Protein AF-0000000086325511 (afdb_homodimer)

Structure (mmCIF, N/CA/C/O backbone):
data_AF-0000000086325511-model_v1
#
loop_
_entity.id
_entity.type
_entity.pdbx_description
1 polymer 'small monomeric GTPase'
#
loop_
_atom_site.group_PDB
_atom_site.id
_atom_site.type_symbol
_atom_site.label_atom_id
_atom_site.label_alt_id
_atom_site.label_comp_id
_atom_site.label_asym_id
_atom_site.label_entity_id
_atom_site.label_seq_id
_atom_site.pdbx_PDB_ins_code
_atom_site.Cartn_x
_atom_site.Cartn_y
_atom_site.Cartn_z
_atom_site.occupancy
_atom_site.B_iso_or_equiv
_atom_site.auth_seq_id
_atom_site.auth_comp_id
_atom_site.auth_asym_id
_atom_site.auth_atom_id
_atom_site.pdbx_PDB_model_num
ATOM 1 N N . VAL A 1 1 ? -11.953 -28.188 40.5 1 22.44 1 VAL 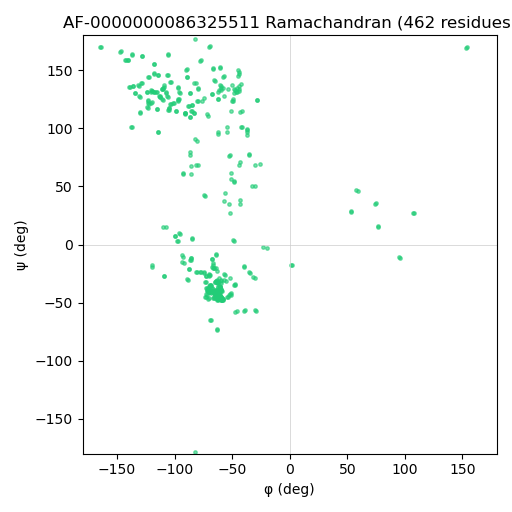A N 1
ATOM 2 C CA . VAL A 1 1 ? -10.852 -29.156 40.469 1 22.44 1 VAL A CA 1
ATOM 3 C C . VAL A 1 1 ? -9.727 -28.656 39.594 1 22.44 1 VAL A C 1
ATOM 5 O O . VAL A 1 1 ? -9.922 -28.469 38.375 1 22.44 1 VAL A O 1
ATOM 8 N N . ASP A 1 2 ? -8.766 -27.703 40 1 21.59 2 ASP A N 1
ATOM 9 C CA . ASP A 1 2 ? -8.039 -26.5 39.625 1 21.59 2 ASP A CA 1
ATOM 10 C C . ASP A 1 2 ? -6.781 -26.859 38.812 1 21.59 2 ASP A C 1
ATOM 12 O O . ASP A 1 2 ? -5.848 -27.453 39.375 1 21.59 2 ASP A O 1
ATOM 16 N N . VAL A 1 3 ? -6.84 -27.406 37.531 1 24.44 3 VAL A N 1
ATOM 17 C CA . VAL A 1 3 ? -5.77 -28.172 36.906 1 24.44 3 VAL A CA 1
ATOM 18 C C . VAL A 1 3 ? -4.473 -27.359 36.938 1 24.44 3 VAL A C 1
ATOM 20 O O . VAL A 1 3 ? -4.445 -26.203 36.469 1 24.44 3 VAL A O 1
ATOM 23 N N . GLU A 1 4 ? -3.441 -27.516 37.812 1 21.3 4 GLU A N 1
ATOM 24 C CA . GLU A 1 4 ? -2.109 -27.031 38.188 1 21.3 4 GLU A CA 1
ATOM 25 C C . GLU A 1 4 ? -1.154 -27.125 37 1 21.3 4 GLU A C 1
ATOM 27 O O . GLU A 1 4 ? -0.593 -28.188 36.719 1 21.3 4 GLU A O 1
ATOM 32 N N . LEU A 1 5 ? -1.529 -26.734 35.781 1 22.86 5 LEU A N 1
ATOM 33 C CA . LEU A 1 5 ? -0.696 -27.078 34.625 1 22.86 5 LEU A CA 1
ATOM 34 C C . LEU A 1 5 ? 0.754 -26.672 34.875 1 22.86 5 LEU A C 1
ATOM 36 O O . LEU A 1 5 ? 1.022 -25.578 35.375 1 22.86 5 LEU A O 1
ATOM 40 N N . GLY A 1 6 ? 1.781 -27.578 34.969 1 20.89 6 GLY A N 1
ATOM 41 C CA . GLY A 1 6 ? 3.164 -27.797 35.375 1 20.89 6 GLY A CA 1
ATOM 42 C C . GLY A 1 6 ? 4.113 -26.75 34.812 1 20.89 6 GLY A C 1
ATOM 43 O O . GLY A 1 6 ? 3.871 -26.203 33.75 1 20.89 6 GLY A O 1
ATOM 44 N N . ARG A 1 7 ? 5.211 -26.094 35.594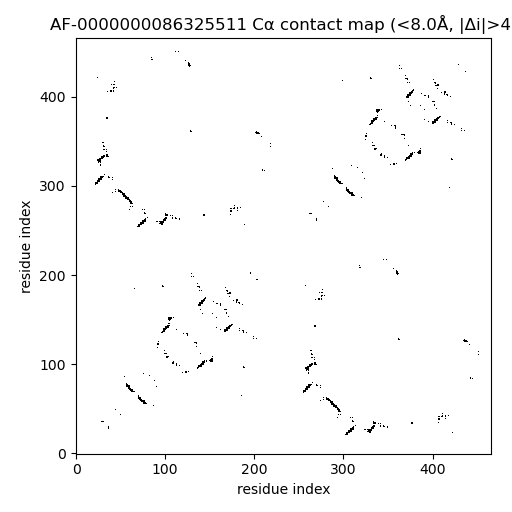 1 22.67 7 ARG A N 1
ATOM 45 C CA . ARG A 1 7 ? 6.312 -25.156 35.812 1 22.67 7 ARG A CA 1
ATOM 46 C C . ARG A 1 7 ? 7.473 -25.453 34.844 1 22.67 7 ARG A C 1
ATOM 48 O O . ARG A 1 7 ? 8.43 -24.688 34.781 1 22.67 7 ARG A O 1
ATOM 55 N N . GLY A 1 8 ? 7.82 -26.719 34.562 1 22.52 8 GLY A N 1
ATOM 56 C CA . GLY A 1 8 ? 9.195 -27.172 34.406 1 22.52 8 GLY A CA 1
ATOM 57 C C . GLY A 1 8 ? 9.93 -26.531 33.25 1 22.52 8 GLY A C 1
ATOM 58 O O . GLY A 1 8 ? 11.094 -26.141 33.406 1 22.52 8 GLY A O 1
ATOM 59 N N . LEU A 1 9 ? 9.625 -26.906 31.984 1 24.5 9 LEU A N 1
ATOM 60 C CA . LEU A 1 9 ? 10.656 -27.062 30.969 1 24.5 9 LEU A CA 1
ATOM 61 C C . LEU A 1 9 ? 11.156 -25.703 30.484 1 24.5 9 LEU A C 1
ATOM 63 O O . LEU A 1 9 ? 10.57 -25.094 29.578 1 24.5 9 LEU A O 1
ATOM 67 N N . GLN A 1 10 ? 11.398 -24.672 31.359 1 24.42 10 GLN A N 1
ATOM 68 C CA . GLN A 1 10 ? 11.891 -23.328 31.094 1 24.42 10 GLN A CA 1
ATOM 69 C C . GLN A 1 10 ? 13.312 -23.359 30.547 1 24.42 10 GLN A C 1
ATOM 71 O O . GLN A 1 10 ? 13.992 -22.328 30.5 1 24.42 10 GLN A O 1
ATOM 76 N N . ARG A 1 11 ? 13.969 -24.516 30.547 1 25.69 11 ARG A N 1
ATOM 77 C CA . ARG A 1 11 ? 15.414 -24.406 30.344 1 25.69 11 ARG A CA 1
ATOM 78 C C . ARG A 1 11 ? 15.742 -23.516 29.156 1 25.69 11 ARG A C 1
ATOM 80 O O . ARG A 1 11 ? 15.031 -23.531 28.156 1 25.69 11 ARG A O 1
ATOM 87 N N . GLY A 1 12 ? 16.641 -22.578 29.391 1 27.84 12 GLY A N 1
ATOM 88 C CA . GLY A 1 12 ? 17.281 -21.469 28.703 1 27.84 12 GLY A CA 1
ATOM 89 C C . GLY A 1 12 ? 17.891 -21.875 27.375 1 27.84 12 GLY A C 1
ATOM 90 O O . GLY A 1 12 ? 18.969 -22.469 27.328 1 27.84 12 GLY A O 1
ATOM 91 N N . LEU A 1 13 ? 17.359 -22.781 26.594 1 29.64 13 LEU A N 1
ATOM 92 C CA . LEU A 1 13 ? 18.188 -23.109 25.438 1 29.64 13 LEU A CA 1
ATOM 93 C C . LEU A 1 13 ? 18.891 -21.875 24.906 1 29.64 13 LEU A C 1
ATOM 9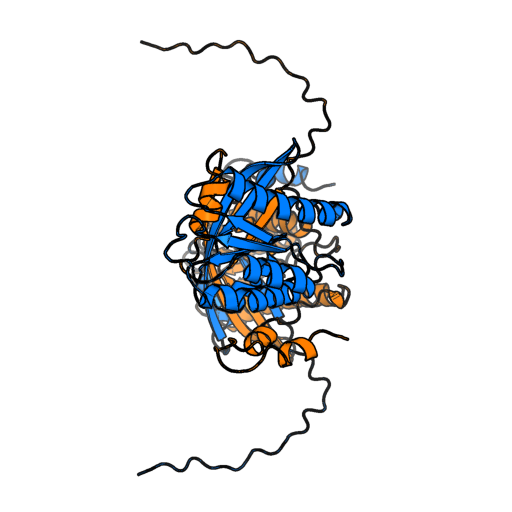5 O O . LEU A 1 13 ? 18.25 -20.844 24.641 1 29.64 13 LEU A O 1
ATOM 99 N N . ARG A 1 14 ? 20.141 -21.562 25.234 1 31.5 14 ARG A N 1
ATOM 100 C CA . ARG A 1 14 ? 21.156 -20.656 24.734 1 31.5 14 ARG A CA 1
ATOM 101 C C . ARG A 1 14 ? 21.016 -20.438 23.234 1 31.5 14 ARG A C 1
ATOM 103 O O . ARG A 1 14 ? 21.203 -21.375 22.438 1 31.5 14 ARG A O 1
ATOM 110 N N . ARG A 1 15 ? 20.031 -19.812 22.828 1 32.12 15 ARG A N 1
ATOM 111 C CA . ARG A 1 15 ? 19.734 -19.469 21.438 1 32.12 15 ARG A CA 1
ATOM 112 C C . ARG A 1 15 ? 20.969 -18.969 20.703 1 32.12 15 ARG A C 1
ATOM 114 O O . ARG A 1 15 ? 21.297 -17.781 20.781 1 32.12 15 ARG A O 1
ATOM 121 N N . THR A 1 16 ? 22.125 -19.453 20.875 1 34.97 16 THR A N 1
ATOM 122 C CA . THR A 1 16 ? 23.453 -19.188 20.328 1 34.97 16 THR A CA 1
ATOM 123 C C . THR A 1 16 ? 23.391 -18.906 18.844 1 34.97 16 THR A C 1
ATOM 125 O O . THR A 1 16 ? 24.328 -18.359 18.266 1 34.97 16 THR A O 1
ATOM 128 N N . GLY A 1 17 ? 22.844 -19.859 18.062 1 35.72 17 GLY A N 1
ATOM 129 C CA . GLY A 1 17 ? 23.062 -19.844 16.625 1 35.72 17 GLY A CA 1
ATOM 130 C C . GLY A 1 17 ? 22.562 -18.562 15.977 1 35.72 17 GLY A C 1
ATOM 131 O O . GLY A 1 17 ? 21.766 -17.828 16.562 1 35.72 17 GLY A O 1
ATOM 132 N N . SER A 1 18 ? 23.344 -17.812 15.039 1 38.97 18 SER A N 1
ATOM 133 C CA . SER A 1 18 ? 23.016 -16.641 14.219 1 38.97 18 SER A CA 1
ATOM 134 C C . SER A 1 18 ? 21.562 -16.656 13.789 1 38.97 18 SER A C 1
ATOM 136 O O . SER A 1 18 ? 21.172 -17.422 12.914 1 38.97 18 SER A O 1
ATOM 138 N N . SER A 1 19 ? 20.656 -16.812 14.523 1 44.56 19 SER A N 1
ATOM 139 C CA . SER A 1 19 ? 19.219 -17 14.32 1 44.56 19 SER A CA 1
ATOM 140 C C . SER A 1 19 ? 18.656 -15.969 13.352 1 44.56 19 SER A C 1
ATOM 142 O O . SER A 1 19 ? 18.406 -14.82 13.742 1 44.56 19 SER A O 1
ATOM 144 N N . SER A 1 20 ? 19.203 -15.828 12.141 1 52.03 20 SER A N 1
ATOM 145 C CA . SER A 1 20 ? 18.797 -14.945 11.055 1 52.03 20 SER A CA 1
ATOM 146 C C . SER A 1 20 ? 17.266 -14.828 10.984 1 52.03 20 SER A C 1
ATOM 148 O O . SER A 1 20 ? 16.562 -15.836 11.109 1 52.03 20 SER A O 1
ATOM 150 N N . SER A 1 21 ? 16.688 -13.812 11.516 1 60.81 21 SER A N 1
ATOM 151 C CA . SER A 1 21 ? 15.266 -13.5 11.422 1 60.81 21 SER A CA 1
ATOM 152 C C . SER A 1 21 ? 14.664 -14.047 10.133 1 60.81 21 SER A C 1
ATOM 154 O O . SER A 1 21 ? 15.32 -14.062 9.094 1 60.81 21 SER A O 1
ATOM 156 N N . PRO A 1 22 ? 13.57 -14.875 10.352 1 69.62 22 PRO A N 1
ATOM 157 C CA . PRO A 1 22 ? 12.969 -15.461 9.148 1 69.62 22 PRO A CA 1
ATOM 158 C C . PRO A 1 22 ? 12.766 -14.438 8.039 1 69.62 22 PRO A C 1
ATOM 160 O O . PRO A 1 22 ? 12.477 -13.266 8.312 1 69.62 22 PRO A O 1
ATOM 163 N N . ARG A 1 23 ? 13.195 -14.797 6.867 1 80.12 23 ARG A N 1
ATOM 164 C CA . ARG A 1 23 ? 13.016 -13.977 5.68 1 80.12 23 ARG A CA 1
ATOM 165 C C . ARG A 1 23 ? 11.531 -13.734 5.398 1 80.12 23 ARG A C 1
ATOM 167 O O . ARG A 1 23 ? 10.703 -14.625 5.629 1 80.12 23 ARG A O 1
ATOM 174 N N . SER A 1 24 ? 11.219 -12.469 5.051 1 84.94 24 SER A N 1
ATOM 175 C CA . SER A 1 24 ? 9.852 -12.141 4.648 1 84.94 24 SER A CA 1
ATOM 176 C C . SER A 1 24 ? 9.781 -11.82 3.162 1 84.94 24 SER A C 1
ATOM 178 O O . SER A 1 24 ? 10.672 -11.164 2.615 1 84.94 24 SER A O 1
ATOM 180 N N . VAL A 1 25 ? 8.75 -12.422 2.549 1 90.19 25 VAL A N 1
ATOM 181 C CA . VAL A 1 25 ? 8.562 -12.156 1.128 1 90.19 25 VAL A CA 1
ATOM 182 C C . VAL A 1 25 ? 7.113 -11.742 0.871 1 90.19 25 VAL A C 1
ATOM 184 O O . VAL A 1 25 ? 6.188 -12.297 1.47 1 90.19 25 VAL A O 1
ATOM 187 N N . ARG A 1 26 ? 6.941 -10.734 0.001 1 89.31 26 ARG A N 1
ATOM 188 C CA . ARG A 1 26 ? 5.629 -10.227 -0.375 1 89.31 26 ARG A CA 1
ATOM 189 C C . ARG A 1 26 ? 5.223 -10.727 -1.759 1 89.31 26 ARG A C 1
ATOM 191 O O . ARG A 1 26 ? 5.902 -10.445 -2.748 1 89.31 26 ARG A O 1
ATOM 198 N N . ILE A 1 27 ? 4.098 -11.43 -1.757 1 94.56 27 ILE A N 1
ATOM 199 C CA . ILE A 1 27 ? 3.613 -11.984 -3.016 1 94.56 27 ILE A CA 1
ATOM 200 C C . ILE A 1 27 ? 2.25 -11.383 -3.355 1 94.56 27 ILE A C 1
ATOM 202 O O . ILE A 1 27 ? 1.373 -11.289 -2.494 1 94.56 27 ILE A O 1
ATOM 206 N N . VAL A 1 28 ? 2.109 -10.906 -4.613 1 92.88 28 VAL A N 1
ATOM 207 C CA . VAL A 1 28 ? 0.827 -10.391 -5.078 1 92.88 28 VAL A CA 1
ATOM 208 C C . VAL A 1 28 ? 0.203 -11.375 -6.066 1 92.88 28 VAL A C 1
ATOM 210 O O . VAL A 1 28 ? 0.869 -11.836 -7 1 92.88 28 VAL A O 1
ATOM 213 N N . ILE A 1 29 ? -1.06 -11.688 -5.824 1 95.12 29 ILE A N 1
ATOM 214 C CA . ILE A 1 29 ? -1.79 -12.547 -6.746 1 95.12 29 ILE A CA 1
ATOM 215 C C . ILE A 1 29 ? -2.688 -11.703 -7.645 1 95.12 29 ILE A C 1
ATOM 217 O O . ILE A 1 29 ? -3.551 -10.969 -7.156 1 95.12 29 ILE A O 1
ATOM 221 N N . LEU A 1 30 ? -2.465 -11.828 -8.961 1 93.06 30 LEU A N 1
ATOM 222 C CA . LEU A 1 30 ? -3.217 -11.07 -9.953 1 93.06 30 LEU A CA 1
ATOM 223 C C . LEU A 1 30 ? -4 -12.008 -10.867 1 93.06 30 LEU A C 1
ATOM 225 O O . LEU A 1 30 ? -3.598 -13.156 -11.086 1 93.06 30 LEU A O 1
ATOM 229 N N . GLY A 1 31 ? -5.078 -11.445 -11.422 1 92.69 31 GLY A N 1
ATOM 230 C CA . GLY A 1 31 ? -5.949 -12.188 -12.32 1 92.69 31 GLY A CA 1
ATOM 231 C C . GLY A 1 31 ? -7.371 -11.656 -12.336 1 92.69 31 GLY A C 1
ATOM 232 O O . GLY A 1 31 ? -7.762 -10.883 -11.469 1 92.69 31 GLY A O 1
ATOM 233 N N . GLN A 1 32 ? -8.133 -12.188 -13.305 1 90.12 32 GLN A N 1
ATOM 234 C CA . GLN A 1 32 ? -9.523 -11.773 -13.414 1 90.12 32 GLN A CA 1
ATOM 235 C C . GLN A 1 32 ? -10.352 -12.312 -12.25 1 90.12 32 GLN A C 1
ATOM 237 O O . GLN A 1 32 ? -9.859 -13.109 -11.445 1 90.12 32 GLN A O 1
ATOM 242 N N . ALA A 1 33 ? -11.609 -11.758 -12.211 1 89.69 33 ALA A N 1
ATOM 243 C CA . ALA A 1 33 ? -12.523 -12.227 -11.172 1 89.69 33 ALA A CA 1
ATOM 244 C C . ALA A 1 33 ? -12.867 -13.695 -11.359 1 89.69 33 ALA A C 1
ATOM 246 O O . ALA A 1 33 ? -12.938 -14.18 -12.492 1 89.69 33 ALA A O 1
ATOM 247 N N . ALA A 1 34 ? -12.953 -14.398 -10.266 1 92.06 34 ALA A N 1
ATOM 248 C CA . ALA A 1 34 ? -13.523 -15.742 -10.195 1 92.06 34 ALA A CA 1
ATOM 249 C C . ALA A 1 34 ? -12.555 -16.781 -10.742 1 92.06 34 ALA A C 1
ATOM 251 O O . ALA A 1 34 ? -12.945 -17.922 -11.031 1 92.06 34 ALA A O 1
ATOM 252 N N . VAL A 1 35 ? -11.297 -16.438 -10.891 1 96.12 35 VAL A N 1
ATOM 253 C CA . VAL A 1 35 ? -10.344 -17.406 -11.422 1 96.12 35 VAL A CA 1
ATOM 254 C C . VAL A 1 35 ? -9.789 -18.266 -10.281 1 96.12 35 VAL A C 1
ATOM 256 O O . VAL A 1 35 ? -9.133 -19.281 -10.523 1 96.12 35 VAL A O 1
ATOM 259 N N . GLY A 1 36 ? -9.977 -17.906 -9.047 1 95.62 36 GLY A N 1
ATOM 260 C CA . GLY A 1 36 ? -9.555 -18.703 -7.906 1 95.62 36 GLY A CA 1
ATOM 261 C C . GLY A 1 36 ? -8.367 -18.109 -7.176 1 95.62 36 GLY A C 1
ATOM 262 O O . GLY A 1 36 ? -7.551 -18.828 -6.605 1 95.62 36 GLY A O 1
ATOM 263 N N . LYS A 1 37 ? -8.172 -16.781 -7.223 1 94.31 37 LYS A N 1
ATOM 264 C CA . LYS A 1 37 ? -7.074 -16.109 -6.523 1 94.31 37 LYS A CA 1
ATOM 265 C C . LYS A 1 37 ? -7.152 -16.359 -5.02 1 94.31 37 LYS A C 1
ATOM 267 O O . LYS A 1 37 ? -6.176 -16.781 -4.402 1 94.31 37 LYS A O 1
ATOM 272 N N . THR A 1 38 ? -8.438 -16.156 -4.496 1 91.81 38 THR A N 1
ATOM 273 C CA . THR A 1 38 ? -8.648 -16.359 -3.068 1 91.81 38 THR A CA 1
ATOM 274 C C . THR A 1 38 ? -8.422 -17.812 -2.688 1 91.81 38 THR A C 1
ATOM 276 O O . THR A 1 38 ? -7.801 -18.109 -1.663 1 91.81 38 THR A O 1
ATOM 279 N N . GLY A 1 39 ? -8.883 -18.688 -3.545 1 94.5 39 GLY A N 1
ATOM 280 C CA . GLY A 1 39 ? -8.664 -20.109 -3.299 1 94.5 39 GLY A CA 1
ATOM 281 C C . GLY A 1 39 ? -7.199 -20.5 -3.32 1 94.5 39 GLY A C 1
ATOM 282 O O . GLY A 1 39 ? -6.77 -21.344 -2.539 1 94.5 39 GLY A O 1
ATOM 283 N N . THR A 1 40 ? -6.48 -19.922 -4.215 1 95.5 40 THR A N 1
ATOM 284 C CA . THR A 1 40 ? -5.055 -20.203 -4.34 1 95.5 40 THR A CA 1
ATOM 285 C C . THR A 1 40 ? -4.312 -19.797 -3.066 1 95.5 40 THR A C 1
ATOM 287 O O . THR A 1 40 ? -3.508 -20.578 -2.545 1 95.5 40 THR A O 1
ATOM 290 N N . GLU A 1 41 ? -4.559 -18.609 -2.523 1 93.62 41 GLU A N 1
ATOM 291 C CA . GLU A 1 41 ? -3.932 -18.156 -1.286 1 93.62 41 GLU A CA 1
ATOM 292 C C . GLU A 1 41 ? -4.316 -19.047 -0.109 1 93.62 41 GLU A C 1
ATOM 294 O O . GLU A 1 41 ? -3.461 -19.438 0.692 1 93.62 41 GLU A O 1
ATOM 299 N N . ARG A 1 42 ? -5.602 -19.328 -0.02 1 92.25 42 ARG A N 1
ATOM 300 C CA . ARG A 1 42 ? -6.086 -20.156 1.084 1 92.25 42 ARG A CA 1
ATOM 301 C C . ARG A 1 42 ? -5.457 -21.547 1.051 1 92.25 42 ARG A C 1
ATOM 303 O O . ARG A 1 42 ? -5.047 -22.078 2.088 1 92.25 42 ARG A O 1
ATOM 310 N N . ARG A 1 43 ? -5.379 -22.125 -0.127 1 94.38 43 ARG A N 1
ATOM 311 C CA . ARG A 1 43 ? -4.82 -23.453 -0.277 1 94.38 43 ARG A CA 1
ATOM 312 C C . ARG A 1 43 ? -3.336 -23.484 0.081 1 94.38 43 ARG A C 1
ATOM 314 O O . ARG A 1 43 ? -2.854 -24.422 0.701 1 94.38 43 ARG A O 1
ATOM 321 N N . ALA A 1 44 ? -2.617 -22.5 -0.299 1 93.44 44 ALA A N 1
ATOM 322 C CA . ALA A 1 44 ? -1.188 -22.406 -0.006 1 93.44 44 ALA A CA 1
ATOM 323 C C . ALA A 1 44 ? -0.936 -22.422 1.499 1 93.44 44 ALA A C 1
ATOM 325 O O . ALA A 1 44 ? 0.039 -23.016 1.967 1 93.44 44 ALA A O 1
ATOM 326 N N . GLY A 1 45 ? -1.735 -21.781 2.23 1 91.38 45 GLY A N 1
ATOM 327 C CA . GLY A 1 45 ? -1.524 -21.625 3.662 1 91.38 45 GLY A CA 1
ATOM 328 C C . GLY A 1 45 ? -2.277 -22.656 4.488 1 91.38 45 GLY A C 1
ATOM 329 O O . GLY A 1 45 ? -2.35 -22.547 5.715 1 91.38 45 GLY A O 1
ATOM 330 N N . ILE A 1 46 ? -2.844 -23.641 3.838 1 88.88 46 ILE A N 1
ATOM 331 C CA . ILE A 1 46 ? -3.777 -24.547 4.508 1 88.88 46 ILE A CA 1
ATOM 332 C C . ILE A 1 46 ? -3.072 -25.25 5.664 1 88.88 46 ILE A C 1
ATOM 334 O O . ILE A 1 46 ? -3.68 -25.516 6.703 1 88.88 46 ILE A O 1
ATOM 338 N N . ASN A 1 47 ? -1.842 -25.516 5.645 1 87.88 47 ASN A N 1
ATOM 339 C CA . ASN A 1 47 ? -1.102 -26.234 6.668 1 87.88 47 ASN A CA 1
ATOM 340 C C . ASN A 1 47 ? -0.186 -25.312 7.465 1 87.88 47 ASN A C 1
ATOM 342 O O . ASN A 1 47 ? 0.764 -25.781 8.102 1 87.88 47 ASN A O 1
ATOM 346 N N . CYS A 1 48 ? -0.402 -24.047 7.352 1 86.62 48 CYS A N 1
ATOM 347 C CA . CYS A 1 48 ? 0.477 -23.078 7.992 1 86.62 48 CYS A CA 1
ATOM 348 C C . CYS A 1 48 ? -0.283 -22.25 9.023 1 86.62 48 CYS A C 1
ATOM 350 O O . CYS A 1 48 ? -1.509 -22.141 8.953 1 86.62 48 CYS A O 1
ATOM 352 N N . SER A 1 49 ? 0.409 -21.859 10.086 1 84.31 49 SER A N 1
ATOM 353 C CA . SER A 1 49 ? -0.122 -20.812 10.953 1 84.31 49 SER A CA 1
ATOM 354 C C . SER A 1 49 ? -0.15 -19.469 10.234 1 84.31 49 SER A C 1
ATOM 356 O O . SER A 1 49 ? 0.729 -19.172 9.422 1 84.31 49 SER A O 1
ATOM 358 N N . GLY A 1 50 ? -1.223 -18.891 10.289 1 81.56 50 GLY A N 1
ATOM 359 C CA . GLY A 1 50 ? -1.287 -17.594 9.633 1 81.56 50 GLY A CA 1
ATOM 360 C C . GLY A 1 50 ? -2.494 -16.781 10.047 1 81.56 50 GLY A C 1
ATOM 361 O O . GLY A 1 50 ? -3.248 -17.188 10.938 1 81.56 50 GLY A O 1
ATOM 362 N N . TRP A 1 51 ? -2.516 -15.57 9.664 1 82.56 51 TRP A N 1
ATOM 363 C CA . TRP A 1 51 ? -3.641 -14.672 9.906 1 82.56 51 TRP A CA 1
ATOM 364 C C . TRP A 1 51 ? -3.896 -13.781 8.695 1 82.56 51 TRP A C 1
ATOM 366 O O . TRP A 1 51 ? -3.07 -13.711 7.781 1 82.56 51 TRP A O 1
ATOM 376 N N . LYS A 1 52 ? -5.066 -13.297 8.648 1 83.44 52 LYS A N 1
ATOM 377 C CA . LYS A 1 52 ? -5.48 -12.391 7.582 1 83.44 52 LYS A CA 1
ATOM 378 C C . LYS A 1 52 ? -5.664 -10.969 8.117 1 83.44 52 LYS A C 1
ATOM 380 O O . LYS A 1 52 ? -6.156 -10.781 9.234 1 83.44 52 LYS A O 1
ATOM 385 N N . VAL A 1 53 ? -5.164 -10.062 7.367 1 75.38 53 VAL A N 1
ATOM 386 C CA . VAL A 1 53 ? -5.383 -8.656 7.691 1 75.38 53 VAL A CA 1
ATOM 387 C C . VAL A 1 53 ? -6.113 -7.965 6.543 1 75.38 53 VAL A C 1
ATOM 389 O O . VAL A 1 53 ? -5.785 -8.18 5.371 1 75.38 53 VAL A O 1
ATOM 392 N N . CYS A 1 54 ? -7.113 -7.262 6.871 1 75.19 54 CYS A N 1
ATOM 393 C CA . CYS A 1 54 ? -7.828 -6.441 5.898 1 75.19 54 CYS A CA 1
ATOM 394 C C . CYS A 1 54 ? -7.523 -4.965 6.102 1 75.19 54 CYS A C 1
ATOM 396 O O . CYS A 1 54 ? -7.422 -4.496 7.238 1 75.19 54 CYS A O 1
ATOM 398 N N . ALA A 1 55 ? -7.133 -4.336 5.098 1 68.06 55 ALA A N 1
ATOM 399 C CA . ALA A 1 55 ? -6.805 -2.916 5.164 1 68.06 55 ALA A CA 1
ATOM 400 C C . ALA A 1 55 ? -7.746 -2.094 4.285 1 68.06 55 ALA A C 1
ATOM 402 O O . ALA A 1 55 ? -8.156 -2.547 3.217 1 68.06 55 ALA A O 1
ATOM 403 N N . PHE A 1 56 ? -8.297 -1.005 4.855 1 71.81 56 PHE A N 1
ATOM 404 C CA . PHE A 1 56 ? -9.094 -0.01 4.145 1 71.81 56 PHE A CA 1
ATOM 405 C C . PHE A 1 56 ? -8.492 1.381 4.309 1 71.81 56 PHE A C 1
ATOM 407 O O . PHE A 1 56 ? -8.055 1.75 5.398 1 71.81 56 PHE A O 1
ATOM 414 N N . PHE A 1 57 ? -8.188 2.064 3.174 1 73.25 57 PHE A N 1
ATOM 415 C CA . PHE A 1 57 ? -7.742 3.445 3.322 1 73.25 57 PHE A CA 1
ATOM 416 C C . PHE A 1 57 ? -8.273 4.309 2.184 1 73.25 57 PHE A C 1
ATOM 418 O O . PHE A 1 57 ? -8.734 3.787 1.166 1 73.25 57 PHE A O 1
ATOM 425 N N . THR A 1 58 ? -8.297 5.59 2.447 1 79.62 58 THR A N 1
ATOM 426 C CA . THR A 1 58 ? -8.734 6.59 1.481 1 79.62 58 THR A CA 1
ATOM 427 C C . THR A 1 58 ? -7.574 7.477 1.052 1 79.62 58 THR A C 1
ATOM 429 O O . THR A 1 58 ? -6.785 7.926 1.888 1 79.62 58 THR A O 1
ATOM 432 N N . ILE A 1 59 ? -7.395 7.57 -0.306 1 83.06 59 ILE A N 1
ATOM 433 C CA . ILE A 1 59 ? -6.41 8.5 -0.85 1 83.06 59 ILE A CA 1
ATOM 434 C C . ILE A 1 59 ? -7.121 9.648 -1.566 1 83.06 59 ILE A C 1
ATOM 436 O O . ILE A 1 59 ? -7.992 9.414 -2.408 1 83.06 59 ILE A O 1
ATOM 440 N N . TYR A 1 60 ? -6.785 10.891 -1.125 1 87.75 60 TYR A N 1
ATOM 441 C CA . TYR A 1 60 ? -7.238 12.086 -1.816 1 87.75 60 TYR A CA 1
ATOM 442 C C . TYR A 1 60 ? -6.184 12.594 -2.791 1 87.75 60 TYR A C 1
ATOM 444 O O . TYR A 1 60 ? -5.004 12.688 -2.441 1 87.75 60 TYR A O 1
ATOM 452 N N . ARG A 1 61 ? -6.609 12.852 -4.004 1 84.75 61 ARG A N 1
ATOM 453 C CA . ARG A 1 61 ? -5.707 13.414 -4.996 1 84.75 61 ARG A CA 1
ATOM 454 C C . ARG A 1 61 ? -6.113 14.844 -5.359 1 84.75 61 ARG A C 1
ATOM 456 O O . ARG A 1 61 ? -7.281 15.102 -5.664 1 84.75 61 ARG A O 1
ATOM 463 N N . HIS A 1 62 ? -5.117 15.727 -5.254 1 90.38 62 HIS A N 1
ATOM 464 C CA . HIS A 1 62 ? -5.328 17.141 -5.578 1 90.38 62 HIS A CA 1
ATOM 465 C C . HIS A 1 62 ? -4.176 17.688 -6.406 1 90.38 62 HIS A C 1
ATOM 467 O O . HIS A 1 62 ? -3.014 17.344 -6.168 1 90.38 62 HIS A O 1
ATOM 473 N N . GLU A 1 63 ? -4.586 18.438 -7.422 1 89.38 63 GLU A N 1
ATOM 474 C CA . GLU A 1 63 ? -3.576 19.281 -8.055 1 89.38 63 GLU A CA 1
ATOM 475 C C . GLU A 1 63 ? -3.459 20.625 -7.34 1 89.38 63 GLU A C 1
ATOM 477 O O . GLU A 1 63 ? -4.363 21.469 -7.418 1 89.38 63 GLU A O 1
ATOM 482 N N . MET A 1 64 ? -2.379 20.812 -6.664 1 89.62 64 MET A N 1
ATOM 483 C CA . MET A 1 64 ? -2.189 22.031 -5.891 1 89.62 64 MET A CA 1
ATOM 484 C C . MET A 1 64 ? -1.042 22.859 -6.457 1 89.62 64 MET A C 1
ATOM 486 O O . MET A 1 64 ? -0.078 22.312 -6.992 1 89.62 64 MET A O 1
ATOM 490 N N . MET A 1 65 ? -1.217 24.172 -6.344 1 87.75 65 MET A N 1
ATOM 491 C CA . MET A 1 65 ? -0.142 25.078 -6.738 1 87.75 65 MET A CA 1
ATOM 492 C C . MET A 1 65 ? 0.844 25.281 -5.594 1 87.75 65 MET A C 1
ATOM 494 O O . MET A 1 65 ? 0.456 25.703 -4.508 1 87.75 65 MET A O 1
ATOM 498 N N . MET A 1 66 ? 2.08 24.812 -5.844 1 88.44 66 MET A N 1
ATOM 499 C CA . MET A 1 66 ? 3.158 25 -4.879 1 88.44 66 MET A CA 1
ATOM 500 C C . MET A 1 66 ? 4.332 25.734 -5.512 1 88.44 66 MET A C 1
ATOM 502 O O . MET A 1 66 ? 4.984 25.219 -6.418 1 88.44 66 MET A O 1
ATOM 506 N N . GLY A 1 67 ? 4.734 26.906 -4.949 1 83.19 67 GLY A N 1
ATOM 507 C CA . GLY A 1 67 ? 5.855 27.656 -5.48 1 83.19 67 GLY A CA 1
ATOM 508 C C . GLY A 1 67 ? 5.73 27.953 -6.965 1 83.19 67 GLY A C 1
ATOM 509 O O . GLY A 1 67 ? 6.707 27.844 -7.711 1 83.19 67 GLY A O 1
ATOM 510 N N . GLY A 1 68 ? 4.547 28.062 -7.551 1 84 68 GLY A N 1
ATOM 511 C CA . GLY A 1 68 ? 4.324 28.391 -8.953 1 84 68 GLY A CA 1
ATOM 512 C C . GLY A 1 68 ? 4.137 27.172 -9.828 1 84 68 GLY A C 1
ATOM 513 O O . GLY A 1 68 ? 3.816 27.297 -11.016 1 84 68 GLY A O 1
ATOM 514 N N . ASP A 1 69 ? 4.43 26.031 -9.273 1 86.94 69 ASP A N 1
ATOM 515 C CA . ASP A 1 69 ? 4.293 24.812 -10.039 1 86.94 69 ASP A CA 1
ATOM 516 C C . ASP A 1 69 ? 3.068 24.016 -9.594 1 86.94 69 ASP A C 1
ATOM 518 O O . ASP A 1 69 ? 2.693 24.047 -8.414 1 86.94 69 ASP A O 1
ATOM 522 N N . VAL A 1 70 ? 2.523 23.406 -10.57 1 87.94 70 VAL A N 1
ATOM 523 C CA . VAL A 1 70 ? 1.438 22.484 -10.242 1 87.94 70 VAL A CA 1
ATOM 524 C C . VAL A 1 70 ? 2.016 21.156 -9.75 1 87.94 70 VAL A C 1
ATOM 526 O O . VAL A 1 70 ? 2.857 20.547 -10.422 1 87.94 70 VAL A O 1
ATOM 529 N N . VAL A 1 71 ? 1.593 20.844 -8.609 1 89.81 71 VAL A N 1
ATOM 530 C CA . VAL A 1 71 ? 2.064 19.594 -8.008 1 89.81 71 VAL A CA 1
ATOM 531 C C . VAL A 1 71 ? 0.881 18.672 -7.719 1 89.81 71 VAL A C 1
ATOM 533 O O . VAL A 1 71 ? -0.158 19.125 -7.227 1 89.81 71 VAL A O 1
ATOM 536 N N . ASN A 1 72 ? 0.998 17.375 -8.109 1 88.25 72 ASN A N 1
ATOM 537 C CA . ASN A 1 72 ? -0.007 16.375 -7.785 1 88.25 72 ASN A CA 1
ATOM 538 C C . ASN A 1 72 ? 0.197 15.812 -6.379 1 88.25 72 ASN A C 1
ATOM 540 O O . ASN A 1 72 ? 1.186 15.125 -6.121 1 88.25 72 ASN A O 1
ATOM 544 N N . PHE A 1 73 ? -0.807 16.156 -5.543 1 91.31 73 PHE A N 1
ATOM 545 C CA . PHE A 1 73 ? -0.768 15.625 -4.184 1 91.31 73 PHE A CA 1
ATOM 546 C C . PHE A 1 73 ? -1.62 14.367 -4.062 1 91.31 73 PHE A C 1
ATOM 548 O O . PHE A 1 73 ? -2.773 14.344 -4.496 1 91.31 73 PHE A O 1
ATOM 555 N N . GLU A 1 74 ? -1.022 13.344 -3.604 1 87.81 74 GLU A N 1
ATOM 556 C CA . GLU A 1 74 ? -1.75 12.18 -3.107 1 87.81 74 GLU A CA 1
ATOM 557 C C . GLU A 1 74 ? -1.718 12.117 -1.582 1 87.81 74 GLU A C 1
ATOM 559 O O . GLU A 1 74 ? -0.659 11.906 -0.987 1 87.81 74 GLU A O 1
ATOM 564 N N . ILE A 1 75 ? -2.875 12.234 -1.004 1 92.75 75 ILE A N 1
ATOM 565 C CA . ILE A 1 75 ? -2.947 12.359 0.448 1 92.75 75 ILE A CA 1
ATOM 566 C C . ILE A 1 75 ? -3.664 11.148 1.037 1 92.75 75 ILE A C 1
ATOM 568 O O . ILE A 1 75 ? -4.832 10.898 0.726 1 92.75 75 ILE A O 1
ATOM 572 N N . LEU A 1 76 ? -2.934 10.438 1.801 1 89.69 76 LEU A N 1
ATOM 573 C CA . LEU A 1 76 ? -3.5 9.281 2.486 1 89.69 76 LEU A CA 1
ATOM 574 C C . LEU A 1 76 ? -4.109 9.688 3.824 1 89.69 76 LEU A C 1
ATOM 576 O O . LEU A 1 76 ? -3.406 10.203 4.699 1 89.69 76 LEU A O 1
ATOM 580 N N . ASP A 1 77 ? -5.387 9.461 3.936 1 88.75 77 ASP A N 1
ATOM 581 C CA . ASP A 1 77 ? -6.105 9.703 5.184 1 88.75 77 ASP A CA 1
ATOM 582 C C . ASP A 1 77 ? -6.129 8.445 6.055 1 88.75 77 ASP A C 1
ATOM 584 O O . ASP A 1 77 ? -6.66 7.41 5.645 1 88.75 77 ASP A O 1
ATOM 588 N N . THR A 1 78 ? -5.449 8.492 7.207 1 85.31 78 THR A N 1
ATOM 589 C CA . THR A 1 78 ? -5.367 7.324 8.07 1 85.31 78 THR A CA 1
ATOM 590 C C . THR A 1 78 ? -6.523 7.305 9.07 1 85.31 78 THR A C 1
ATOM 592 O O . THR A 1 78 ? -7.094 8.352 9.383 1 85.31 78 THR A O 1
ATOM 595 N N . ALA A 1 79 ? -6.883 6.008 9.414 1 76.5 79 ALA A N 1
ATOM 596 C CA . ALA A 1 79 ? -7.895 5.883 10.461 1 76.5 79 ALA A CA 1
ATOM 597 C C . ALA A 1 79 ? -7.297 6.188 11.828 1 76.5 79 ALA A C 1
ATOM 599 O O . ALA A 1 79 ? -6.105 5.973 12.062 1 76.5 79 ALA A O 1
ATOM 600 N N . GLY A 1 80 ? -7.805 7.086 12.641 1 61.06 80 GLY A N 1
ATOM 601 C CA . GLY A 1 80 ? -7.336 7.508 13.953 1 61.06 80 GLY A CA 1
ATOM 602 C C . GLY A 1 80 ? -7.109 6.352 14.906 1 61.06 80 GLY A C 1
ATOM 603 O O . GLY A 1 80 ? -6.438 6.504 15.922 1 61.06 80 GLY A O 1
ATOM 604 N N . GLN A 1 81 ? -7.816 5.293 14.766 1 57.59 81 GLN A N 1
ATOM 605 C CA . GLN A 1 81 ? -7.758 4.258 15.789 1 57.59 81 GLN A CA 1
ATOM 606 C C . GLN A 1 81 ? -6.551 3.348 15.586 1 57.59 81 GLN A C 1
ATOM 608 O O . GLN A 1 81 ? -5.852 3.455 14.57 1 57.59 81 GLN A O 1
ATOM 613 N N . GLU A 1 82 ? -6.387 2.375 16.562 1 54.81 82 GLU A N 1
ATOM 614 C CA . GLU A 1 82 ? -5.395 1.317 16.719 1 54.81 82 GLU A CA 1
ATOM 615 C C . GLU A 1 82 ? -5.262 0.492 15.438 1 54.81 82 GLU A C 1
ATOM 617 O O . GLU A 1 82 ? -5.961 -0.51 15.266 1 54.81 82 GLU A O 1
ATOM 622 N N . GLU A 1 83 ? -4.863 1.217 14.461 1 59.03 83 GLU A N 1
ATOM 623 C CA . GLU A 1 83 ? -4.586 0.437 13.266 1 59.03 83 GLU A CA 1
ATOM 624 C C . GLU A 1 83 ? -3.508 -0.61 13.516 1 59.03 83 GLU A C 1
ATOM 626 O O . GLU A 1 83 ? -2.623 -0.405 14.352 1 59.03 83 GLU A O 1
ATOM 631 N N . ASN A 1 84 ? -3.797 -1.735 13.047 1 63.34 84 ASN A N 1
ATOM 632 C CA . ASN A 1 84 ? -2.791 -2.789 13.094 1 63.34 84 ASN A CA 1
ATOM 633 C C . ASN A 1 84 ? -1.418 -2.271 12.672 1 63.34 84 ASN A C 1
ATOM 635 O O . ASN A 1 84 ? -1.314 -1.441 11.766 1 63.34 84 ASN A O 1
ATOM 639 N N . ALA A 1 85 ? -0.43 -2.6 13.422 1 63.81 85 ALA A N 1
ATOM 640 C CA . ALA A 1 85 ? 0.953 -2.18 13.211 1 63.81 85 ALA A CA 1
ATOM 641 C C . ALA A 1 85 ? 1.379 -2.395 11.766 1 63.81 85 ALA A C 1
ATOM 643 O O . ALA A 1 85 ? 2.084 -1.562 11.188 1 63.81 85 ALA A O 1
ATOM 644 N N . LEU A 1 86 ? 0.875 -3.43 11.188 1 62.66 86 LEU A N 1
ATOM 645 C CA . LEU A 1 86 ? 1.272 -3.742 9.82 1 62.66 86 LEU A CA 1
ATOM 646 C C . LEU A 1 86 ? 0.709 -2.715 8.844 1 62.66 86 LEU A C 1
ATOM 648 O O . LEU A 1 86 ? 1.404 -2.285 7.918 1 62.66 86 LEU A O 1
ATOM 652 N N . LEU A 1 87 ? -0.488 -2.373 9.117 1 70 87 LEU A N 1
ATOM 653 C CA . LEU A 1 87 ? -1.109 -1.396 8.234 1 70 87 LEU A CA 1
ATOM 654 C C . LEU A 1 87 ? -0.444 -0.031 8.375 1 70 87 LEU A C 1
ATOM 656 O O . LEU A 1 87 ? -0.252 0.678 7.387 1 70 87 LEU A O 1
ATOM 660 N N . MET A 1 88 ? -0.063 0.247 9.586 1 76.69 88 MET A N 1
ATOM 661 C CA . MET A 1 88 ? 0.625 1.511 9.836 1 76.69 88 MET A CA 1
ATOM 662 C C . MET A 1 88 ? 1.973 1.546 9.117 1 76.69 88 MET A C 1
ATOM 664 O O . MET A 1 88 ? 2.34 2.562 8.531 1 76.69 88 MET A O 1
ATOM 668 N N . GLU A 1 89 ? 2.594 0.46 9.219 1 74.12 89 GLU A N 1
ATOM 669 C CA . GLU A 1 89 ? 3.889 0.365 8.547 1 74.12 89 GLU A CA 1
ATOM 670 C C . GLU A 1 89 ? 3.75 0.596 7.043 1 74.12 89 GLU A C 1
ATOM 672 O O . GLU A 1 89 ? 4.535 1.341 6.453 1 74.12 89 GLU A O 1
ATOM 677 N N . GLU A 1 90 ? 2.816 -0.05 6.52 1 71.75 90 GLU A N 1
ATOM 678 C CA . GLU A 1 90 ? 2.592 0.093 5.086 1 71.75 90 GLU A CA 1
ATOM 679 C C . GLU A 1 90 ? 2.264 1.538 4.719 1 71.75 90 GLU A C 1
ATOM 681 O O . GLU A 1 90 ? 2.73 2.047 3.697 1 71.75 90 GLU A O 1
ATOM 686 N N . LYS A 1 91 ? 1.533 2.199 5.508 1 79.56 91 LYS A N 1
ATOM 687 C CA . LYS A 1 91 ? 1.154 3.586 5.262 1 79.56 91 LYS A CA 1
ATOM 688 C C . LYS A 1 91 ? 2.363 4.512 5.367 1 79.56 91 LYS A C 1
ATOM 690 O O . LYS A 1 91 ? 2.525 5.426 4.555 1 79.56 91 LYS A O 1
ATOM 695 N N . ILE A 1 92 ? 3.164 4.242 6.355 1 82 92 ILE A N 1
ATOM 696 C CA . ILE A 1 92 ? 4.332 5.082 6.574 1 82 92 ILE A CA 1
ATOM 697 C C . ILE A 1 92 ? 5.344 4.871 5.449 1 82 92 ILE A C 1
ATOM 699 O O . ILE A 1 92 ? 5.988 5.82 4.996 1 82 92 ILE A O 1
ATOM 703 N N . ARG A 1 93 ? 5.445 3.711 4.965 1 75.38 93 ARG A N 1
ATOM 704 C CA . ARG A 1 93 ? 6.359 3.426 3.865 1 75.38 93 ARG A CA 1
ATOM 705 C C . ARG A 1 93 ? 5.871 4.062 2.568 1 75.38 93 ARG A C 1
ATOM 707 O O . ARG A 1 93 ? 6.672 4.406 1.698 1 75.38 93 ARG A O 1
ATOM 714 N N . TRP A 1 94 ? 4.668 4.25 2.506 1 76.19 94 TRP A N 1
ATOM 715 C CA . TRP A 1 94 ? 4.039 4.801 1.311 1 76.19 94 TRP A CA 1
ATOM 716 C C . TRP A 1 94 ? 4.309 6.297 1.19 1 76.19 94 TRP A C 1
ATOM 718 O O . TRP A 1 94 ? 4.418 6.824 0.083 1 76.19 94 TRP A O 1
ATOM 728 N N . GLY A 1 95 ? 4.574 6.922 2.217 1 86.06 95 GLY A N 1
ATOM 729 C CA . GLY A 1 95 ? 4.617 8.375 2.246 1 86.06 95 GLY A CA 1
ATOM 730 C C . GLY A 1 95 ? 5.988 8.938 1.919 1 86.06 95 GLY A C 1
ATOM 731 O O . GLY A 1 95 ? 7.008 8.367 2.305 1 86.06 95 GLY A O 1
ATOM 732 N N . ASP A 1 96 ? 5.914 10.125 1.191 1 88.19 96 ASP A N 1
ATOM 733 C CA . ASP A 1 96 ? 7.113 10.938 1.024 1 88.19 96 ASP A CA 1
ATOM 734 C C . ASP A 1 96 ? 7.262 11.938 2.17 1 88.19 96 ASP A C 1
ATOM 736 O O . ASP A 1 96 ? 8.375 12.352 2.498 1 88.19 96 ASP A O 1
ATOM 740 N N . GLY A 1 97 ? 6.18 12.32 2.682 1 94.81 97 GLY A N 1
ATOM 741 C CA . GLY A 1 97 ? 6.098 13.258 3.791 1 94.81 97 GLY A CA 1
ATOM 742 C C . GLY A 1 97 ? 4.922 12.992 4.715 1 94.81 97 GLY A C 1
ATOM 743 O O . GLY A 1 97 ? 4.004 12.25 4.355 1 94.81 97 GLY A O 1
ATOM 744 N N . PHE A 1 98 ? 4.988 13.625 5.887 1 96.38 98 PHE A N 1
ATOM 745 C CA . PHE A 1 98 ? 4.008 13.266 6.902 1 96.38 98 PHE A CA 1
ATOM 746 C C . PHE A 1 98 ? 3.5 14.508 7.633 1 96.38 98 PHE A C 1
ATOM 748 O O . PHE A 1 98 ? 4.281 15.398 7.973 1 96.38 98 PHE A O 1
ATOM 755 N N . LEU A 1 99 ? 2.172 14.539 7.812 1 97.69 99 LEU A N 1
ATOM 756 C CA . LEU A 1 99 ? 1.545 15.453 8.758 1 97.69 99 LEU A CA 1
ATOM 757 C C . LEU A 1 99 ? 1.099 14.719 10.016 1 97.69 99 LEU A C 1
ATOM 759 O O . LEU A 1 99 ? 0.298 13.781 9.945 1 97.69 99 LEU A O 1
ATOM 763 N N . ILE A 1 100 ? 1.681 15.117 11.109 1 96.81 100 ILE A N 1
ATOM 764 C CA . ILE A 1 100 ? 1.236 14.578 12.391 1 96.81 100 ILE A CA 1
ATOM 765 C C . ILE A 1 100 ? 0.294 15.562 13.07 1 96.81 100 ILE A C 1
ATOM 767 O O . ILE A 1 100 ? 0.723 16.625 13.523 1 96.81 100 ILE A O 1
ATOM 771 N N . VAL A 1 101 ? -0.961 15.148 13.227 1 97.69 101 VAL A N 1
ATOM 772 C CA . VAL A 1 101 ? -2 16.078 13.656 1 97.69 101 VAL A CA 1
ATOM 773 C C . VAL A 1 101 ? -2.455 15.734 15.07 1 97.69 101 VAL A C 1
ATOM 775 O O . VAL A 1 101 ? -2.654 14.562 15.398 1 97.69 101 VAL A O 1
ATOM 778 N N . TYR A 1 102 ? -2.58 16.734 15.945 1 97.44 102 TYR A N 1
ATOM 779 C CA . TYR A 1 102 ? -3.309 16.625 17.203 1 97.44 102 TYR A CA 1
ATOM 780 C C . TYR A 1 102 ? -4.32 17.75 17.359 1 97.44 102 TYR A C 1
ATOM 782 O O . TYR A 1 102 ? -4.289 18.734 16.594 1 97.44 102 TYR A O 1
ATOM 790 N N . SER A 1 103 ? -5.258 17.547 18.25 1 98.19 103 SER A N 1
ATOM 791 C CA . SER A 1 103 ? -6.254 18.562 18.547 1 98.19 103 SER A CA 1
ATOM 792 C C . SER A 1 103 ? -5.867 19.375 19.781 1 98.19 103 SER A C 1
ATOM 794 O O . SER A 1 103 ? -5.504 18.797 20.812 1 98.19 103 SER A O 1
ATOM 796 N N . VAL A 1 104 ? -6.012 20.688 19.672 1 98.56 104 VAL A N 1
ATOM 797 C CA . VAL A 1 104 ? -5.676 21.531 20.812 1 98.56 104 VAL A CA 1
ATOM 798 C C . VAL A 1 104 ? -6.672 21.281 21.953 1 98.56 104 VAL A C 1
ATOM 800 O O . VAL A 1 104 ? -6.422 21.672 23.094 1 98.56 104 VAL A O 1
ATOM 803 N N . THR A 1 105 ? -7.801 20.578 21.672 1 98.31 105 THR A N 1
ATOM 804 C CA . THR A 1 105 ? -8.836 20.328 22.672 1 98.31 105 THR A CA 1
ATOM 805 C C . THR A 1 105 ? -8.656 18.938 23.281 1 98.31 105 THR A C 1
ATOM 807 O O . THR A 1 105 ? -9.484 18.484 24.078 1 98.31 105 THR A O 1
ATOM 810 N N . ASP A 1 106 ? -7.609 18.188 22.906 1 97.19 106 ASP A N 1
ATOM 811 C CA . ASP A 1 106 ? -7.418 16.812 23.344 1 97.19 106 ASP A CA 1
ATOM 812 C C . ASP A 1 106 ? -5.965 16.547 23.719 1 97.19 106 ASP A C 1
ATOM 814 O O . ASP A 1 106 ? -5.133 16.25 22.859 1 97.19 106 ASP A O 1
ATOM 818 N N . ARG A 1 107 ? -5.68 16.547 25 1 96.69 107 ARG A N 1
ATOM 819 C CA . ARG A 1 107 ? -4.324 16.359 25.5 1 96.69 107 ARG A CA 1
ATOM 820 C C . ARG A 1 107 ? -3.779 14.992 25.125 1 96.69 107 ARG A C 1
ATOM 822 O O . ARG A 1 107 ? -2.588 14.852 24.844 1 96.69 107 ARG A O 1
ATOM 829 N N . CYS A 1 108 ? -4.617 14 25.062 1 92.75 108 CYS A N 1
ATOM 830 C CA . CYS A 1 108 ? -4.18 12.656 24.688 1 92.75 108 CYS A CA 1
ATOM 831 C C . CYS A 1 108 ? -3.627 12.625 23.266 1 92.75 108 CYS A C 1
ATOM 833 O O . CYS A 1 108 ? -2.639 11.945 23 1 92.75 108 CYS A O 1
ATOM 835 N N . SER A 1 109 ? -4.293 13.344 22.453 1 94.44 109 SER A N 1
ATOM 836 C CA . SER A 1 109 ? -3.82 13.406 21.062 1 94.44 109 SER A CA 1
ATOM 837 C C . SER A 1 109 ? -2.451 14.07 20.984 1 94.44 109 SER A C 1
ATOM 839 O O . SER A 1 109 ? -1.616 13.68 20.172 1 94.44 109 SER A O 1
ATOM 841 N N . PHE A 1 110 ? -2.176 15 21.844 1 95.62 110 PHE A N 1
ATOM 842 C CA . PHE A 1 110 ? -0.886 15.68 21.906 1 95.62 110 PHE A CA 1
ATOM 843 C C . PHE A 1 110 ? 0.197 14.734 22.422 1 95.62 110 PHE A C 1
ATOM 845 O O . PHE A 1 110 ? 1.285 14.664 21.844 1 95.62 110 PHE A O 1
ATOM 852 N N . ASP A 1 111 ? -0.137 14.008 23.328 1 91.75 111 ASP A N 1
ATOM 853 C CA . ASP A 1 111 ? 0.822 13.102 23.938 1 91.75 111 ASP A CA 1
ATOM 854 C C . ASP A 1 111 ? 1.247 12 22.969 1 91.75 111 ASP A C 1
ATOM 856 O O . ASP A 1 111 ? 2.312 11.398 23.125 1 91.75 111 ASP A O 1
ATOM 860 N N . GLU A 1 112 ? 0.457 11.789 21.969 1 90.12 112 GLU A N 1
ATOM 861 C CA . GLU A 1 112 ? 0.728 10.727 21.016 1 90.12 112 GLU A CA 1
ATOM 862 C C . GLU A 1 112 ? 1.682 11.203 19.922 1 90.12 112 GLU A C 1
ATOM 864 O O . GLU A 1 112 ? 2.254 10.391 19.188 1 90.12 112 GLU A O 1
ATOM 869 N N . VAL A 1 113 ? 1.949 12.461 19.812 1 93 113 VAL A N 1
ATOM 870 C CA . VAL A 1 113 ? 2.682 13.047 18.688 1 93 113 VAL A CA 1
ATOM 871 C C . VAL A 1 113 ? 4.117 12.523 18.688 1 93 113 VAL A C 1
ATOM 873 O O . VAL A 1 113 ? 4.629 12.102 17.641 1 93 113 VAL A O 1
ATOM 876 N N . MET A 1 114 ? 4.688 12.523 19.766 1 89.25 114 MET A N 1
ATOM 877 C CA . MET A 1 114 ? 6.078 12.078 19.844 1 89.25 114 MET A CA 1
ATOM 878 C C . MET A 1 114 ? 6.215 10.633 19.391 1 89.25 114 MET A C 1
ATOM 880 O O . MET A 1 114 ? 7.133 10.289 18.656 1 89.25 114 MET A O 1
ATOM 884 N N . ARG A 1 115 ? 5.332 9.828 19.875 1 85.06 115 ARG A N 1
ATOM 885 C CA . ARG A 1 115 ? 5.344 8.422 19.5 1 85.06 115 ARG A CA 1
ATOM 886 C C . ARG A 1 115 ? 5.215 8.258 17.984 1 85.06 115 ARG A C 1
ATOM 888 O O . ARG A 1 115 ? 5.938 7.465 17.375 1 85.06 115 ARG A O 1
ATOM 895 N N . LEU A 1 116 ? 4.324 8.945 17.469 1 88.31 116 LEU A N 1
ATOM 896 C CA . LEU A 1 116 ? 4.09 8.859 16.031 1 88.31 116 LEU A CA 1
ATOM 897 C C . LEU A 1 116 ? 5.32 9.32 15.242 1 88.31 116 LEU A C 1
ATOM 899 O O . LEU A 1 116 ? 5.684 8.711 14.242 1 88.31 116 LEU A O 1
ATOM 903 N N . CYS A 1 117 ? 5.961 10.391 15.688 1 89.44 117 CYS A N 1
ATOM 904 C CA . CYS A 1 117 ? 7.184 10.859 15.047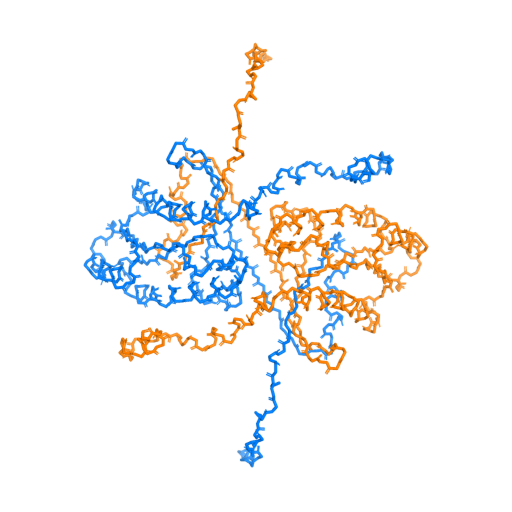 1 89.44 117 CYS A CA 1
ATOM 905 C C . CYS A 1 117 ? 8.266 9.789 15.078 1 89.44 117 CYS A C 1
ATOM 907 O O . CYS A 1 117 ? 8.953 9.57 14.078 1 89.44 117 CYS A O 1
ATOM 909 N N . PHE A 1 118 ? 8.352 9.148 16.109 1 83.88 118 PHE A N 1
ATOM 910 C CA . PHE A 1 118 ? 9.336 8.086 16.25 1 83.88 118 PHE A CA 1
ATOM 911 C C . PHE A 1 118 ? 9.031 6.93 15.297 1 83.88 118 PHE A C 1
ATOM 913 O O . PHE A 1 118 ? 9.938 6.398 14.648 1 83.88 118 PHE A O 1
ATOM 920 N N . LEU A 1 119 ? 7.832 6.59 15.281 1 82.69 119 LEU A N 1
ATOM 921 C CA . LEU A 1 119 ? 7.418 5.496 14.414 1 82.69 119 LEU A CA 1
ATOM 922 C C . LEU A 1 119 ? 7.73 5.816 12.953 1 82.69 119 LEU A C 1
ATOM 924 O O . LEU A 1 119 ? 8.266 4.973 12.227 1 82.69 119 LEU A O 1
ATOM 928 N N . VAL A 1 120 ? 7.406 7.012 12.555 1 87.69 120 VAL A N 1
ATOM 929 C CA . VAL A 1 120 ? 7.652 7.441 11.188 1 87.69 120 VAL A CA 1
ATOM 930 C C . VAL A 1 120 ? 9.148 7.359 10.883 1 87.69 120 VAL A C 1
ATOM 932 O O . VAL A 1 120 ? 9.547 6.812 9.852 1 87.69 120 VAL A O 1
ATOM 935 N N . ASN A 1 121 ? 9.93 7.848 11.734 1 83.94 121 ASN A N 1
ATOM 936 C CA . ASN A 1 121 ? 11.375 7.852 11.531 1 83.94 121 ASN A CA 1
ATOM 937 C C . ASN A 1 121 ? 11.938 6.434 11.445 1 83.94 121 ASN A C 1
ATOM 939 O O . ASN A 1 121 ? 12.758 6.141 10.578 1 83.94 121 ASN A O 1
ATOM 943 N N . HIS A 1 122 ? 11.492 5.637 12.258 1 78.25 122 HIS A N 1
ATOM 944 C CA . HIS A 1 122 ? 12.008 4.277 12.336 1 78.25 122 HIS A CA 1
ATOM 945 C C . HIS A 1 122 ? 11.586 3.459 11.117 1 78.25 122 HIS A C 1
ATOM 947 O O . HIS A 1 122 ? 12.398 2.736 10.531 1 78.25 122 HIS A O 1
ATOM 953 N N . ILE A 1 123 ? 10.391 3.549 10.805 1 74.44 123 ILE A N 1
ATOM 954 C CA . ILE A 1 123 ? 9.836 2.729 9.734 1 74.44 123 ILE A CA 1
ATOM 955 C C . ILE A 1 123 ? 10.328 3.242 8.383 1 74.44 123 ILE A C 1
ATOM 957 O O . ILE A 1 123 ? 10.68 2.455 7.504 1 74.44 123 ILE A O 1
ATOM 961 N N . HIS A 1 124 ? 10.266 4.508 8.242 1 75.62 124 HIS A N 1
ATOM 962 C CA . HIS A 1 124 ? 10.609 5.105 6.953 1 75.62 124 HIS A CA 1
ATOM 963 C C . HIS A 1 124 ? 12.102 4.973 6.66 1 75.62 124 HIS A C 1
ATOM 965 O O . HIS A 1 124 ? 12.5 4.816 5.504 1 75.62 124 HIS A O 1
ATOM 971 N N . SER A 1 125 ? 12.945 5.047 7.621 1 65 125 SER A N 1
ATOM 972 C CA . SER A 1 125 ? 14.383 4.914 7.453 1 65 125 SER A CA 1
ATOM 973 C C . SER A 1 125 ? 14.773 3.467 7.168 1 65 125 SER A C 1
ATOM 975 O O . SER A 1 125 ? 15.773 3.209 6.496 1 65 125 SER A O 1
ATOM 977 N N . ALA A 1 126 ? 14.188 2.586 7.871 1 55.84 126 ALA A N 1
ATOM 978 C CA . ALA A 1 126 ? 14.5 1.169 7.703 1 55.84 126 ALA A CA 1
ATOM 979 C C . ALA A 1 126 ? 14.203 0.708 6.277 1 55.84 126 ALA A C 1
ATOM 981 O O . ALA A 1 126 ? 14.812 -0.25 5.793 1 55.84 126 ALA A O 1
ATOM 982 N N . GLY A 1 127 ? 13.297 1.213 5.625 1 51.38 127 GLY A N 1
ATOM 983 C CA . GLY A 1 127 ? 12.93 0.794 4.281 1 51.38 127 GLY A CA 1
ATOM 984 C C . GLY A 1 127 ? 13.828 1.388 3.211 1 51.38 127 GLY A C 1
ATOM 985 O O . GLY A 1 127 ? 13.805 2.598 2.975 1 51.38 127 GLY A O 1
ATOM 986 N N . GLY A 1 128 ? 15.094 0.996 3.137 1 44.47 128 GLY A N 1
ATOM 987 C CA . GLY A 1 128 ? 16.219 1.277 2.266 1 44.47 128 GLY A CA 1
ATOM 988 C C . GLY A 1 128 ? 15.812 1.842 0.919 1 44.47 128 GLY A C 1
ATOM 989 O O . GLY A 1 128 ? 16.562 1.741 -0.056 1 44.47 128 GLY A O 1
ATOM 990 N N . ARG A 1 129 ? 14.508 1.911 0.77 1 42.31 129 ARG A N 1
ATOM 991 C CA . ARG A 1 129 ? 14.43 2.207 -0.657 1 42.31 129 ARG A CA 1
ATOM 992 C C . ARG A 1 129 ? 15.391 3.326 -1.037 1 42.31 129 ARG A C 1
ATOM 994 O O . ARG A 1 129 ? 15.898 3.365 -2.162 1 42.31 129 ARG A O 1
ATOM 1001 N N . ARG A 1 130 ? 15.18 4.539 -0.346 1 39.62 130 ARG A N 1
ATOM 1002 C CA . ARG A 1 130 ? 16.031 5.672 -0.688 1 39.62 130 ARG A CA 1
ATOM 1003 C C . ARG A 1 130 ? 17.328 5.652 0.13 1 39.62 130 ARG A C 1
ATOM 1005 O O . ARG A 1 130 ? 17.281 5.5 1.353 1 39.62 130 ARG A O 1
ATOM 1012 N N . GLY A 1 131 ? 18.125 4.98 -0.186 1 42.62 131 GLY A N 1
ATOM 1013 C CA . GLY A 1 131 ? 19.5 5.082 0.28 1 42.62 131 GLY A CA 1
ATOM 1014 C C . GLY A 1 131 ? 19.719 6.207 1.273 1 42.62 131 GLY A C 1
ATOM 1015 O O . GLY A 1 131 ? 20.844 6.473 1.69 1 42.62 131 GLY A O 1
ATOM 1016 N N . GLY A 1 132 ? 18.75 7.133 1.276 1 47.88 132 GLY A N 1
ATOM 1017 C CA . GLY A 1 132 ? 19.203 8.32 1.985 1 47.88 132 GLY A CA 1
ATOM 1018 C C . GLY A 1 132 ? 19 8.227 3.486 1 47.88 132 GLY A C 1
ATOM 1019 O O . GLY A 1 132 ? 18.125 7.516 3.957 1 47.88 132 GLY A O 1
ATOM 1020 N N . THR A 1 133 ? 20 8.297 4.277 1 57.56 133 THR A N 1
ATOM 1021 C CA . THR A 1 133 ? 20.281 8.414 5.703 1 57.56 133 THR A CA 1
ATOM 1022 C C . THR A 1 133 ? 19.453 9.539 6.32 1 57.56 133 THR A C 1
ATOM 1024 O O . THR A 1 133 ? 19.453 9.719 7.543 1 57.56 133 THR A O 1
ATOM 1027 N N . GLU A 1 134 ? 18.531 10.227 5.527 1 72.12 134 GLU A N 1
ATOM 1028 C CA . GLU A 1 134 ? 17.906 11.383 6.16 1 72.12 134 GLU A CA 1
ATOM 1029 C C . GLU A 1 134 ? 16.484 11.07 6.602 1 72.12 134 GLU A C 1
ATOM 1031 O O . GLU A 1 134 ? 15.773 10.305 5.938 1 72.12 134 GLU A O 1
ATOM 1036 N N . PRO A 1 135 ? 16.109 11.547 7.762 1 82.25 135 PRO A N 1
ATOM 1037 C CA . PRO A 1 135 ? 14.727 11.383 8.242 1 82.25 135 PRO A CA 1
ATOM 1038 C C . PRO A 1 135 ? 13.695 11.961 7.273 1 82.25 135 PRO A C 1
ATOM 1040 O O . PRO A 1 135 ? 13.977 12.938 6.574 1 82.25 135 PRO A O 1
ATOM 1043 N N . PRO A 1 136 ? 12.578 11.312 7.195 1 90.25 136 PRO A N 1
ATOM 1044 C CA . PRO A 1 136 ? 11.539 11.82 6.293 1 90.25 136 PRO A CA 1
ATOM 1045 C C . PRO A 1 136 ? 10.969 13.164 6.75 1 90.25 136 PRO A C 1
ATOM 1047 O O . PRO A 1 136 ? 10.953 13.453 7.949 1 90.25 136 PRO A O 1
ATOM 1050 N N . PRO A 1 137 ? 10.508 13.961 5.809 1 95.19 137 PRO A N 1
ATOM 1051 C CA . PRO A 1 137 ? 9.875 15.227 6.176 1 95.19 137 PRO A CA 1
ATOM 1052 C C . PRO A 1 137 ? 8.617 15.039 7.02 1 95.19 137 PRO A C 1
ATOM 1054 O O . PRO A 1 137 ? 7.727 14.281 6.641 1 95.19 137 PRO A O 1
ATOM 1057 N N . VAL A 1 138 ? 8.609 15.672 8.156 1 96.81 138 VAL A N 1
ATOM 1058 C CA . VAL A 1 138 ? 7.477 15.617 9.07 1 96.81 138 VAL A CA 1
ATOM 1059 C C . VAL A 1 138 ? 7.105 17.031 9.516 1 96.81 138 VAL A C 1
ATOM 1061 O O . VAL A 1 138 ? 7.984 17.859 9.773 1 96.81 138 VAL A O 1
ATOM 1064 N N . VAL A 1 139 ? 5.809 17.312 9.555 1 98.19 139 VAL A N 1
ATOM 1065 C CA . VAL A 1 139 ? 5.297 18.562 10.102 1 98.19 139 VAL A CA 1
ATOM 1066 C C . VAL A 1 139 ? 4.281 18.266 11.203 1 98.19 139 VAL A C 1
ATOM 1068 O O . VAL A 1 139 ? 3.404 17.422 11.039 1 98.19 139 VAL A O 1
ATOM 1071 N N . ILE A 1 140 ? 4.445 18.938 12.344 1 98.38 140 ILE A N 1
ATOM 1072 C CA . ILE A 1 140 ? 3.473 18.844 13.422 1 98.38 140 ILE A CA 1
ATOM 1073 C C . ILE A 1 140 ? 2.352 19.859 13.211 1 98.38 140 ILE A C 1
ATOM 1075 O O . ILE A 1 140 ? 2.611 21.031 12.961 1 98.38 140 ILE A O 1
ATOM 1079 N N . VAL A 1 141 ? 1.134 19.391 13.297 1 98.62 141 VAL A N 1
ATOM 1080 C CA . VAL A 1 141 ? -0.018 20.25 13.078 1 98.62 141 VAL A CA 1
ATOM 1081 C C . VAL A 1 141 ? -0.933 20.219 14.297 1 98.62 141 VAL A C 1
ATOM 1083 O O . VAL A 1 141 ? -1.456 19.156 14.664 1 98.62 141 VAL A O 1
ATOM 1086 N N . ALA A 1 142 ? -1.107 21.375 14.93 1 98.75 142 ALA A N 1
ATOM 1087 C CA . ALA A 1 142 ? -2.125 21.562 15.961 1 98.75 142 ALA A CA 1
ATOM 1088 C C . ALA A 1 142 ? -3.434 22.062 15.359 1 98.75 142 ALA A C 1
ATOM 1090 O O . ALA A 1 142 ? -3.512 23.203 14.898 1 98.75 142 ALA A O 1
ATOM 1091 N N . ASN A 1 143 ? -4.48 21.203 15.422 1 98.62 143 ASN A N 1
ATOM 1092 C CA . ASN A 1 143 ? -5.734 21.531 14.75 1 98.62 143 ASN A CA 1
ATOM 1093 C C . ASN A 1 143 ? -6.812 21.953 15.75 1 98.62 143 ASN A C 1
ATOM 1095 O O . ASN A 1 143 ? -6.641 21.781 16.953 1 98.62 143 ASN A O 1
ATOM 1099 N N . LYS A 1 144 ? -7.859 22.578 15.266 1 98.5 144 LYS A N 1
ATOM 1100 C CA . LYS A 1 144 ? -9.07 23 15.977 1 98.5 144 LYS A CA 1
ATOM 1101 C C . LYS A 1 144 ? -8.797 24.219 16.859 1 98.5 144 LYS A C 1
ATOM 1103 O O . LYS A 1 144 ? -9.328 24.312 17.969 1 98.5 144 LYS A O 1
ATOM 1108 N N . LYS A 1 145 ? -7.914 25.062 16.359 1 97.81 145 LYS A N 1
ATOM 1109 C CA . LYS A 1 145 ? -7.594 26.25 17.141 1 97.81 145 LYS A CA 1
ATOM 1110 C C . LYS A 1 145 ? -8.797 27.188 17.25 1 97.81 145 LYS A C 1
ATOM 1112 O O . LYS A 1 145 ? -8.797 28.109 18.062 1 97.81 145 LYS A O 1
ATOM 1117 N N . ASP A 1 146 ? -9.836 27.016 16.391 1 97.38 146 ASP A N 1
ATOM 1118 C CA . ASP A 1 146 ? -11.062 27.797 16.469 1 97.38 146 ASP A CA 1
ATOM 1119 C C . ASP A 1 146 ? -11.82 27.5 17.766 1 97.38 146 ASP A C 1
ATOM 1121 O O . ASP A 1 146 ? -12.672 28.281 18.188 1 97.38 146 ASP A O 1
ATOM 1125 N N . LEU A 1 147 ? -11.523 26.391 18.359 1 97.19 147 LEU A N 1
ATOM 1126 C CA . LEU A 1 147 ? -12.188 26.016 19.609 1 97.19 147 LEU A CA 1
ATOM 1127 C C . LEU A 1 147 ? -11.375 26.484 20.812 1 97.19 147 LEU A C 1
ATOM 1129 O O . LEU A 1 147 ? -11.023 25.688 21.672 1 97.19 147 LEU A O 1
ATOM 1133 N N . GLU A 1 148 ? -11.172 27.797 20.938 1 96.06 148 GLU A N 1
ATOM 1134 C CA . GLU A 1 148 ? -10.328 28.391 21.969 1 96.06 148 GLU A CA 1
ATOM 1135 C C . GLU A 1 148 ? -10.883 28.109 23.359 1 96.06 148 GLU A C 1
ATOM 1137 O O . GLU A 1 148 ? -10.117 27.891 24.297 1 96.06 148 GLU A O 1
ATOM 1142 N N . PHE A 1 149 ? -12.109 28.016 23.531 1 96.69 149 PHE A N 1
ATOM 1143 C CA . PHE A 1 149 ? -12.742 27.828 24.828 1 96.69 149 PHE A CA 1
ATOM 1144 C C . PHE A 1 149 ? -12.523 26.422 25.344 1 96.69 149 PHE A C 1
ATOM 1146 O O . PHE A 1 149 ? -12.555 26.172 26.547 1 96.69 149 PHE A O 1
ATOM 1153 N N . ASP A 1 150 ? -12.344 25.453 24.469 1 97.5 150 ASP A N 1
ATOM 1154 C CA . ASP A 1 150 ? -12.148 24.062 24.844 1 97.5 150 ASP A CA 1
ATOM 1155 C C . ASP A 1 150 ? -10.672 23.688 24.812 1 97.5 150 ASP A C 1
ATOM 1157 O O . ASP A 1 150 ? -10.32 22.516 24.938 1 97.5 150 ASP A O 1
ATOM 1161 N N . ARG A 1 151 ? -9.797 24.609 24.625 1 97.56 151 ARG A N 1
ATOM 1162 C CA . ARG A 1 151 ? -8.375 24.344 24.453 1 97.56 151 ARG A CA 1
ATOM 1163 C C . ARG A 1 151 ? -7.781 23.672 25.688 1 97.56 151 ARG A C 1
ATOM 1165 O O . ARG A 1 151 ? -8.031 24.109 26.812 1 97.56 151 ARG A O 1
ATOM 1172 N N . MET A 1 152 ? -6.988 22.578 25.5 1 98.06 152 MET A N 1
ATOM 1173 C CA . MET A 1 152 ? -6.324 21.828 26.562 1 98.06 152 MET A CA 1
ATOM 1174 C C . MET A 1 152 ? -4.812 21.844 26.375 1 98.06 152 MET A C 1
ATOM 1176 O O . MET A 1 152 ? -4.062 21.516 27.297 1 98.06 152 MET A O 1
ATOM 1180 N N . VAL A 1 153 ? -4.367 22.125 25.266 1 98.06 153 VAL A N 1
ATOM 1181 C CA . VAL A 1 153 ? -2.945 22.188 24.938 1 98.06 153 VAL A CA 1
ATOM 1182 C C . VAL A 1 153 ? -2.594 23.594 24.453 1 98.06 153 VAL A C 1
ATOM 1184 O O . VAL A 1 153 ? -3.158 24.078 23.469 1 98.06 153 VAL A O 1
ATOM 1187 N N . SER A 1 154 ? -1.675 24.234 25.109 1 97.94 154 SER A N 1
ATOM 1188 C CA . SER A 1 154 ? -1.302 25.594 24.734 1 97.94 154 SER A CA 1
ATOM 1189 C C . SER A 1 154 ? -0.412 25.609 23.5 1 97.94 154 SER A C 1
ATOM 1191 O O . SER A 1 154 ? 0.193 24.594 23.156 1 97.94 154 SER A O 1
ATOM 1193 N N . ARG A 1 155 ? -0.4 26.797 22.844 1 97.56 155 ARG A N 1
ATOM 1194 C CA . ARG A 1 155 ? 0.485 26.969 21.703 1 97.56 155 ARG A CA 1
ATOM 1195 C C . ARG A 1 155 ? 1.944 26.781 22.094 1 97.56 155 ARG A C 1
ATOM 1197 O O . ARG A 1 155 ? 2.734 26.203 21.344 1 97.56 155 ARG A O 1
ATOM 1204 N N . GLU A 1 156 ? 2.305 27.219 23.281 1 97.38 156 GLU A N 1
ATOM 1205 C CA . GLU A 1 156 ? 3.664 27.125 23.797 1 97.38 156 GLU A CA 1
ATOM 1206 C C . GLU A 1 156 ? 4.094 25.672 23.953 1 97.38 156 GLU A C 1
ATOM 1208 O O . GLU A 1 156 ? 5.234 25.312 23.641 1 97.38 156 GLU A O 1
ATOM 1213 N N . GLU A 1 157 ? 3.184 24.891 24.453 1 96.88 157 GLU A N 1
ATOM 1214 C CA . GLU A 1 157 ? 3.475 23.469 24.562 1 96.88 157 GLU A CA 1
ATOM 1215 C C . GLU A 1 157 ? 3.77 22.844 23.203 1 96.88 157 GLU A C 1
ATOM 1217 O O . GLU A 1 157 ? 4.715 22.062 23.062 1 96.88 157 GLU A O 1
ATOM 1222 N N . GLY A 1 158 ? 2.943 23.172 22.266 1 97.38 158 GLY A N 1
ATOM 1223 C CA . GLY A 1 158 ? 3.16 22.672 20.906 1 97.38 158 GLY A CA 1
ATOM 1224 C C . GLY A 1 158 ? 4.484 23.125 20.312 1 97.38 158 GLY A C 1
ATOM 1225 O O . GLY A 1 158 ? 5.207 22.312 19.719 1 97.38 158 GLY A O 1
ATOM 1226 N N . GLU A 1 159 ? 4.785 24.391 20.5 1 97.06 159 GLU A N 1
ATOM 1227 C CA . GLU A 1 159 ? 6.043 24.938 20.016 1 97.06 159 GLU A CA 1
ATOM 1228 C C . GLU A 1 159 ? 7.238 24.297 20.703 1 97.06 159 GLU A C 1
ATOM 1230 O O . GLU A 1 159 ? 8.273 24.062 20.078 1 97.06 159 GLU A O 1
ATOM 1235 N N . GLY A 1 160 ? 7.07 24.078 22 1 96 160 GLY A N 1
ATOM 1236 C CA . GLY A 1 160 ? 8.109 23.375 22.734 1 96 160 GLY A CA 1
ATOM 1237 C C . GLY A 1 160 ? 8.406 22 22.172 1 96 160 GLY A C 1
ATOM 1238 O O . GLY A 1 160 ? 9.57 21.625 22.016 1 96 160 GLY A O 1
ATOM 1239 N N . LEU A 1 161 ? 7.367 21.266 21.922 1 94.62 161 LEU A N 1
ATOM 1240 C CA . LEU A 1 161 ? 7.516 19.938 21.328 1 94.62 161 LEU A CA 1
ATOM 1241 C C . LEU A 1 161 ? 8.211 20.031 19.969 1 94.62 161 LEU A C 1
ATOM 1243 O O . LEU A 1 161 ? 9.125 19.25 19.688 1 94.62 161 LEU A O 1
ATOM 1247 N N . SER A 1 162 ? 7.793 20.938 19.203 1 96.06 162 SER A N 1
ATOM 1248 C CA . SER A 1 162 ? 8.367 21.172 17.875 1 96.06 162 SER A CA 1
ATOM 1249 C C . SER A 1 162 ? 9.859 21.484 17.969 1 96.06 162 SER A C 1
ATOM 1251 O O . SER A 1 162 ? 10.664 20.938 17.203 1 96.06 162 SER A O 1
ATOM 1253 N N . ARG A 1 163 ? 10.227 22.328 18.844 1 95 163 ARG A N 1
ATOM 1254 C CA . ARG A 1 163 ? 11.633 22.688 19.047 1 95 163 ARG A CA 1
ATOM 1255 C C . ARG A 1 163 ? 12.445 21.469 19.484 1 95 163 ARG A C 1
ATOM 1257 O O . ARG A 1 163 ? 13.547 21.25 18.984 1 95 163 ARG A O 1
ATOM 1264 N N . GLY A 1 164 ? 11.914 20.781 20.359 1 93.44 164 GLY A N 1
ATOM 1265 C CA . GLY A 1 164 ? 12.586 19.594 20.859 1 93.44 164 GLY A CA 1
ATOM 1266 C C . GLY A 1 164 ? 12.828 18.562 19.766 1 93.44 164 GLY A C 1
ATOM 1267 O O . GLY A 1 164 ? 13.867 17.906 19.75 1 93.44 164 GLY A O 1
ATOM 1268 N N . LEU A 1 165 ? 11.891 18.453 18.875 1 92.25 165 LEU A N 1
ATOM 1269 C CA . LEU A 1 165 ? 11.969 17.453 17.812 1 92.25 165 LEU A CA 1
ATOM 1270 C C . LEU A 1 165 ? 12.609 18.031 16.562 1 92.25 165 LEU A C 1
ATOM 1272 O O . LEU A 1 165 ? 12.891 17.297 15.609 1 92.25 165 LEU A O 1
ATOM 1276 N N . LYS A 1 166 ? 12.797 19.328 16.5 1 93.88 166 LYS A N 1
ATOM 1277 C CA . LYS A 1 166 ? 13.336 20.031 15.344 1 93.88 166 LYS A CA 1
ATOM 1278 C C . LYS A 1 166 ? 12.469 19.812 14.109 1 93.88 166 LYS A C 1
ATOM 1280 O O . LYS A 1 166 ? 12.977 19.484 13.039 1 93.88 166 LYS A O 1
ATOM 1285 N N . LEU A 1 167 ? 11.219 19.953 14.359 1 96.5 167 LEU A N 1
ATOM 1286 C CA . LEU A 1 167 ? 10.234 19.797 13.289 1 96.5 167 LEU A CA 1
ATOM 1287 C C . LEU A 1 167 ? 9.391 21.062 13.133 1 96.5 167 LEU A C 1
ATOM 1289 O O . LEU A 1 167 ? 9.102 21.734 14.117 1 96.5 167 LEU A O 1
ATOM 1293 N N . PRO A 1 168 ? 9.047 21.375 11.898 1 97.44 168 PRO A N 1
ATOM 1294 C CA . PRO A 1 168 ? 8.141 22.516 11.727 1 97.44 168 PRO A CA 1
ATOM 1295 C C . PRO A 1 168 ? 6.801 22.312 12.43 1 97.44 168 PRO A C 1
ATOM 1297 O O . PRO A 1 168 ? 6.352 21.172 12.609 1 97.44 168 PRO A O 1
ATOM 1300 N N . PHE A 1 169 ? 6.234 23.516 12.789 1 98.19 169 PHE A N 1
ATOM 1301 C CA . PHE A 1 169 ? 5.008 23.516 13.578 1 98.19 169 PHE A CA 1
ATOM 1302 C C . PHE A 1 169 ? 4.004 24.516 13.016 1 98.19 169 PHE A C 1
ATOM 1304 O O . PHE A 1 169 ? 4.359 25.641 12.688 1 98.19 169 PHE A O 1
ATOM 1311 N N . HIS A 1 170 ? 2.729 24.031 12.82 1 98.44 170 HIS A N 1
ATOM 1312 C CA . HIS A 1 170 ? 1.622 24.906 12.414 1 98.44 170 HIS A CA 1
ATOM 1313 C C . HIS A 1 170 ? 0.405 24.688 13.312 1 98.44 170 HIS A C 1
ATOM 1315 O O . HIS A 1 170 ? 0.003 23.547 13.555 1 98.44 170 HIS A O 1
ATOM 1321 N N . GLU A 1 171 ? -0.104 25.703 13.844 1 98.44 171 GLU A N 1
ATOM 1322 C CA . GLU A 1 171 ? -1.413 25.672 14.492 1 98.44 171 GLU A CA 1
ATOM 1323 C C . GLU A 1 171 ? -2.506 26.172 13.547 1 98.44 171 GLU A C 1
ATOM 1325 O O . GLU A 1 171 ? -2.43 27.281 13.039 1 98.44 171 GLU A O 1
ATOM 1330 N N . ILE A 1 172 ? -3.488 25.359 13.336 1 98.38 172 ILE A N 1
ATOM 1331 C CA . ILE A 1 172 ? -4.434 25.688 12.281 1 98.38 172 ILE A CA 1
ATOM 1332 C C . ILE A 1 172 ? -5.859 25.422 12.758 1 98.38 172 ILE A C 1
ATOM 1334 O O . ILE A 1 172 ? -6.062 24.828 13.812 1 98.38 172 ILE A O 1
ATOM 1338 N N . SER A 1 173 ? -6.852 25.969 12.078 1 98.31 173 SER A N 1
ATOM 1339 C CA . SER A 1 173 ? -8.242 25.531 12.047 1 98.31 173 SER A CA 1
ATOM 1340 C C . SER A 1 173 ? -8.641 25.031 10.664 1 98.31 173 SER A C 1
ATOM 1342 O O . SER A 1 173 ? -8.953 25.828 9.773 1 98.31 173 SER A O 1
ATOM 1344 N N . ALA A 1 174 ? -8.578 23.734 10.523 1 97 174 ALA A N 1
ATOM 1345 C CA . ALA A 1 174 ? -8.977 23.156 9.242 1 97 174 ALA A CA 1
ATOM 1346 C C . ALA A 1 174 ? -10.406 23.562 8.883 1 97 174 ALA A C 1
ATOM 1348 O O . ALA A 1 174 ? -10.773 23.594 7.707 1 97 174 ALA A O 1
ATOM 1349 N N . ARG A 1 175 ? -11.195 23.844 9.836 1 96.31 175 ARG A N 1
ATOM 1350 C CA . ARG A 1 175 ? -12.586 24.234 9.633 1 96.31 175 ARG A CA 1
ATOM 1351 C C . ARG A 1 175 ? -12.695 25.641 9.047 1 96.31 175 ARG A C 1
ATOM 1353 O O . ARG A 1 175 ? -13.461 25.859 8.102 1 96.31 175 ARG A O 1
ATOM 1360 N N . ASP A 1 176 ? -11.82 26.531 9.492 1 95.75 176 ASP A N 1
ATOM 1361 C CA . ASP A 1 176 ? -12.078 27.953 9.227 1 95.75 176 ASP A CA 1
ATOM 1362 C C . ASP A 1 176 ? -11.102 28.5 8.195 1 95.75 176 ASP A C 1
ATOM 1364 O O . ASP A 1 176 ? -11.391 29.5 7.527 1 95.75 176 ASP A O 1
ATOM 1368 N N . SER A 1 177 ? -9.953 27.906 8.125 1 95.81 177 SER A N 1
ATOM 1369 C CA . SER A 1 177 ? -8.922 28.609 7.371 1 95.81 177 SER A CA 1
ATOM 1370 C C . SER A 1 177 ? -8.25 27.703 6.352 1 95.81 177 SER A C 1
ATOM 1372 O O . SER A 1 177 ? -7.508 26.797 6.719 1 95.81 177 SER A O 1
ATOM 1374 N N . TRP A 1 178 ? -8.445 27.984 5.121 1 95 178 TRP A N 1
ATOM 1375 C CA . TRP A 1 178 ? -7.754 27.312 4.023 1 95 178 TRP A CA 1
ATOM 1376 C C . TRP A 1 178 ? -6.281 27.719 3.982 1 95 178 TRP A C 1
ATOM 1378 O O . TRP A 1 178 ? -5.406 26.859 3.799 1 95 178 TRP A O 1
ATOM 1388 N N . GLU A 1 179 ? -6.016 28.922 4.234 1 95 179 GLU A N 1
ATOM 1389 C CA . GLU A 1 179 ? -4.66 29.469 4.145 1 95 179 GLU A CA 1
ATOM 1390 C C . GLU A 1 179 ? -3.73 28.781 5.145 1 95 179 GLU A C 1
ATOM 1392 O O . GLU A 1 179 ? -2.605 28.406 4.805 1 95 179 GLU A O 1
ATOM 1397 N N . GLU A 1 180 ? -4.246 28.625 6.348 1 96.19 180 GLU A N 1
ATOM 1398 C CA . GLU A 1 180 ? -3.443 27.984 7.387 1 96.19 180 GLU A CA 1
ATOM 1399 C C . GLU A 1 180 ? -3.162 26.516 7.047 1 96.19 180 GLU A C 1
ATOM 1401 O O . GLU A 1 180 ? -2.049 26.031 7.254 1 96.19 180 GLU A O 1
ATOM 1406 N N . THR A 1 181 ? -4.16 25.891 6.562 1 96.88 181 THR A N 1
ATOM 1407 C CA . THR A 1 181 ? -4.016 24.484 6.184 1 96.88 181 THR A CA 1
ATOM 1408 C C . THR A 1 181 ? -3.02 24.328 5.039 1 96.88 181 THR A C 1
ATOM 1410 O O . THR A 1 181 ? -2.137 23.469 5.082 1 96.88 181 THR A O 1
ATOM 1413 N N . LEU A 1 182 ? -3.125 25.188 4.047 1 95.19 182 LEU A N 1
ATOM 1414 C CA . LEU A 1 182 ? -2.225 25.156 2.9 1 95.19 182 LEU A CA 1
ATOM 1415 C C . LEU A 1 182 ? -0.784 25.406 3.33 1 95.19 182 LEU A C 1
ATOM 1417 O O . LEU A 1 182 ? 0.148 24.828 2.771 1 95.19 182 LEU A O 1
ATOM 1421 N N . ALA A 1 183 ? -0.642 26.25 4.27 1 96.06 183 ALA A N 1
ATOM 1422 C CA . ALA A 1 183 ? 0.698 26.547 4.766 1 96.06 183 ALA A CA 1
ATOM 1423 C C . ALA A 1 183 ? 1.364 25.312 5.34 1 96.06 183 ALA A C 1
ATOM 1425 O O . ALA A 1 183 ? 2.566 25.094 5.16 1 96.06 183 ALA A O 1
ATOM 1426 N N . ALA A 1 184 ? 0.607 24.516 6.078 1 97.25 184 ALA A N 1
ATOM 1427 C CA . ALA A 1 184 ? 1.138 23.266 6.617 1 97.25 184 ALA A CA 1
ATOM 1428 C C . ALA A 1 184 ? 1.568 22.328 5.496 1 97.25 184 ALA A C 1
ATOM 1430 O O . ALA A 1 184 ? 2.65 21.734 5.551 1 97.25 184 ALA A O 1
ATOM 1431 N N . PHE A 1 185 ? 0.769 22.219 4.449 1 96.62 185 PHE A N 1
ATOM 1432 C CA . PHE A 1 185 ? 1.091 21.375 3.309 1 96.62 185 PHE A CA 1
ATOM 1433 C C . PHE A 1 185 ? 2.299 21.906 2.555 1 96.62 185 PHE A C 1
ATOM 1435 O O . PHE A 1 185 ? 3.135 21.141 2.076 1 96.62 185 PHE A O 1
ATOM 1442 N N . HIS A 1 186 ? 2.338 23.203 2.477 1 95.75 186 HIS A N 1
ATOM 1443 C CA . HIS A 1 186 ? 3.486 23.828 1.831 1 95.75 186 HIS A CA 1
ATOM 1444 C C . HIS A 1 186 ? 4.777 23.5 2.576 1 95.75 186 HIS A C 1
ATOM 1446 O O . HIS A 1 186 ? 5.805 23.219 1.954 1 95.75 186 HIS A O 1
ATOM 1452 N N . SER A 1 187 ? 4.711 23.562 3.84 1 96.06 187 SER A N 1
ATOM 1453 C CA . SER A 1 187 ? 5.867 23.281 4.68 1 96.06 187 SER A CA 1
ATOM 1454 C C . SER A 1 187 ? 6.391 21.859 4.445 1 96.06 187 SER A C 1
ATOM 1456 O O . SER A 1 187 ? 7.586 21.672 4.238 1 96.06 187 SER A O 1
ATOM 1458 N N . VAL A 1 188 ? 5.512 20.922 4.438 1 96.31 188 VAL A N 1
ATOM 1459 C CA . VAL A 1 188 ? 5.945 19.531 4.262 1 96.31 188 VAL A CA 1
ATOM 1460 C C . VAL A 1 188 ? 6.426 19.328 2.828 1 96.31 188 VAL A C 1
ATOM 1462 O O . VAL A 1 188 ? 7.418 18.625 2.594 1 96.31 188 VAL A O 1
ATOM 1465 N N . TYR A 1 189 ? 5.773 19.922 1.881 1 94.56 189 TYR A N 1
ATOM 1466 C CA . TYR A 1 189 ? 6.16 19.797 0.48 1 94.56 189 TYR A CA 1
ATOM 1467 C C . TYR A 1 189 ? 7.566 20.328 0.247 1 94.56 189 TYR A C 1
ATOM 1469 O O . TYR A 1 189 ? 8.352 19.734 -0.485 1 94.56 189 TYR A O 1
ATOM 1477 N N . THR A 1 190 ? 7.793 21.469 0.775 1 93.38 190 THR A N 1
ATOM 1478 C CA . THR A 1 190 ? 9.102 22.094 0.599 1 93.38 190 THR A CA 1
ATOM 1479 C C . THR A 1 190 ? 10.211 21.141 1.043 1 93.38 190 THR A C 1
ATOM 1481 O O . THR A 1 190 ? 11.219 20.984 0.348 1 93.38 190 THR A O 1
ATOM 1484 N N . ASN A 1 191 ? 10.031 20.516 2.182 1 91.38 191 ASN A N 1
ATOM 1485 C CA . ASN A 1 191 ? 11.016 19.562 2.688 1 91.38 191 ASN A CA 1
ATOM 1486 C C . ASN A 1 191 ? 11.094 18.312 1.81 1 91.38 191 ASN A C 1
ATOM 1488 O O . ASN A 1 191 ? 12.172 17.781 1.58 1 91.38 191 ASN A O 1
ATOM 1492 N N . VAL A 1 192 ? 9.969 17.844 1.35 1 91.31 192 VAL A N 1
ATOM 1493 C CA . VAL A 1 192 ? 9.922 16.688 0.461 1 91.31 192 VAL A CA 1
ATOM 1494 C C . VAL A 1 192 ? 10.641 17.016 -0.846 1 91.31 192 VAL A C 1
ATOM 1496 O O . VAL A 1 192 ? 11.445 16.219 -1.331 1 91.31 192 VAL A O 1
ATOM 1499 N N . ALA A 1 193 ? 10.344 18.156 -1.43 1 88.25 193 ALA A N 1
ATOM 1500 C CA . ALA A 1 193 ? 10.945 18.578 -2.693 1 88.25 193 ALA A CA 1
ATOM 1501 C C . ALA A 1 193 ? 12.461 18.688 -2.572 1 88.25 193 ALA A C 1
ATOM 1503 O O . ALA A 1 193 ? 13.188 18.312 -3.492 1 88.25 193 ALA A O 1
ATOM 1504 N N . GLN A 1 194 ? 12.883 19.141 -1.508 1 86.25 194 GLN A N 1
ATOM 1505 C CA . GLN A 1 194 ? 14.312 19.281 -1.268 1 86.25 194 GLN A CA 1
ATOM 1506 C C . GLN A 1 194 ? 14.992 17.906 -1.213 1 86.25 194 GLN A C 1
ATOM 1508 O O . GLN A 1 194 ? 16.094 17.734 -1.743 1 86.25 194 GLN A O 1
ATOM 1513 N N . GLN A 1 195 ? 14.344 17 -0.594 1 82.06 195 GLN A N 1
ATOM 1514 C CA . GLN A 1 195 ? 14.906 15.656 -0.467 1 82.06 195 GLN A CA 1
ATOM 1515 C C . GLN A 1 195 ? 14.867 14.922 -1.803 1 82.06 195 GLN A C 1
ATOM 1517 O O . GLN A 1 195 ? 15.773 14.141 -2.109 1 82.06 195 GLN A O 1
ATOM 1522 N N . LEU A 1 196 ? 13.812 15.102 -2.52 1 75.06 196 LEU A N 1
ATOM 1523 C CA . LEU A 1 196 ? 13.688 14.445 -3.818 1 75.06 196 LEU A CA 1
ATOM 1524 C C . LEU A 1 196 ? 14.711 15 -4.805 1 75.06 196 LEU A C 1
ATOM 1526 O O . LEU A 1 196 ? 15.18 14.281 -5.691 1 75.06 196 LEU A O 1
ATOM 1530 N N . GLU A 1 197 ? 14.898 16.219 -4.797 1 72.44 197 GLU A N 1
ATOM 1531 C CA . GLU A 1 197 ? 15.891 16.844 -5.668 1 72.44 197 GLU A CA 1
ATOM 1532 C C . GLU A 1 197 ? 17.297 16.359 -5.324 1 72.44 197 GLU A C 1
ATOM 1534 O O . GLU A 1 197 ? 18.156 16.281 -6.199 1 72.44 197 GLU A O 1
ATOM 1539 N N . ALA A 1 198 ? 17.453 16.094 -4.109 1 64.5 198 ALA A N 1
ATOM 1540 C CA . ALA A 1 198 ? 18.75 15.594 -3.672 1 64.5 198 ALA A CA 1
ATOM 1541 C C . ALA A 1 198 ? 18.938 14.125 -4.031 1 64.5 198 ALA A C 1
ATOM 1543 O O . ALA A 1 198 ? 20.062 13.625 -4.082 1 64.5 198 ALA A O 1
ATOM 1544 N N . ALA A 1 199 ? 17.828 13.422 -4.199 1 58.22 199 ALA A N 1
ATOM 1545 C CA . ALA A 1 199 ? 17.906 12.008 -4.531 1 58.22 199 ALA A CA 1
ATOM 1546 C C . ALA A 1 199 ? 18.188 11.805 -6.02 1 58.22 199 ALA A C 1
ATOM 1548 O O . ALA A 1 199 ? 17.781 12.633 -6.848 1 58.22 199 ALA A O 1
ATOM 1549 N N . PRO A 1 200 ? 19.078 10.945 -6.426 1 48.34 200 PRO A N 1
ATOM 1550 C CA . PRO A 1 200 ? 19.344 10.719 -7.848 1 48.34 200 PRO A CA 1
ATOM 1551 C C . PRO A 1 200 ? 18.062 10.516 -8.664 1 48.34 200 PRO A C 1
ATOM 1553 O O . PRO A 1 200 ? 17.031 10.125 -8.117 1 48.34 200 PRO A O 1
ATOM 1556 N N . ALA A 1 201 ? 17.906 11.195 -9.883 1 42.12 201 ALA A N 1
ATOM 1557 C CA . ALA A 1 201 ? 16.797 11.25 -10.844 1 42.12 201 ALA A CA 1
ATOM 1558 C C . ALA A 1 201 ? 16.031 9.938 -10.867 1 42.12 201 ALA A C 1
ATOM 1560 O O . ALA A 1 201 ? 14.859 9.898 -11.242 1 42.12 201 ALA A O 1
ATOM 1561 N N . CYS A 1 202 ? 16.656 8.984 -10.578 1 38.97 202 CYS A N 1
ATOM 1562 C CA . CYS A 1 202 ? 16.094 7.664 -10.844 1 38.97 202 CYS A CA 1
ATOM 1563 C C . CYS A 1 202 ? 14.82 7.441 -10.031 1 38.97 202 CYS A C 1
ATOM 1565 O O . CYS A 1 202 ? 13.992 6.602 -10.383 1 38.97 202 CYS A O 1
ATOM 1567 N N . PHE A 1 203 ? 14.797 8.078 -8.875 1 41.22 203 PHE A N 1
ATOM 1568 C CA . PHE A 1 203 ? 13.68 7.668 -8.031 1 41.22 203 PHE A CA 1
ATOM 1569 C C . PHE A 1 203 ? 12.422 8.445 -8.383 1 41.22 203 PHE A C 1
ATOM 1571 O O . PHE A 1 203 ? 11.43 8.398 -7.648 1 41.22 203 PHE A O 1
ATOM 1578 N N . ARG A 1 204 ? 12.578 9.219 -9.398 1 41.09 204 ARG A N 1
ATOM 1579 C CA . ARG A 1 204 ? 11.359 9.969 -9.68 1 41.09 204 ARG A CA 1
ATOM 1580 C C . ARG A 1 204 ? 10.203 9.039 -10.031 1 41.09 204 ARG A C 1
ATOM 1582 O O . ARG A 1 204 ? 10.312 8.227 -10.953 1 41.09 204 ARG A O 1
ATOM 1589 N N . ARG A 1 205 ? 9.375 8.68 -9.078 1 43.38 205 ARG A N 1
ATOM 1590 C CA . ARG A 1 205 ? 8.156 7.93 -9.359 1 43.38 205 ARG A CA 1
ATOM 1591 C C . ARG A 1 205 ? 7.434 8.492 -10.578 1 43.38 205 ARG A C 1
ATOM 1593 O O . ARG A 1 205 ? 6.938 9.617 -10.547 1 43.38 205 ARG A O 1
ATOM 1600 N N . ARG A 1 206 ? 7.922 8.383 -11.703 1 39.34 206 ARG A N 1
ATOM 1601 C CA . ARG A 1 206 ? 7.141 8.773 -12.875 1 39.34 206 ARG A CA 1
ATOM 1602 C C . ARG A 1 206 ? 5.691 8.32 -12.742 1 39.34 206 ARG A C 1
ATOM 1604 O O . ARG A 1 206 ? 5.426 7.195 -12.312 1 39.34 206 ARG A O 1
ATOM 1611 N N . THR A 1 207 ? 4.703 9.188 -12.648 1 37.66 207 THR A N 1
ATOM 1612 C CA . THR A 1 207 ? 3.26 8.984 -12.625 1 37.66 207 THR A CA 1
ATOM 1613 C C . THR A 1 207 ? 2.859 7.828 -13.531 1 37.66 207 THR A C 1
ATOM 1615 O O . THR A 1 207 ? 3.008 7.91 -14.758 1 37.66 207 THR A O 1
ATOM 1618 N N . VAL A 1 208 ? 2.984 6.652 -13.242 1 37.62 208 VAL A N 1
ATOM 1619 C CA . VAL A 1 208 ? 2.475 5.434 -13.852 1 37.62 208 VAL A CA 1
ATOM 1620 C C . VAL A 1 208 ? 1.041 5.652 -14.328 1 37.62 208 VAL A C 1
ATOM 1622 O O . VAL A 1 208 ? 0.482 4.816 -15.047 1 37.62 208 VAL A O 1
ATOM 1625 N N . SER A 1 209 ? 0.356 6.652 -13.82 1 39.94 209 SER A N 1
ATOM 1626 C CA . SER A 1 209 ? -1.025 6.902 -14.219 1 39.94 209 SER A CA 1
ATOM 1627 C C . SER A 1 209 ? -1.166 6.957 -15.734 1 39.94 209 SER A C 1
ATOM 1629 O O . SER A 1 209 ? -2.135 6.438 -16.297 1 39.94 209 SER A O 1
ATOM 1631 N N . ARG A 1 210 ? -0.286 7.59 -16.297 1 41.5 210 ARG A N 1
ATOM 1632 C CA . ARG A 1 210 ? -0.449 7.727 -17.734 1 41.5 210 ARG A CA 1
ATOM 1633 C C . ARG A 1 210 ? -0.257 6.391 -18.438 1 41.5 210 ARG A C 1
ATOM 1635 O O . ARG A 1 210 ? -0.727 6.199 -19.562 1 41.5 210 ARG A O 1
ATOM 1642 N N . LEU A 1 211 ? 0.461 5.582 -17.859 1 35.84 211 LEU A N 1
ATOM 1643 C CA . LEU A 1 211 ? 0.712 4.309 -18.531 1 35.84 211 LEU A CA 1
ATOM 1644 C C . LEU A 1 211 ? -0.542 3.439 -18.531 1 35.84 211 LEU A C 1
ATOM 1646 O O . LEU A 1 211 ? -0.835 2.77 -19.531 1 35.84 211 LEU A O 1
ATOM 1650 N N . MET A 1 212 ? -1.287 3.43 -17.438 1 39.72 212 MET A N 1
ATOM 1651 C CA . MET A 1 212 ? -2.492 2.605 -17.391 1 39.72 212 MET A CA 1
ATOM 1652 C C . MET A 1 212 ? -3.51 3.086 -18.422 1 39.72 212 MET A C 1
ATOM 1654 O O . MET A 1 212 ? -4.312 2.297 -18.922 1 39.72 212 MET A O 1
ATOM 1658 N N . GLU A 1 213 ? -3.664 4.352 -18.516 1 40.22 213 GLU A N 1
ATOM 1659 C CA . GLU A 1 213 ? -4.57 4.828 -19.547 1 40.22 213 GLU A CA 1
ATOM 1660 C C . GLU A 1 213 ? -4.145 4.324 -20.922 1 40.22 213 GLU A C 1
ATOM 1662 O O . GLU A 1 213 ? -4.98 4.125 -21.812 1 40.22 213 GLU A O 1
ATOM 1667 N N . LYS A 1 214 ? -2.918 4.152 -21.062 1 38.75 214 LYS A N 1
ATOM 1668 C CA . LYS A 1 214 ? -2.473 3.809 -22.406 1 38.75 214 LYS A CA 1
ATOM 1669 C C . LYS A 1 214 ? -2.518 2.299 -22.641 1 38.75 214 LYS A C 1
ATOM 1671 O O . LYS A 1 214 ? -2.275 1.825 -23.75 1 38.75 214 LYS A O 1
ATOM 1676 N N . ILE A 1 215 ? -2.51 1.56 -21.641 1 37.53 215 ILE A N 1
ATOM 1677 C CA . ILE A 1 215 ? -2.561 0.14 -21.969 1 37.53 215 ILE A CA 1
ATOM 1678 C C . ILE A 1 215 ? -4.004 -0.276 -22.234 1 37.53 215 ILE A C 1
ATOM 1680 O O . ILE A 1 215 ? -4.832 -0.307 -21.328 1 37.53 215 ILE A O 1
ATOM 1684 N N . PRO A 1 216 ? -4.508 -0.235 -23.406 1 37.22 216 PRO A N 1
ATOM 1685 C CA . PRO A 1 216 ? -5.875 -0.59 -23.797 1 37.22 216 PRO A CA 1
ATOM 1686 C C . PRO A 1 216 ? -6.301 -1.958 -23.266 1 37.22 216 PRO A C 1
ATOM 1688 O O . PRO A 1 216 ? -5.465 -2.85 -23.094 1 37.22 216 PRO A O 1
ATOM 1691 N N . ARG A 1 217 ? -7.359 -1.958 -22.562 1 37.66 217 ARG A N 1
ATOM 1692 C CA . ARG A 1 217 ? -7.996 -3.262 -22.406 1 37.66 217 ARG A CA 1
ATOM 1693 C C . ARG A 1 217 ? -8 -4.027 -23.719 1 37.66 217 ARG A C 1
ATOM 1695 O O . ARG A 1 217 ? -8.43 -3.504 -24.75 1 37.66 217 ARG A O 1
ATOM 1702 N N . ILE A 1 218 ? -7.125 -5.02 -24 1 32.47 218 ILE A N 1
ATOM 1703 C CA . ILE A 1 218 ? -7.184 -5.812 -25.219 1 32.47 218 ILE A CA 1
ATOM 1704 C C . ILE A 1 218 ? -8.586 -6.395 -25.391 1 32.47 218 ILE A C 1
ATOM 1706 O O . ILE A 1 218 ? -9.008 -7.25 -24.594 1 32.47 218 ILE A O 1
ATOM 1710 N N . HIS A 1 219 ? -9.531 -5.793 -25.75 1 30.78 219 HIS A N 1
ATOM 1711 C CA . HIS A 1 219 ? -10.688 -6.484 -26.328 1 30.78 219 HIS A CA 1
ATOM 1712 C C . HIS A 1 219 ? -10.25 -7.551 -27.328 1 30.78 219 HIS A C 1
ATOM 1714 O O . HIS A 1 219 ? -9.172 -7.445 -27.922 1 30.78 219 HIS A O 1
ATOM 1720 N N . SER A 1 220 ? -10.953 -8.781 -27.594 1 32.28 220 SER A N 1
ATOM 1721 C CA . SER A 1 220 ? -10.859 -9.945 -28.469 1 32.28 220 SER A CA 1
ATOM 1722 C C . SER A 1 220 ? -10.211 -9.586 -29.797 1 32.28 220 SER A C 1
ATOM 1724 O O . SER A 1 220 ? -9.688 -10.453 -30.5 1 32.28 220 SER A O 1
ATOM 1726 N N . GLY A 1 221 ? -10.633 -8.641 -30.625 1 29.11 221 GLY A N 1
ATOM 1727 C CA . GLY A 1 221 ? -10.391 -8.719 -32.062 1 29.11 221 GLY A CA 1
ATOM 1728 C C . GLY A 1 221 ? -8.922 -8.562 -32.438 1 29.11 221 GLY A C 1
ATOM 1729 O O . GLY A 1 221 ? -8.508 -8.953 -33.531 1 29.11 221 GLY A O 1
ATOM 1730 N N . SER A 1 222 ? -8.125 -7.406 -32.25 1 31.75 222 SER A N 1
ATOM 1731 C CA . SER A 1 222 ? -6.961 -7.133 -33.094 1 31.75 222 SER A CA 1
ATOM 1732 C C . SER A 1 222 ? -5.727 -7.879 -32.594 1 31.75 222 SER A C 1
ATOM 1734 O O . SER A 1 222 ? -5.613 -8.164 -31.406 1 31.75 222 SER A O 1
ATOM 1736 N N . GLY A 1 223 ? -4.797 -8.523 -33.562 1 29.55 223 GLY A N 1
ATOM 1737 C CA . GLY A 1 223 ? -3.635 -9.391 -33.656 1 29.55 223 GLY A CA 1
ATOM 1738 C C . GLY A 1 223 ? -2.547 -9.055 -32.656 1 29.55 223 GLY A C 1
ATOM 1739 O O . GLY A 1 223 ? -2.486 -7.938 -32.156 1 29.55 223 GLY A O 1
ATOM 1740 N N . PHE A 1 224 ? -1.763 -10.102 -32.125 1 33.62 224 PHE A N 1
ATOM 1741 C CA . PHE A 1 224 ? -0.525 -10.297 -31.391 1 33.62 224 PHE A CA 1
ATOM 1742 C C . PHE A 1 224 ? 0.523 -9.266 -31.812 1 33.62 224 PHE A C 1
ATOM 1744 O O . PHE A 1 224 ? 1.608 -9.211 -31.219 1 33.62 224 PHE A O 1
ATOM 1751 N N . GLY A 1 225 ? 0.418 -8.711 -33 1 32.59 225 GLY A N 1
ATOM 1752 C CA . GLY A 1 225 ? 1.438 -7.926 -33.656 1 32.59 225 GLY A CA 1
ATOM 1753 C C . GLY A 1 225 ? 1.816 -6.664 -32.938 1 32.59 225 GLY A C 1
ATOM 1754 O O . GLY A 1 225 ? 2.961 -6.211 -33 1 32.59 225 GLY A O 1
ATOM 1755 N N . SER A 1 226 ? 0.877 -5.938 -32.406 1 34.47 226 SER A N 1
ATOM 1756 C CA . SER A 1 226 ? 1.168 -4.574 -31.984 1 34.47 226 SER A CA 1
ATOM 1757 C C . SER A 1 226 ? 1.862 -4.551 -30.625 1 34.47 226 SER A C 1
ATOM 1759 O O . SER A 1 226 ? 2.344 -3.504 -30.188 1 34.47 226 SER A O 1
ATOM 1761 N N . PHE A 1 227 ? 1.755 -5.48 -29.812 1 33.22 227 PHE A N 1
ATOM 1762 C CA . PHE A 1 227 ? 2.484 -5.473 -28.547 1 33.22 227 PHE A CA 1
ATOM 1763 C C . PHE A 1 227 ? 3.965 -5.754 -28.766 1 33.22 227 PHE A C 1
ATOM 1765 O O . PHE A 1 227 ? 4.801 -5.43 -27.922 1 33.22 227 PHE A O 1
ATOM 1772 N N . ARG A 1 228 ? 4.387 -6.586 -29.781 1 34.06 228 ARG A N 1
ATOM 1773 C CA . ARG A 1 228 ? 5.777 -6.789 -30.172 1 34.06 228 ARG A CA 1
ATOM 1774 C C . ARG A 1 228 ? 6.48 -5.457 -30.406 1 34.06 228 ARG A C 1
ATOM 1776 O O . ARG A 1 228 ? 7.691 -5.348 -30.234 1 34.06 228 ARG A O 1
ATOM 1783 N N . ASP A 1 229 ? 5.836 -4.555 -31.031 1 34.84 229 ASP A N 1
ATOM 1784 C CA . ASP A 1 229 ? 6.465 -3.289 -31.391 1 34.84 229 ASP A CA 1
ATOM 1785 C C . ASP A 1 229 ? 6.816 -2.473 -30.156 1 34.84 229 ASP A C 1
ATOM 1787 O O . ASP A 1 229 ? 7.488 -1.443 -30.25 1 34.84 229 ASP A O 1
ATOM 1791 N N . LEU A 1 230 ? 6.227 -2.754 -29.141 1 32.5 230 LEU A N 1
ATOM 1792 C CA . LEU A 1 230 ? 6.516 -1.955 -27.953 1 32.5 230 LEU A CA 1
ATOM 1793 C C . LEU A 1 230 ? 7.598 -2.615 -27.109 1 32.5 230 LEU A C 1
ATOM 1795 O O . LEU A 1 230 ? 8.023 -2.059 -26.094 1 32.5 230 LEU A O 1
ATOM 1799 N N . LEU A 1 231 ? 7.926 -3.891 -27.328 1 30.52 231 LEU A N 1
ATOM 1800 C CA . LEU A 1 231 ? 9.102 -4.527 -26.75 1 30.52 231 LEU A CA 1
ATOM 1801 C C . LEU A 1 231 ? 10.383 -4.027 -27.406 1 30.52 231 LEU A C 1
ATOM 1803 O O . LEU A 1 231 ? 10.398 -3.789 -28.625 1 30.52 231 LEU A O 1
ATOM 1807 N N . PRO A 1 232 ? 11.172 -3.357 -26.781 1 29.73 232 PRO A N 1
ATOM 1808 C CA . PRO A 1 232 ? 12.383 -3.041 -27.547 1 29.73 232 PRO A CA 1
ATOM 1809 C C . PRO A 1 232 ? 12.93 -4.25 -28.297 1 29.73 232 PRO A C 1
ATOM 1811 O O . PRO A 1 232 ? 12.703 -5.391 -27.891 1 29.73 232 PRO A O 1
ATOM 1814 N N . ASP A 1 233 ? 13.391 -4.035 -29.75 1 31.11 233 ASP A N 1
ATOM 1815 C CA . ASP A 1 233 ? 14.234 -4.973 -30.484 1 31.11 233 ASP A CA 1
ATOM 1816 C C . ASP A 1 233 ? 15.352 -5.512 -29.594 1 31.11 233 ASP A C 1
ATOM 1818 O O . ASP A 1 233 ? 15.953 -4.766 -28.812 1 31.11 233 ASP A O 1
ATOM 1822 N N . VAL B 1 1 ? -33.438 22.766 -30.078 1 21.17 1 VAL B N 1
ATOM 1823 C CA . VAL B 1 1 ? -32.719 24 -30.375 1 21.17 1 VAL B CA 1
ATOM 1824 C C . VAL B 1 1 ? -31.234 23.844 -30.047 1 21.17 1 VAL B C 1
ATOM 1826 O O . VAL B 1 1 ? -30.891 23.5 -28.906 1 21.17 1 VAL B O 1
ATOM 1829 N N . ASP B 1 2 ? -30.281 23.5 -31.031 1 20.34 2 ASP B N 1
ATOM 1830 C CA . ASP B 1 2 ? -29.094 22.672 -31.281 1 20.34 2 ASP B CA 1
ATOM 1831 C C . ASP B 1 2 ? -27.828 23.406 -30.844 1 20.34 2 ASP B C 1
ATOM 1833 O O . ASP B 1 2 ? -27.422 24.375 -31.469 1 20.34 2 ASP B O 1
ATOM 1837 N N . VAL B 1 3 ? -27.609 23.797 -29.547 1 24.47 3 VAL B N 1
ATOM 1838 C CA . VAL B 1 3 ? -26.641 24.828 -29.219 1 24.47 3 VAL B CA 1
ATOM 1839 C C . VAL B 1 3 ? -25.281 24.469 -29.812 1 24.47 3 VAL B C 1
ATOM 1841 O O . VAL B 1 3 ? -24.75 23.391 -29.547 1 24.47 3 VAL B O 1
ATOM 1844 N N . GLU B 1 4 ? -24.75 24.938 -31.016 1 21.12 4 GLU B N 1
ATOM 1845 C CA . GLU B 1 4 ? -23.594 24.844 -31.922 1 21.12 4 GLU B CA 1
ATOM 1846 C C . GLU B 1 4 ? -22.297 25.188 -31.203 1 21.12 4 GLU B C 1
ATOM 1848 O O . GLU B 1 4 ? -21.922 26.359 -31.094 1 21.12 4 GLU B O 1
ATOM 1853 N N . LEU B 1 5 ? -22.078 24.828 -29.969 1 23.09 5 LEU B N 1
ATOM 1854 C CA . LEU B 1 5 ? -20.969 25.469 -29.281 1 23.09 5 LEU B CA 1
ATOM 1855 C C . LEU B 1 5 ? -19.703 25.422 -30.125 1 23.09 5 LEU B C 1
ATOM 1857 O O . LEU B 1 5 ? -19.438 24.422 -30.781 1 23.09 5 LEU B O 1
ATOM 1861 N N . GLY B 1 6 ? -18.953 26.531 -30.469 1 20.81 6 GLY B N 1
ATOM 1862 C CA . GLY B 1 6 ? -17.953 27.125 -31.344 1 20.81 6 GLY B CA 1
ATOM 1863 C C . GLY B 1 6 ? -16.672 26.312 -31.406 1 20.81 6 GLY B C 1
ATOM 1864 O O . GLY B 1 6 ? -16.297 25.672 -30.438 1 20.81 6 GLY B O 1
ATOM 1865 N N . ARG B 1 7 ? -15.977 25.969 -32.625 1 22.89 7 ARG B N 1
ATOM 1866 C CA . ARG B 1 7 ? -14.914 25.344 -33.406 1 22.89 7 ARG B CA 1
ATOM 1867 C C . ARG B 1 7 ? -13.547 25.891 -33.031 1 22.89 7 ARG B C 1
ATOM 1869 O O . ARG B 1 7 ? -12.516 25.344 -33.438 1 22.89 7 ARG B O 1
ATOM 1876 N N . GLY B 1 8 ? -13.406 27.203 -32.844 1 22.36 8 GLY B N 1
ATOM 1877 C CA . GLY B 1 8 ? -12.242 27.969 -33.281 1 22.36 8 GLY B CA 1
ATOM 1878 C C . GLY B 1 8 ? -10.961 27.531 -32.594 1 22.36 8 GLY B C 1
ATOM 1879 O O . GLY B 1 8 ? -9.922 27.406 -33.219 1 22.36 8 GLY B O 1
ATOM 1880 N N . LEU B 1 9 ? -10.781 27.859 -31.281 1 24 9 LEU B N 1
ATOM 1881 C CA . LEU B 1 9 ? -9.477 28.266 -30.766 1 24 9 LEU B CA 1
ATOM 1882 C C . LEU B 1 9 ? -8.555 27.047 -30.656 1 24 9 LEU B C 1
ATOM 1884 O O . LEU B 1 9 ? -8.555 26.359 -29.641 1 24 9 LEU B O 1
ATOM 1888 N N . GLN B 1 10 ? -8.531 26.125 -31.625 1 23.98 10 GLN B N 1
ATOM 1889 C CA . GLN B 1 10 ? -7.707 24.922 -31.703 1 23.98 10 GLN B CA 1
ATOM 1890 C C . GLN B 1 10 ? -6.227 25.281 -31.797 1 23.98 10 GLN B C 1
ATOM 1892 O O . GLN B 1 10 ? -5.41 24.469 -32.219 1 23.98 10 GLN B O 1
ATOM 1897 N N . ARG B 1 11 ? -5.906 26.562 -31.969 1 25.31 11 ARG B N 1
ATOM 1898 C CA . ARG B 1 11 ? -4.527 26.812 -32.406 1 25.31 11 ARG B CA 1
ATOM 1899 C C . ARG B 1 11 ? -3.553 25.969 -31.562 1 25.31 11 ARG B C 1
ATOM 1901 O O . ARG B 1 11 ? -3.777 25.75 -30.375 1 25.31 11 ARG B O 1
ATOM 1908 N N . GLY B 1 12 ? -2.627 25.344 -32.25 1 27.5 12 GLY B N 1
ATOM 1909 C CA . GLY B 1 12 ? -1.516 24.422 -32.062 1 27.5 12 GLY B CA 1
ATOM 1910 C C . GLY B 1 12 ? -0.542 24.875 -31 1 27.5 12 GLY B C 1
ATOM 1911 O O . GLY B 1 12 ? 0.346 25.688 -31.266 1 27.5 12 GLY B O 1
ATOM 1912 N N . LEU B 1 13 ? -0.938 25.641 -30.016 1 29.2 13 LEU B N 1
ATOM 1913 C CA . LEU B 1 13 ? 0.188 26.125 -29.219 1 29.2 13 LEU B CA 1
ATOM 1914 C C . LEU B 1 13 ? 1.266 25.047 -29.094 1 29.2 13 LEU B C 1
ATOM 1916 O O . LEU B 1 13 ? 0.977 23.906 -28.703 1 29.2 13 LEU B O 1
ATOM 1920 N N . ARG B 1 14 ? 2.326 24.984 -29.938 1 30.84 14 ARG B N 1
ATOM 1921 C CA . ARG B 1 14 ? 3.629 24.328 -29.938 1 30.84 14 ARG B CA 1
ATOM 1922 C C . ARG B 1 14 ? 4.105 24.062 -28.516 1 30.84 14 ARG B C 1
ATOM 1924 O O . ARG B 1 14 ? 4.391 25 -27.766 1 30.84 14 ARG B O 1
ATOM 1931 N N . ARG B 1 15 ? 3.508 23.234 -27.875 1 32.12 15 ARG B N 1
ATOM 1932 C CA . ARG B 1 15 ? 3.838 22.812 -26.516 1 32.12 15 ARG B CA 1
ATOM 1933 C C . ARG B 1 15 ? 5.34 22.609 -26.344 1 32.12 15 ARG B C 1
ATOM 1935 O O . ARG B 1 15 ? 5.855 21.531 -26.625 1 32.12 15 ARG B O 1
ATOM 1942 N N . THR B 1 16 ? 6.207 23.344 -26.953 1 34.78 16 THR B N 1
ATOM 1943 C CA . THR B 1 16 ? 7.664 23.406 -26.984 1 34.78 16 THR B CA 1
ATOM 1944 C C . THR B 1 16 ? 8.242 23.156 -25.594 1 34.78 16 THR B C 1
ATOM 1946 O O . THR B 1 16 ? 9.438 22.875 -25.453 1 34.78 16 THR B O 1
ATOM 1949 N N . GLY B 1 17 ? 7.801 23.984 -24.641 1 35.78 17 GLY B N 1
ATOM 1950 C CA . GLY B 1 17 ? 8.547 24.047 -23.391 1 35.78 17 GLY B CA 1
ATOM 1951 C C . GLY B 1 17 ? 8.688 22.719 -22.688 1 35.78 17 GLY B C 1
ATOM 1952 O O . GLY B 1 17 ? 7.926 21.781 -22.969 1 35.78 17 GLY B O 1
ATOM 1953 N N . SER B 1 18 ? 9.922 22.188 -22.25 1 38.81 18 SER B N 1
ATOM 1954 C CA . SER B 1 18 ? 10.25 21.016 -21.469 1 38.81 18 SER B CA 1
ATOM 1955 C C . SER B 1 18 ? 9.141 20.672 -20.484 1 38.81 18 SER B C 1
ATOM 1957 O O . SER B 1 18 ? 8.984 21.359 -19.453 1 38.81 18 SER B O 1
ATOM 1959 N N . SER B 1 19 ? 8.008 20.578 -20.766 1 44.31 19 SER B N 1
ATOM 1960 C CA . SER B 1 19 ? 6.789 20.422 -19.984 1 44.31 19 SER B CA 1
ATOM 1961 C C . SER B 1 19 ? 6.949 19.312 -18.938 1 44.31 19 SER B C 1
ATOM 1963 O O . SER B 1 19 ? 6.852 18.125 -19.266 1 44.31 19 SER B O 1
ATOM 1965 N N . SER B 1 20 ? 7.965 19.359 -18.094 1 51.94 20 SER B N 1
ATOM 1966 C CA . SER B 1 20 ? 8.266 18.453 -17 1 51.94 20 SER B CA 1
ATOM 1967 C C . SER B 1 20 ? 6.992 17.984 -16.297 1 51.94 20 SER B C 1
ATOM 1969 O O . SER B 1 20 ? 6.09 18.781 -16.047 1 51.94 20 SER B O 1
ATOM 1971 N N . SER B 1 21 ? 6.496 16.828 -16.594 1 60.75 21 SER B N 1
ATOM 1972 C CA . SER B 1 21 ? 5.363 16.203 -15.938 1 60.75 21 SER B CA 1
ATOM 1973 C C . SER B 1 21 ? 5.242 16.656 -14.484 1 60.75 21 SER B C 1
ATOM 1975 O O . SER B 1 21 ? 6.254 16.875 -13.82 1 60.75 21 SER B O 1
ATOM 1977 N N . PRO B 1 22 ? 4.004 17.203 -14.172 1 69.5 22 PRO B N 1
ATOM 1978 C CA . PRO B 1 22 ? 3.844 17.688 -12.805 1 69.5 22 PRO B CA 1
ATOM 1979 C C . PRO B 1 22 ? 4.375 16.703 -11.758 1 69.5 22 PRO B C 1
ATOM 1981 O O . PRO B 1 22 ? 4.285 15.492 -11.953 1 69.5 22 PRO B O 1
ATOM 1984 N N . ARG B 1 23 ? 5.152 17.219 -10.867 1 80.12 23 ARG B N 1
ATOM 1985 C CA . ARG B 1 23 ? 5.688 16.438 -9.758 1 80.12 23 ARG B CA 1
ATOM 1986 C C . ARG B 1 23 ? 4.562 15.883 -8.891 1 80.12 23 ARG B C 1
ATOM 1988 O O . ARG B 1 23 ? 3.533 16.547 -8.703 1 80.12 23 ARG B O 1
ATOM 1995 N N . SER B 1 24 ? 4.727 14.602 -8.508 1 84.94 24 SER B N 1
ATOM 1996 C CA . SER B 1 24 ? 3.777 13.984 -7.586 1 84.94 24 SER B CA 1
ATOM 1997 C C . SER B 1 24 ? 4.414 13.734 -6.223 1 84.94 24 SER B C 1
ATOM 1999 O O . SER B 1 24 ? 5.578 13.344 -6.137 1 84.94 24 SER B O 1
ATOM 2001 N N . VAL B 1 25 ? 3.627 14.125 -5.211 1 90.19 25 VAL B N 1
ATOM 2002 C CA . VAL B 1 25 ? 4.117 13.898 -3.854 1 90.19 25 VAL B CA 1
ATOM 2003 C C . VAL B 1 25 ? 3.057 13.172 -3.033 1 90.19 25 VAL B C 1
ATOM 2005 O O . VAL B 1 25 ? 1.863 13.453 -3.158 1 90.19 25 VAL B O 1
ATOM 2008 N N . ARG B 1 26 ? 3.506 12.211 -2.223 1 89.19 26 ARG B N 1
ATOM 2009 C CA . ARG B 1 26 ? 2.631 11.43 -1.355 1 89.19 26 ARG B CA 1
ATOM 2010 C C . ARG B 1 26 ? 2.738 11.891 0.094 1 89.19 26 ARG B C 1
ATOM 2012 O O . ARG B 1 26 ? 3.814 11.828 0.692 1 89.19 26 ARG B O 1
ATOM 2019 N N . ILE B 1 27 ? 1.596 12.305 0.603 1 94.5 27 ILE B N 1
ATOM 2020 C CA . ILE B 1 27 ? 1.57 12.797 1.975 1 94.5 27 ILE B CA 1
ATOM 2021 C C . ILE B 1 27 ? 0.658 11.914 2.824 1 94.5 27 ILE B C 1
ATOM 2023 O O . ILE B 1 27 ? -0.452 11.578 2.408 1 94.5 27 ILE B O 1
ATOM 2027 N N . VAL B 1 28 ? 1.164 11.484 3.99 1 92.81 28 VAL B N 1
ATOM 2028 C CA . VAL B 1 28 ? 0.358 10.711 4.93 1 92.81 28 VAL B CA 1
ATOM 2029 C C . VAL B 1 28 ? -0.006 11.578 6.133 1 92.81 28 VAL B C 1
ATOM 2031 O O . VAL B 1 28 ? 0.859 12.227 6.719 1 92.81 28 VAL B O 1
ATOM 2034 N N . ILE B 1 29 ? -1.29 11.562 6.461 1 95.12 29 ILE B N 1
ATOM 2035 C CA . ILE B 1 29 ? -1.746 12.281 7.645 1 95.12 29 ILE B CA 1
ATOM 2036 C C . ILE B 1 29 ? -1.959 11.297 8.797 1 95.12 29 ILE B C 1
ATOM 2038 O O . ILE B 1 29 ? -2.744 10.352 8.68 1 95.12 29 ILE B O 1
ATOM 2042 N N . LEU B 1 30 ? -1.242 11.539 9.898 1 93.12 30 LEU B N 1
ATOM 2043 C CA . LEU B 1 30 ? -1.311 10.688 11.078 1 93.12 30 LEU B CA 1
ATOM 2044 C C . LEU B 1 30 ? -1.834 11.469 12.281 1 93.12 30 LEU B C 1
ATOM 2046 O O . LEU B 1 30 ? -1.659 12.688 12.359 1 93.12 30 LEU B O 1
ATOM 2050 N N . GLY B 1 31 ? -2.41 10.711 13.211 1 92.81 31 GLY B N 1
ATOM 2051 C CA . GLY B 1 31 ? -2.969 11.273 14.43 1 92.81 31 GLY B CA 1
ATOM 2052 C C . GLY B 1 31 ? -4.086 10.438 15.016 1 92.81 31 GLY B C 1
ATOM 2053 O O . GLY B 1 31 ? -4.617 9.547 14.352 1 92.81 31 GLY B O 1
ATOM 2054 N N . GLN B 1 32 ? -4.465 10.812 16.25 1 90.25 32 GLN B N 1
ATOM 2055 C CA . GLN B 1 32 ? -5.547 10.094 16.906 1 90.25 32 GLN B CA 1
ATOM 2056 C C . GLN B 1 32 ? -6.887 10.367 16.234 1 90.25 32 GLN B C 1
ATOM 2058 O O . GLN B 1 32 ? -6.977 11.219 15.336 1 90.25 32 GLN B O 1
ATOM 2063 N N . ALA B 1 33 ? -7.887 9.547 16.703 1 89.94 33 ALA B N 1
ATOM 2064 C CA . ALA B 1 33 ? -9.227 9.727 16.156 1 89.94 33 ALA B CA 1
ATOM 2065 C C . ALA B 1 33 ? -9.797 11.086 16.547 1 89.94 33 ALA B C 1
ATOM 2067 O O . ALA B 1 33 ? -9.516 11.602 17.641 1 89.94 33 ALA B O 1
ATOM 2068 N N . ALA B 1 34 ? -10.5 11.695 15.625 1 92.19 34 ALA B N 1
ATOM 2069 C CA . ALA B 1 34 ? -11.344 12.859 15.867 1 92.19 34 ALA B CA 1
ATOM 2070 C C . ALA B 1 34 ? -10.508 14.125 16 1 92.19 34 ALA B C 1
ATOM 2072 O O . ALA B 1 34 ? -10.992 15.148 16.484 1 92.19 34 ALA B O 1
ATOM 2073 N N . VAL B 1 35 ? -9.258 14.086 15.586 1 96.25 35 VAL B N 1
ATOM 2074 C CA . VAL B 1 35 ? -8.422 15.281 15.711 1 96.25 35 VAL B CA 1
ATOM 2075 C C . VAL B 1 35 ? -8.625 16.172 14.492 1 96.25 35 VAL B C 1
ATOM 2077 O O . VAL B 1 35 ? -8.188 17.328 14.484 1 96.25 35 VAL B O 1
ATOM 2080 N N . GLY B 1 36 ? -9.227 15.719 13.43 1 95.81 36 GLY B N 1
ATOM 2081 C CA . GLY B 1 36 ? -9.523 16.516 12.25 1 95.81 36 GLY B CA 1
ATOM 2082 C C . GLY B 1 36 ? -8.641 16.172 11.062 1 95.81 36 GLY B C 1
ATOM 2083 O O . GLY B 1 36 ? -8.336 17.047 10.242 1 95.81 36 GLY B O 1
ATOM 2084 N N . LYS B 1 37 ? -8.133 14.945 10.969 1 94.38 37 LYS B N 1
ATOM 2085 C CA . LYS B 1 37 ? -7.309 14.508 9.844 1 94.38 37 LYS B CA 1
ATOM 2086 C C . LYS B 1 37 ? -8.062 14.641 8.523 1 94.38 37 LYS B C 1
ATOM 2088 O O . LYS B 1 37 ? -7.566 15.258 7.574 1 94.38 37 LYS B O 1
ATOM 2093 N N . THR B 1 38 ? -9.359 14.125 8.578 1 91.88 38 THR B N 1
ATOM 2094 C CA . THR B 1 38 ? -10.188 14.188 7.379 1 91.88 38 THR B CA 1
ATOM 2095 C C . THR B 1 38 ? -10.5 15.641 7.012 1 91.88 38 THR B C 1
ATOM 2097 O O . THR B 1 38 ? -10.461 16.016 5.836 1 91.88 38 THR B O 1
ATOM 2100 N N . GLY B 1 39 ? -10.758 16.406 8.023 1 94.56 39 GLY B N 1
ATOM 2101 C CA . GLY B 1 39 ? -11.008 17.828 7.777 1 94.56 39 GLY B CA 1
ATOM 2102 C C . GLY B 1 39 ? 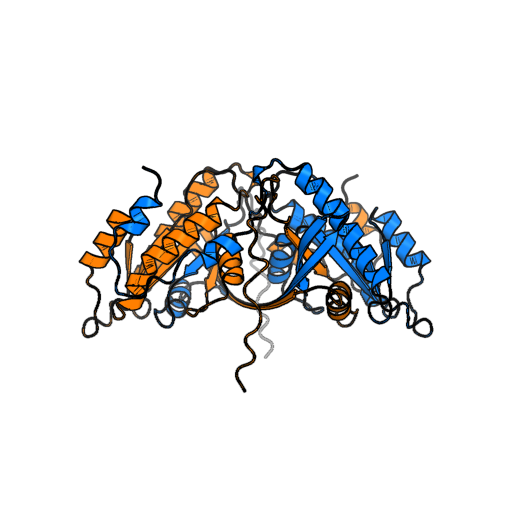-9.805 18.547 7.199 1 94.56 39 GLY B C 1
ATOM 2103 O O . GLY B 1 39 ? -9.961 19.438 6.355 1 94.56 39 GLY B O 1
ATOM 2104 N N . THR B 1 40 ? -8.656 18.219 7.695 1 95.5 40 THR B N 1
ATOM 2105 C CA . THR B 1 40 ? -7.418 18.828 7.223 1 95.5 40 THR B CA 1
ATOM 2106 C C . THR B 1 40 ? -7.211 18.547 5.734 1 95.5 40 THR B C 1
ATOM 2108 O O . THR B 1 40 ? -6.91 19.469 4.961 1 95.5 40 THR B O 1
ATOM 2111 N N . GLU B 1 41 ? -7.375 17.312 5.285 1 93.69 41 GLU B N 1
ATOM 2112 C CA . GLU B 1 41 ? -7.234 16.938 3.877 1 93.69 41 GLU B CA 1
ATOM 2113 C C . GLU B 1 41 ? -8.273 17.656 3.018 1 93.69 41 GLU B C 1
ATOM 2115 O O . GLU B 1 41 ? -7.953 18.172 1.949 1 93.69 41 GLU B O 1
ATOM 2120 N N . ARG B 1 42 ? -9.492 17.609 3.482 1 92.5 42 ARG B N 1
ATOM 2121 C CA . ARG B 1 42 ? -10.578 18.234 2.727 1 92.5 42 ARG B CA 1
ATOM 2122 C C . ARG B 1 42 ? -10.336 19.734 2.559 1 92.5 42 ARG B C 1
ATOM 2124 O O . ARG B 1 42 ? -10.539 20.281 1.474 1 92.5 42 ARG B O 1
ATOM 2131 N N . ARG B 1 43 ? -9.922 20.375 3.623 1 94.5 43 ARG B N 1
ATOM 2132 C CA . ARG B 1 43 ? -9.688 21.812 3.592 1 94.5 43 ARG B CA 1
ATOM 2133 C C . ARG B 1 43 ? -8.539 22.172 2.646 1 94.5 43 ARG B C 1
ATOM 2135 O O . ARG B 1 43 ? -8.602 23.172 1.928 1 94.5 43 ARG B O 1
ATOM 2142 N N . ALA B 1 44 ? -7.516 21.406 2.645 1 93.56 44 ALA B N 1
ATOM 2143 C CA . ALA B 1 44 ? -6.363 21.641 1.774 1 93.56 44 ALA B CA 1
ATOM 2144 C C . ALA B 1 44 ? -6.777 21.625 0.305 1 93.56 44 ALA B C 1
ATOM 2146 O O . ALA B 1 44 ? -6.258 22.406 -0.5 1 93.56 44 ALA B O 1
ATOM 2147 N N . GLY B 1 45 ? -7.637 20.781 -0.052 1 91.56 45 GLY B N 1
ATOM 2148 C CA . GLY B 1 45 ? -8.016 20.594 -1.443 1 91.56 45 GLY B CA 1
ATOM 2149 C C . GLY B 1 45 ? -9.266 21.359 -1.827 1 91.56 45 GLY B C 1
ATOM 2150 O O . GLY B 1 45 ? -9.82 21.172 -2.91 1 91.56 45 GLY B O 1
ATOM 2151 N N . ILE B 1 46 ? -9.727 22.234 -0.955 1 89.12 46 ILE B N 1
ATOM 2152 C CA . ILE B 1 46 ? -11.031 22.844 -1.126 1 89.12 46 ILE B CA 1
ATOM 2153 C C . ILE B 1 46 ? -11.07 23.641 -2.436 1 89.12 46 ILE B C 1
ATOM 2155 O O . ILE B 1 46 ? -12.102 23.688 -3.105 1 89.12 46 ILE B O 1
ATOM 2159 N N . ASN B 1 47 ? -10.031 24.156 -2.922 1 88.12 47 ASN B N 1
ATOM 2160 C CA . ASN B 1 47 ? -9.984 24.984 -4.125 1 88.12 47 ASN B CA 1
ATOM 2161 C C . ASN B 1 47 ? -9.297 24.25 -5.277 1 88.12 47 ASN B C 1
ATOM 2163 O O . ASN B 1 47 ? -8.844 24.891 -6.234 1 88.12 47 ASN B O 1
ATOM 2167 N N . CYS B 1 48 ? -9.141 22.984 -5.145 1 86.81 48 CYS B N 1
ATOM 2168 C CA . CYS B 1 48 ? -8.406 22.219 -6.141 1 86.81 48 CYS B CA 1
ATOM 2169 C C . CYS B 1 48 ? -9.312 21.172 -6.797 1 86.81 48 CYS B C 1
ATOM 2171 O O . CYS B 1 48 ? -10.336 20.797 -6.227 1 86.81 48 CYS B O 1
ATOM 2173 N N . SER B 1 49 ? -9.062 20.906 -8.062 1 84.25 49 SER B N 1
ATOM 2174 C CA . SER B 1 49 ? -9.648 19.719 -8.672 1 84.25 49 SER B CA 1
ATOM 2175 C C . SER B 1 49 ? -9.055 18.438 -8.086 1 84.25 49 SER B C 1
ATOM 2177 O O . SER B 1 49 ? -7.871 18.391 -7.742 1 84.25 49 SER B O 1
ATOM 2179 N N . GLY B 1 50 ? -9.883 17.625 -7.711 1 81.56 50 GLY B N 1
ATOM 2180 C CA . GLY B 1 50 ? -9.359 16.391 -7.16 1 81.56 50 GLY B CA 1
ATOM 2181 C C . GLY B 1 50 ? -10.398 15.289 -7.07 1 81.56 50 GLY B C 1
ATOM 2182 O O . GLY B 1 50 ? -11.523 15.461 -7.531 1 81.56 50 GLY B O 1
ATOM 2183 N N . TRP B 1 51 ? -9.977 14.141 -6.781 1 82.56 51 TRP B N 1
ATOM 2184 C CA . TRP B 1 51 ? -10.852 12.984 -6.574 1 82.56 51 TRP B CA 1
ATOM 2185 C C . TRP B 1 51 ? -10.359 12.133 -5.414 1 82.56 51 TRP B C 1
ATOM 2187 O O . TRP B 1 51 ? -9.234 12.305 -4.941 1 82.56 51 TRP B O 1
ATOM 2197 N N . LYS B 1 52 ? -11.234 11.391 -4.895 1 83.5 52 LYS B N 1
ATOM 2198 C CA . LYS B 1 52 ? -10.922 10.461 -3.809 1 83.5 52 LYS B CA 1
ATOM 2199 C C . LYS B 1 52 ? -10.977 9.016 -4.289 1 83.5 52 LYS B C 1
ATOM 2201 O O . LYS B 1 52 ? -11.836 8.656 -5.098 1 83.5 52 LYS B O 1
ATOM 2206 N N . VAL B 1 53 ? -10.031 8.297 -3.863 1 75.56 53 VAL B N 1
ATOM 2207 C CA . VAL B 1 53 ? -10.023 6.863 -4.141 1 75.56 53 VAL B CA 1
ATOM 2208 C C . VAL B 1 53 ? -10.023 6.086 -2.826 1 75.56 53 VAL B C 1
ATOM 2210 O O . VAL B 1 53 ? -9.312 6.445 -1.886 1 75.56 53 VAL B O 1
ATOM 2213 N N . CYS B 1 54 ? -10.875 5.16 -2.738 1 75.06 54 CYS B N 1
ATOM 2214 C CA . CYS B 1 54 ? -10.898 4.25 -1.601 1 75.06 54 CYS B CA 1
ATOM 2215 C C . CYS B 1 54 ? -10.352 2.881 -1.985 1 75.06 54 CYS B C 1
ATOM 2217 O O . CYS B 1 54 ? -10.625 2.383 -3.078 1 75.06 54 CYS B O 1
ATOM 2219 N N . ALA B 1 55 ? -9.43 2.422 -1.28 1 68.06 55 ALA B N 1
ATOM 2220 C CA . ALA B 1 55 ? -8.812 1.125 -1.55 1 68.06 55 ALA B CA 1
ATOM 2221 C C . ALA B 1 55 ? -9.078 0.146 -0.409 1 68.06 55 ALA B C 1
ATOM 2223 O O . ALA B 1 55 ? -9.109 0.539 0.76 1 68.06 55 ALA B O 1
ATOM 2224 N N . PHE B 1 56 ? -9.531 -1.074 -0.775 1 71.5 56 PHE B N 1
ATOM 2225 C CA . PHE B 1 56 ? -9.695 -2.193 0.145 1 71.5 56 PHE B CA 1
ATOM 2226 C C . PHE B 1 56 ? -8.891 -3.398 -0.322 1 71.5 56 PHE B C 1
ATOM 2228 O O . PHE B 1 56 ? -8.859 -3.707 -1.516 1 71.5 56 PHE B O 1
ATOM 2235 N N . PHE B 1 57 ? -7.973 -3.92 0.545 1 73 57 PHE B N 1
ATOM 2236 C CA . PHE B 1 57 ? -7.309 -5.156 0.155 1 73 57 PHE B CA 1
ATOM 2237 C C . PHE B 1 57 ? -7.102 -6.062 1.361 1 73 57 PHE B C 1
ATOM 2239 O O . PHE B 1 57 ? -7.211 -5.617 2.506 1 73 57 PHE B O 1
ATOM 2246 N N . THR B 1 58 ? -6.922 -7.316 1.062 1 79.5 58 THR B N 1
ATOM 2247 C CA . THR B 1 58 ? -6.672 -8.344 2.064 1 79.5 58 THR B CA 1
ATOM 2248 C C . THR B 1 58 ? -5.262 -8.914 1.918 1 79.5 58 THR B C 1
ATOM 2250 O O . THR B 1 58 ? -4.816 -9.203 0.806 1 79.5 58 THR B O 1
ATOM 2253 N N . ILE B 1 59 ? -4.52 -8.898 3.084 1 83.12 59 ILE B N 1
ATOM 2254 C CA . ILE B 1 59 ? -3.211 -9.547 3.115 1 83.12 59 ILE B CA 1
ATOM 2255 C C . ILE B 1 59 ? -3.268 -10.789 4 1 83.12 59 ILE B C 1
ATOM 2257 O O . ILE B 1 59 ? -3.732 -10.727 5.141 1 83.12 59 ILE B O 1
ATOM 2261 N N . TYR B 1 60 ? -2.859 -11.938 3.389 1 87.69 60 TYR B N 1
ATOM 2262 C CA . TYR B 1 60 ? -2.688 -13.172 4.141 1 87.69 60 TYR B CA 1
ATOM 2263 C C . TYR B 1 60 ? -1.232 -13.359 4.555 1 87.69 60 TYR B C 1
ATOM 2265 O O . TYR B 1 60 ? -0.323 -13.195 3.74 1 87.69 60 TYR B O 1
ATOM 2273 N N . ARG B 1 61 ? -1.049 -13.656 5.816 1 84.69 61 ARG B N 1
ATOM 2274 C CA . ARG B 1 61 ? 0.295 -13.938 6.312 1 84.69 61 ARG B CA 1
ATOM 2275 C C . ARG B 1 61 ? 0.424 -15.398 6.734 1 84.69 61 ARG B C 1
ATOM 2277 O O . ARG B 1 61 ? -0.409 -15.906 7.484 1 84.69 61 ARG B O 1
ATOM 2284 N N . HIS B 1 62 ? 1.465 -16.047 6.168 1 90.5 62 HIS B N 1
ATOM 2285 C CA . HIS B 1 62 ? 1.746 -17.438 6.469 1 90.5 62 HIS B CA 1
ATOM 2286 C C . HIS B 1 62 ? 3.236 -17.672 6.703 1 90.5 62 HIS B C 1
ATOM 2288 O O . HIS B 1 62 ? 4.074 -17.078 6.016 1 90.5 62 HIS B O 1
ATOM 2294 N N . GLU B 1 63 ? 3.479 -18.453 7.758 1 89.25 63 GLU B N 1
ATOM 2295 C CA . GLU B 1 63 ? 4.824 -19 7.859 1 89.25 63 GLU B CA 1
ATOM 2296 C C . GLU B 1 63 ? 4.945 -20.312 7.086 1 89.25 63 GLU B C 1
ATOM 2298 O O . GLU B 1 63 ? 4.367 -21.328 7.484 1 89.25 63 GLU B O 1
ATOM 2303 N N . MET B 1 64 ? 5.652 -20.266 6.012 1 89.69 64 MET B N 1
ATOM 2304 C CA . MET B 1 64 ? 5.781 -21.438 5.164 1 89.69 64 MET B CA 1
ATOM 2305 C C . MET B 1 64 ? 7.219 -21.938 5.148 1 89.69 64 MET B C 1
ATOM 2307 O O . MET B 1 64 ? 8.156 -21.156 5.258 1 89.69 64 MET B O 1
ATOM 2311 N N . MET B 1 65 ? 7.32 -23.266 5.043 1 87.81 65 MET B N 1
ATOM 2312 C CA . MET B 1 65 ? 8.641 -23.875 4.902 1 87.81 65 MET B CA 1
ATOM 2313 C C . MET B 1 65 ? 9.078 -23.891 3.439 1 87.81 65 MET B C 1
ATOM 2315 O O . MET B 1 65 ? 8.383 -24.453 2.59 1 87.81 65 MET B O 1
ATOM 2319 N N . MET B 1 66 ? 10.156 -23.125 3.184 1 88.44 66 MET B N 1
ATOM 2320 C CA . MET B 1 66 ? 10.742 -23.094 1.847 1 88.44 66 MET B CA 1
ATOM 2321 C C . MET B 1 66 ? 12.211 -23.5 1.887 1 88.44 66 MET B C 1
ATOM 2323 O O . MET B 1 66 ? 13.047 -22.797 2.461 1 88.44 66 MET B O 1
ATOM 2327 N N . GLY B 1 67 ? 12.602 -24.578 1.144 1 83.38 67 GLY B N 1
ATOM 2328 C CA . GLY B 1 67 ? 13.984 -25.031 1.118 1 83.38 67 GLY B CA 1
ATOM 2329 C C . GLY B 1 67 ? 14.562 -25.266 2.502 1 83.38 67 GLY B C 1
ATOM 2330 O O . GLY B 1 67 ? 15.711 -24.891 2.775 1 83.38 67 GLY B O 1
ATOM 2331 N N . GLY B 1 68 ? 13.789 -25.625 3.502 1 84.06 68 GLY B N 1
ATOM 2332 C CA . GLY B 1 68 ? 14.258 -25.938 4.844 1 84.06 68 GLY B CA 1
ATOM 2333 C C . GLY B 1 68 ? 14.188 -24.75 5.789 1 84.06 68 GLY B C 1
ATOM 2334 O O . GLY B 1 68 ? 14.43 -24.891 6.988 1 84.06 68 GLY B O 1
ATOM 2335 N N . ASP B 1 69 ? 13.938 -23.609 5.223 1 87 69 ASP B N 1
ATOM 2336 C CA . ASP B 1 69 ? 13.852 -22.406 6.047 1 87 69 ASP B CA 1
ATOM 2337 C C . ASP B 1 69 ? 12.406 -21.938 6.195 1 87 69 ASP B C 1
ATOM 2339 O O . ASP B 1 69 ? 11.594 -22.125 5.289 1 87 69 ASP B O 1
ATOM 2343 N N . VAL B 1 70 ? 12.195 -21.422 7.359 1 88 70 VAL B N 1
ATOM 2344 C CA . VAL B 1 70 ? 10.891 -20.812 7.57 1 88 70 VAL B CA 1
ATOM 2345 C C . VAL B 1 70 ? 10.883 -19.406 6.957 1 88 70 VAL B C 1
ATOM 2347 O O . VAL B 1 70 ? 11.758 -18.594 7.246 1 88 70 VAL B O 1
ATOM 2350 N N . VAL B 1 71 ? 9.969 -19.25 6.117 1 89.81 71 VAL B N 1
ATOM 2351 C CA . VAL B 1 71 ? 9.836 -17.969 5.438 1 89.81 71 VAL B CA 1
ATOM 2352 C C . VAL B 1 71 ? 8.461 -17.359 5.727 1 89.81 71 VAL B C 1
ATOM 2354 O O . VAL B 1 71 ? 7.453 -18.062 5.695 1 89.81 71 VAL B O 1
ATOM 2357 N N . ASN B 1 72 ? 8.43 -16.062 6.098 1 88.25 72 ASN B N 1
ATOM 2358 C CA . ASN B 1 72 ? 7.172 -15.336 6.281 1 88.25 72 ASN B CA 1
ATOM 2359 C C . ASN B 1 72 ? 6.629 -14.812 4.957 1 88.25 72 ASN B C 1
ATOM 2361 O O . ASN B 1 72 ? 7.227 -13.93 4.34 1 88.25 72 ASN B O 1
ATOM 2365 N N . PHE B 1 73 ? 5.465 -15.414 4.602 1 91.31 73 PHE B N 1
ATOM 2366 C CA . PHE B 1 73 ? 4.805 -14.961 3.383 1 91.31 73 PHE B CA 1
ATOM 2367 C C . PHE B 1 73 ? 3.711 -13.953 3.703 1 91.31 73 PHE B C 1
ATOM 2369 O O . PHE B 1 73 ? 2.881 -14.18 4.582 1 91.31 73 PHE B O 1
ATOM 2376 N N . GLU B 1 74 ? 3.809 -12.828 3.092 1 87.88 74 GLU B N 1
ATOM 2377 C CA . GLU B 1 74 ? 2.688 -11.898 3.012 1 87.88 74 GLU B CA 1
ATOM 2378 C C . GLU B 1 74 ? 2.062 -11.906 1.62 1 87.88 74 GLU B C 1
ATOM 2380 O O . GLU B 1 74 ? 2.691 -11.484 0.648 1 87.88 74 GLU B O 1
ATOM 2385 N N . ILE B 1 75 ? 0.828 -12.328 1.567 1 92.75 75 ILE B N 1
ATOM 2386 C CA . ILE B 1 75 ? 0.185 -12.539 0.275 1 92.75 75 ILE B CA 1
ATOM 2387 C C . ILE B 1 75 ? -0.976 -11.562 0.109 1 92.75 75 ILE B C 1
ATOM 2389 O O . ILE B 1 75 ? -1.925 -11.578 0.896 1 92.75 75 ILE B O 1
ATOM 2393 N N . LEU B 1 76 ? -0.817 -10.742 -0.857 1 89.69 76 LEU B N 1
ATOM 2394 C CA . LEU B 1 76 ? -1.873 -9.789 -1.175 1 89.69 76 LEU B CA 1
ATOM 2395 C C . LEU B 1 76 ? -2.873 -10.391 -2.156 1 89.69 76 LEU B C 1
ATOM 2397 O O . LEU B 1 76 ? -2.508 -10.766 -3.273 1 89.69 76 LEU B O 1
ATOM 2401 N N . ASP B 1 77 ? -4.086 -10.477 -1.705 1 88.75 77 ASP B N 1
ATOM 2402 C CA . ASP B 1 77 ? -5.188 -10.938 -2.545 1 88.75 77 ASP B CA 1
ATOM 2403 C C . ASP B 1 77 ? -5.863 -9.773 -3.256 1 88.75 77 ASP B C 1
ATOM 2405 O O . ASP B 1 77 ? -6.402 -8.867 -2.609 1 88.75 77 ASP B O 1
ATOM 2409 N N . THR B 1 78 ? -5.742 -9.703 -4.582 1 85.44 78 THR B N 1
ATOM 2410 C CA . THR B 1 78 ? -6.309 -8.594 -5.332 1 85.44 78 THR B CA 1
ATOM 2411 C C . THR B 1 78 ? -7.746 -8.891 -5.742 1 85.44 78 THR B C 1
ATOM 2413 O O . THR B 1 78 ? -8.148 -10.055 -5.824 1 85.44 78 THR B O 1
ATOM 2416 N N . ALA B 1 79 ? -8.508 -7.723 -5.852 1 76.12 79 ALA B N 1
ATOM 2417 C CA . ALA B 1 79 ? -9.867 -7.891 -6.352 1 76.12 79 ALA B CA 1
ATOM 2418 C C . ALA B 1 79 ? -9.867 -8.117 -7.863 1 76.12 79 ALA B C 1
ATOM 2420 O O . ALA B 1 79 ? -8.977 -7.648 -8.57 1 76.12 79 ALA B O 1
ATOM 2421 N N . GLY B 1 80 ? -10.406 -9.172 -8.445 1 60.53 80 GLY B N 1
ATOM 2422 C CA . GLY B 1 80 ? -10.453 -9.539 -9.852 1 60.53 80 GLY B CA 1
ATOM 2423 C C . GLY B 1 80 ? -10.883 -8.398 -10.75 1 60.53 80 GLY B C 1
ATOM 2424 O O . GLY B 1 80 ? -10.602 -8.406 -11.945 1 60.53 80 GLY B O 1
ATOM 2425 N N . GLN B 1 81 ? -11.742 -7.551 -10.32 1 57.62 81 GLN B N 1
ATOM 2426 C CA . GLN B 1 81 ? -12.352 -6.602 -11.25 1 57.62 81 GLN B CA 1
ATOM 2427 C C . GLN B 1 81 ? -11.445 -5.402 -11.484 1 57.62 81 GLN B C 1
ATOM 2429 O O . GLN B 1 81 ? -10.414 -5.254 -10.82 1 57.62 81 GLN B O 1
ATOM 2434 N N . GLU B 1 82 ? -11.945 -4.434 -12.32 1 54.59 82 GLU B N 1
ATOM 2435 C CA . GLU B 1 82 ? -11.453 -3.154 -12.82 1 54.59 82 GLU B CA 1
ATOM 2436 C C . GLU B 1 82 ? -10.961 -2.27 -11.68 1 54.59 82 GLU B C 1
ATOM 2438 O O . GLU B 1 82 ? -11.695 -1.407 -11.188 1 54.59 82 GLU B O 1
ATOM 2443 N N . GLU B 1 83 ? -10.047 -2.896 -11.008 1 58.81 83 GLU B N 1
ATOM 2444 C CA . GLU B 1 83 ? -9.469 -2.016 -9.992 1 58.81 83 GLU B CA 1
ATOM 2445 C C . GLU B 1 83 ? -8.875 -0.761 -10.625 1 58.81 83 GLU B C 1
ATOM 2447 O O . GLU B 1 83 ? -8.414 -0.795 -11.766 1 58.81 83 GLU B O 1
ATOM 2452 N N . ASN B 1 84 ? -9.188 0.292 -10.008 1 63.41 84 ASN B N 1
ATOM 2453 C CA . ASN B 1 84 ? -8.562 1.549 -10.414 1 63.41 84 ASN B CA 1
ATOM 2454 C C . ASN B 1 84 ? -7.062 1.385 -10.641 1 63.41 84 ASN B C 1
ATOM 2456 O O . ASN B 1 84 ? -6.398 0.648 -9.914 1 63.41 84 ASN B O 1
ATOM 2460 N N . ALA B 1 85 ? -6.594 1.887 -11.727 1 64.06 85 ALA B N 1
ATOM 2461 C CA . ALA B 1 85 ? -5.195 1.81 -12.148 1 64.06 85 ALA B CA 1
ATOM 2462 C C . ALA B 1 85 ? -4.262 2.199 -11.008 1 64.06 85 ALA B C 1
ATOM 2464 O O . ALA B 1 85 ? -3.205 1.588 -10.828 1 64.06 85 ALA B O 1
ATOM 2465 N N . LEU B 1 86 ? -4.691 3.117 -10.219 1 62.94 86 LEU B N 1
ATOM 2466 C CA . LEU B 1 86 ? -3.84 3.592 -9.133 1 62.94 86 LEU B CA 1
ATOM 2467 C C . LEU B 1 86 ? -3.676 2.518 -8.07 1 62.94 86 LEU B C 1
ATOM 2469 O O . LEU B 1 86 ? -2.574 2.311 -7.551 1 62.94 86 LEU B O 1
ATOM 2473 N N . LEU B 1 87 ? -4.766 1.889 -7.824 1 70.25 87 LEU B N 1
ATOM 2474 C CA . LEU B 1 87 ? -4.703 0.845 -6.809 1 70.25 87 LEU B CA 1
ATOM 2475 C C . LEU B 1 87 ? -3.863 -0.334 -7.289 1 70.25 87 LEU B C 1
ATOM 2477 O O . LEU B 1 87 ? -3.111 -0.925 -6.512 1 70.25 87 LEU B O 1
ATOM 2481 N N . MET B 1 88 ? -3.965 -0.583 -8.555 1 76.88 88 MET B N 1
ATOM 2482 C CA . MET B 1 88 ? -3.172 -1.661 -9.133 1 76.88 88 MET B CA 1
ATOM 2483 C C . MET B 1 88 ? -1.682 -1.342 -9.055 1 76.88 88 MET B C 1
ATOM 2485 O O . MET B 1 88 ? -0.872 -2.211 -8.734 1 76.88 88 MET B O 1
ATOM 2489 N N . GLU B 1 89 ? -1.435 -0.141 -9.352 1 74.31 89 GLU B N 1
ATOM 2490 C CA . GLU B 1 89 ? -0.041 0.289 -9.281 1 74.31 89 GLU B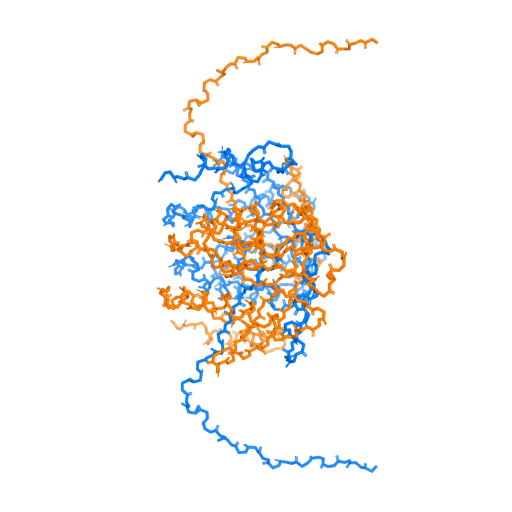 CA 1
ATOM 2491 C C . GLU B 1 89 ? 0.525 0.111 -7.875 1 74.31 89 GLU B C 1
ATOM 2493 O O . GLU B 1 89 ? 1.637 -0.393 -7.707 1 74.31 89 GLU B O 1
ATOM 2498 N N . GLU B 1 90 ? -0.229 0.546 -6.969 1 71.69 90 GLU B N 1
ATOM 2499 C CA . GLU B 1 90 ? 0.21 0.429 -5.582 1 71.69 90 GLU B CA 1
ATOM 2500 C C . GLU B 1 90 ? 0.422 -1.03 -5.191 1 71.69 90 GLU B C 1
ATOM 2502 O O . GLU B 1 90 ? 1.38 -1.358 -4.488 1 71.69 90 GLU B O 1
ATOM 2507 N N . LYS B 1 91 ? -0.388 -1.889 -5.641 1 79.75 91 LYS B N 1
ATOM 2508 C CA . LYS B 1 91 ? -0.286 -3.311 -5.328 1 79.75 91 LYS B CA 1
ATOM 2509 C C . LYS B 1 91 ? 0.946 -3.93 -5.984 1 79.75 91 LYS B C 1
ATOM 2511 O O . LYS B 1 91 ? 1.645 -4.734 -5.363 1 79.75 91 LYS B O 1
ATOM 2516 N N . ILE B 1 92 ? 1.173 -3.52 -7.195 1 82.12 92 ILE B N 1
ATOM 2517 C CA . ILE B 1 92 ? 2.305 -4.066 -7.934 1 82.12 92 ILE B CA 1
ATOM 2518 C C . ILE B 1 92 ? 3.611 -3.568 -7.32 1 82.12 92 ILE B C 1
ATOM 2520 O O . ILE B 1 92 ? 4.59 -4.312 -7.238 1 82.12 92 ILE B O 1
ATOM 2524 N N . ARG B 1 93 ? 3.629 -2.398 -6.863 1 75.5 93 ARG B N 1
ATOM 2525 C CA . ARG B 1 93 ? 4.824 -1.851 -6.23 1 75.5 93 ARG B CA 1
ATOM 2526 C C . ARG B 1 93 ? 5.09 -2.52 -4.887 1 75.5 93 ARG B C 1
ATOM 2528 O O . ARG B 1 93 ? 6.238 -2.623 -4.453 1 75.5 93 ARG B O 1
ATOM 2535 N N . TRP B 1 94 ? 4.117 -2.982 -4.328 1 76.19 94 TRP B N 1
ATOM 2536 C CA . TRP B 1 94 ? 4.191 -3.604 -3.008 1 76.19 94 TRP B CA 1
ATOM 2537 C C . TRP B 1 94 ? 4.828 -4.988 -3.094 1 76.19 94 TRP B C 1
ATOM 2539 O O . TRP B 1 94 ? 5.516 -5.418 -2.164 1 76.19 94 TRP B O 1
ATOM 2549 N N . GLY B 1 95 ? 4.766 -5.586 -4.18 1 86.19 95 GLY B N 1
ATOM 2550 C CA . GLY B 1 95 ? 5.137 -6.988 -4.301 1 86.19 95 GLY B CA 1
ATOM 2551 C C . GLY B 1 95 ? 6.605 -7.191 -4.613 1 86.19 95 GLY B C 1
ATOM 2552 O O . GLY B 1 95 ? 7.203 -6.414 -5.359 1 86.19 95 GLY B O 1
ATOM 2553 N N . ASP B 1 96 ? 7.125 -8.32 -3.986 1 88.25 96 ASP B N 1
ATOM 2554 C CA . ASP B 1 96 ? 8.438 -8.82 -4.383 1 88.25 96 ASP B CA 1
ATOM 2555 C C . ASP B 1 96 ? 8.32 -9.812 -5.539 1 88.25 96 ASP B C 1
ATOM 2557 O O . ASP B 1 96 ? 9.258 -9.969 -6.328 1 88.25 96 ASP B O 1
ATOM 2561 N N . GLY B 1 97 ? 7.262 -10.469 -5.574 1 94.75 97 GLY B N 1
ATOM 2562 C CA . GLY B 1 97 ? 6.941 -11.445 -6.598 1 94.75 97 GLY B CA 1
ATOM 2563 C C . GLY B 1 97 ? 5.461 -11.508 -6.926 1 94.75 97 GLY B C 1
ATOM 2564 O O . GLY B 1 97 ? 4.633 -10.992 -6.176 1 94.75 97 GLY B O 1
ATOM 2565 N N . PHE B 1 98 ? 5.172 -12.18 -8.055 1 96.31 98 PHE B N 1
ATOM 2566 C CA . PHE B 1 98 ? 3.799 -12.109 -8.547 1 96.31 98 PHE B CA 1
ATOM 2567 C C . PHE B 1 98 ? 3.336 -13.469 -9.062 1 96.31 98 PHE B C 1
ATOM 2569 O O . PHE B 1 98 ? 4.086 -14.164 -9.75 1 96.31 98 PHE B O 1
ATOM 2576 N N . LEU B 1 99 ? 2.104 -13.82 -8.664 1 97.69 99 LEU B N 1
ATOM 2577 C CA . LEU B 1 99 ? 1.37 -14.906 -9.305 1 97.69 99 LEU B CA 1
ATOM 2578 C C . LEU B 1 99 ? 0.278 -14.359 -10.211 1 97.69 99 LEU B C 1
ATOM 2580 O O . LEU B 1 99 ? -0.616 -13.641 -9.758 1 97.69 99 LEU B O 1
ATOM 2584 N N . ILE B 1 100 ? 0.424 -14.656 -11.477 1 96.75 100 ILE B N 1
ATOM 2585 C CA . ILE B 1 100 ? -0.629 -14.297 -12.414 1 96.75 100 ILE B CA 1
ATOM 2586 C C . ILE B 1 100 ? -1.509 -15.508 -12.695 1 96.75 100 ILE B C 1
ATOM 2588 O O . ILE B 1 100 ? -1.069 -16.469 -13.344 1 96.75 100 ILE B O 1
ATOM 2592 N N . VAL B 1 101 ? -2.773 -15.406 -12.289 1 97.69 101 VAL B N 1
ATOM 2593 C CA . VAL B 1 101 ? -3.645 -16.578 -12.297 1 97.69 101 VAL B CA 1
ATOM 2594 C C . VAL B 1 101 ? -4.719 -16.422 -13.367 1 97.69 101 VAL B C 1
ATOM 2596 O O . VAL B 1 101 ? -5.309 -15.344 -13.516 1 97.69 101 VAL B O 1
ATOM 2599 N N . TYR B 1 102 ? -4.961 -17.469 -14.172 1 97.44 102 TYR B N 1
ATOM 2600 C CA . TYR B 1 102 ? -6.152 -17.594 -15 1 97.44 102 TYR B CA 1
ATOM 2601 C C . TYR B 1 102 ? -6.84 -18.938 -14.773 1 97.44 102 TYR B C 1
ATOM 2603 O O . TYR B 1 102 ? -6.27 -19.828 -14.148 1 97.44 102 TYR B O 1
ATOM 2611 N N . SER B 1 103 ? -8.094 -18.984 -15.188 1 98.12 103 SER B N 1
ATOM 2612 C CA . SER B 1 103 ? -8.852 -20.234 -15.094 1 98.12 103 SER B CA 1
ATOM 2613 C C . SER B 1 103 ? -8.844 -20.984 -16.422 1 98.12 103 SER B C 1
ATOM 2615 O O . SER B 1 103 ? -9.086 -20.391 -17.469 1 98.12 103 SER B O 1
ATOM 2617 N N . VAL B 1 104 ? -8.617 -22.297 -16.328 1 98.56 104 VAL B N 1
ATOM 2618 C CA . VAL B 1 104 ? -8.609 -23.094 -17.547 1 98.56 104 VAL B CA 1
ATOM 2619 C C . VAL B 1 104 ? -10.016 -23.141 -18.141 1 98.56 104 VAL B C 1
ATOM 2621 O O . VAL B 1 104 ? -10.188 -23.516 -19.312 1 98.56 104 VAL B O 1
ATOM 2624 N N . THR B 1 105 ? -11.055 -22.719 -17.391 1 98.31 105 THR B N 1
ATOM 2625 C CA . THR B 1 105 ? -12.438 -22.75 -17.844 1 98.31 105 THR B CA 1
ATOM 2626 C C . THR B 1 105 ? -12.859 -21.391 -18.391 1 98.31 105 THR B C 1
ATOM 2628 O O . THR B 1 105 ? -14.023 -21.188 -18.734 1 98.31 105 THR B O 1
ATOM 2631 N N . ASP B 1 106 ? -11.969 -20.406 -18.453 1 97.12 106 ASP B N 1
ATOM 2632 C CA . ASP B 1 106 ? -12.305 -19.047 -18.844 1 97.12 106 ASP B CA 1
ATOM 2633 C C . ASP B 1 106 ? -11.242 -18.469 -19.781 1 97.12 106 ASP B C 1
ATOM 2635 O O . ASP B 1 106 ? -10.219 -17.938 -19.328 1 97.12 106 ASP B O 1
ATOM 2639 N N . ARG B 1 107 ? -11.539 -18.469 -21.062 1 96.69 107 ARG B N 1
ATOM 2640 C CA . ARG B 1 107 ? -10.602 -17.984 -22.078 1 96.69 107 ARG B CA 1
ATOM 2641 C C . ARG B 1 107 ? -10.281 -16.516 -21.891 1 96.69 107 ARG B C 1
ATOM 2643 O O . ARG B 1 107 ? -9.156 -16.078 -22.125 1 96.69 107 ARG B O 1
ATOM 2650 N N . CYS B 1 108 ? -11.227 -15.734 -21.406 1 92.62 108 CYS B N 1
ATOM 2651 C CA . CYS B 1 108 ? -11 -14.312 -21.188 1 92.62 108 CYS B CA 1
ATOM 2652 C C . CYS B 1 108 ? -9.93 -14.086 -20.125 1 92.62 108 CYS B C 1
ATOM 2654 O O . CYS B 1 108 ? -9.109 -13.172 -20.25 1 92.62 108 CYS B O 1
ATOM 2656 N N . SER B 1 109 ? -10 -14.898 -19.141 1 94.44 109 SER B N 1
ATOM 2657 C CA . SER B 1 109 ? -8.992 -14.781 -18.094 1 94.44 109 SER B CA 1
ATOM 2658 C C . SER B 1 109 ? -7.602 -15.102 -18.625 1 94.44 109 SER B C 1
ATOM 2660 O O . SER B 1 109 ? -6.617 -14.484 -18.219 1 94.44 109 SER B O 1
ATOM 2662 N N . PHE B 1 110 ? -7.504 -15.977 -19.578 1 95.62 110 PHE B N 1
ATOM 2663 C CA . PHE B 1 110 ? -6.238 -16.328 -20.219 1 95.62 110 PHE B CA 1
ATOM 2664 C C . PHE B 1 110 ? -5.727 -15.188 -21.078 1 95.62 110 PHE B C 1
ATOM 2666 O O . PHE B 1 110 ? -4.547 -14.836 -21.016 1 95.62 110 PHE B O 1
ATOM 2673 N N . ASP B 1 111 ? -6.57 -14.609 -21.719 1 91.56 111 ASP B N 1
ATOM 2674 C CA . ASP B 1 111 ? -6.203 -13.523 -22.625 1 91.56 111 ASP B CA 1
ATOM 2675 C C . ASP B 1 111 ? -5.676 -12.312 -21.859 1 91.56 111 ASP B C 1
ATOM 2677 O O . ASP B 1 111 ? -4.949 -11.492 -22.422 1 91.56 111 ASP B O 1
ATOM 2681 N N . GLU B 1 112 ? -5.996 -12.242 -20.609 1 90.06 112 GLU B N 1
ATOM 2682 C CA . GLU B 1 112 ? -5.602 -11.102 -19.797 1 90.06 112 GLU B CA 1
ATOM 2683 C C . GLU B 1 112 ? -4.195 -11.289 -19.234 1 90.06 112 GLU B C 1
ATOM 2685 O O . GLU B 1 112 ? -3.574 -10.328 -18.766 1 90.06 112 GLU B O 1
ATOM 2690 N N . VAL B 1 113 ? -3.617 -12.453 -19.328 1 93 113 VAL B N 1
ATOM 2691 C CA . VAL B 1 113 ? -2.367 -12.789 -18.656 1 93 113 VAL B CA 1
ATOM 2692 C C . VAL B 1 113 ? -1.229 -11.945 -19.219 1 93 113 VAL B C 1
ATOM 2694 O O . VAL B 1 113 ? -0.442 -11.367 -18.469 1 93 113 VAL B O 1
ATOM 2697 N N . MET B 1 114 ? -1.182 -11.859 -20.438 1 89 114 MET B N 1
ATOM 2698 C CA . MET B 1 114 ? -0.102 -11.109 -21.078 1 89 114 MET B CA 1
ATOM 2699 C C . MET B 1 114 ? -0.134 -9.648 -20.641 1 89 114 MET B C 1
ATOM 2701 O O . MET B 1 114 ? 0.906 -9.062 -20.328 1 89 114 MET B O 1
ATOM 2705 N N . ARG B 1 115 ? -1.299 -9.102 -20.656 1 84.88 115 ARG B N 1
ATOM 2706 C CA . ARG B 1 115 ? -1.46 -7.711 -20.25 1 84.88 115 ARG B CA 1
ATOM 2707 C C . ARG B 1 115 ? -0.972 -7.512 -18.812 1 84.88 115 ARG B C 1
ATOM 2709 O O . ARG B 1 115 ? -0.271 -6.539 -18.516 1 84.88 115 ARG B O 1
ATOM 2716 N N . LEU B 1 116 ? -1.372 -8.367 -18 1 88.25 116 LEU B N 1
ATOM 2717 C CA . LEU B 1 116 ? -0.994 -8.273 -16.594 1 88.25 116 LEU B CA 1
ATOM 2718 C C . LEU B 1 116 ? 0.518 -8.391 -16.438 1 88.25 116 LEU B C 1
ATOM 2720 O O . LEU B 1 116 ? 1.118 -7.66 -15.641 1 88.25 116 LEU B O 1
ATOM 2724 N N . CYS B 1 117 ? 1.146 -9.289 -17.172 1 89.38 117 CYS B N 1
ATOM 2725 C CA . CYS B 1 117 ? 2.598 -9.43 -17.125 1 89.38 117 CYS B CA 1
ATOM 2726 C C . CYS B 1 117 ? 3.285 -8.133 -17.547 1 89.38 117 CYS B C 1
ATOM 2728 O O . CYS B 1 117 ? 4.258 -7.711 -16.922 1 89.38 117 CYS B O 1
ATOM 2730 N N . PHE B 1 118 ? 2.779 -7.547 -18.469 1 83.69 118 PHE B N 1
ATOM 2731 C CA . PHE B 1 118 ? 3.338 -6.289 -18.953 1 83.69 118 PHE B CA 1
ATOM 2732 C C . PHE B 1 118 ? 3.199 -5.195 -17.906 1 83.69 118 PHE B C 1
ATOM 2734 O O . PHE B 1 118 ? 4.141 -4.434 -17.672 1 83.69 118 PHE B O 1
ATOM 2741 N N . LEU B 1 119 ? 2.07 -5.141 -17.375 1 82.62 119 LEU B N 1
ATOM 2742 C CA . LEU B 1 119 ? 1.818 -4.137 -16.344 1 82.62 119 LEU B CA 1
ATOM 2743 C C . LEU B 1 119 ? 2.781 -4.301 -15.172 1 82.62 119 LEU B C 1
ATOM 2745 O O . LEU B 1 119 ? 3.361 -3.32 -14.695 1 82.62 119 LEU B O 1
ATOM 2749 N N . VAL B 1 120 ? 2.943 -5.52 -14.742 1 87.69 120 VAL B N 1
ATOM 2750 C CA . VAL B 1 120 ? 3.838 -5.816 -13.633 1 87.69 120 VAL B CA 1
ATOM 2751 C C . VAL B 1 120 ? 5.258 -5.367 -13.977 1 87.69 120 VAL B C 1
ATOM 2753 O O . VAL B 1 120 ? 5.914 -4.691 -13.18 1 87.69 120 VAL B O 1
ATOM 2756 N N . ASN B 1 121 ? 5.711 -5.699 -15.109 1 83.88 121 ASN B N 1
ATOM 2757 C CA . ASN B 1 121 ? 7.062 -5.355 -15.531 1 83.88 121 ASN B CA 1
ATOM 2758 C C . ASN B 1 121 ? 7.258 -3.844 -15.609 1 83.88 121 ASN B C 1
ATOM 2760 O O . ASN B 1 121 ? 8.281 -3.322 -15.148 1 83.88 121 ASN B O 1
ATOM 2764 N N . HIS B 1 122 ? 6.34 -3.221 -16.125 1 78 122 HIS B N 1
ATOM 2765 C CA . HIS B 1 122 ? 6.449 -1.781 -16.328 1 78 122 HIS B CA 1
ATOM 2766 C C . HIS B 1 122 ? 6.391 -1.025 -15.008 1 78 122 HIS B C 1
ATOM 2768 O O . HIS B 1 122 ? 7.18 -0.103 -14.773 1 78 122 HIS B O 1
ATOM 2774 N N . ILE B 1 123 ? 5.496 -1.381 -14.219 1 74.38 123 ILE B N 1
ATOM 2775 C CA . ILE B 1 123 ? 5.262 -0.663 -12.977 1 74.38 123 ILE B CA 1
ATOM 2776 C C . ILE B 1 123 ? 6.379 -0.981 -11.984 1 74.38 123 ILE B C 1
ATOM 2778 O O . ILE B 1 123 ? 6.875 -0.09 -11.289 1 74.38 123 ILE B O 1
ATOM 2782 N N . HIS B 1 124 ? 6.699 -2.215 -11.898 1 75.56 124 HIS B N 1
ATOM 2783 C CA . HIS B 1 124 ? 7.672 -2.654 -10.906 1 75.56 124 HIS B CA 1
ATOM 2784 C C . HIS B 1 124 ? 9.07 -2.16 -11.258 1 75.56 124 HIS B C 1
ATOM 2786 O O . HIS B 1 124 ? 9.875 -1.863 -10.367 1 75.56 124 HIS B O 1
ATOM 2792 N N . SER B 1 125 ? 9.422 -2.09 -12.477 1 64.75 125 SER B N 1
ATOM 2793 C CA . SER B 1 125 ? 10.727 -1.612 -12.922 1 64.75 125 SER B CA 1
ATOM 2794 C C . SER B 1 125 ? 10.852 -0.102 -12.742 1 64.75 125 SER B C 1
ATOM 2796 O O . SER B 1 125 ? 11.953 0.415 -12.539 1 64.75 125 SER B O 1
ATOM 2798 N N . ALA B 1 126 ? 9.836 0.581 -13.086 1 55.5 126 ALA B N 1
ATOM 2799 C CA . ALA B 1 126 ? 9.852 2.039 -12.984 1 55.5 126 ALA B CA 1
ATOM 2800 C C . ALA B 1 126 ? 10.086 2.488 -11.547 1 55.5 126 ALA B C 1
ATOM 2802 O O . ALA B 1 126 ? 10.602 3.586 -11.312 1 55.5 126 ALA B O 1
ATOM 2803 N N . GLY B 1 127 ? 9.656 1.82 -10.602 1 51.12 127 GLY B N 1
ATOM 2804 C CA . GLY B 1 127 ? 9.812 2.205 -9.211 1 51.12 127 GLY B CA 1
ATOM 2805 C C . GLY B 1 127 ? 11.188 1.881 -8.648 1 51.12 127 GLY B C 1
ATOM 2806 O O . GLY B 1 127 ? 11.531 0.709 -8.484 1 51.12 127 GLY B O 1
ATOM 2807 N N . GLY B 1 128 ? 12.234 2.553 -9.109 1 44.47 128 GLY B N 1
ATOM 2808 C CA . GLY B 1 128 ? 13.656 2.555 -8.82 1 44.47 128 GLY B CA 1
ATOM 2809 C C . GLY B 1 128 ? 13.984 2.023 -7.441 1 44.47 128 GLY B C 1
ATOM 2810 O O . GLY B 1 128 ? 15.023 2.359 -6.875 1 44.47 128 GLY B O 1
ATOM 2811 N N . ARG B 1 129 ? 12.922 1.687 -6.73 1 42.03 129 ARG B N 1
ATOM 2812 C CA . ARG B 1 129 ? 13.531 1.462 -5.426 1 42.03 129 ARG B CA 1
ATOM 2813 C C . ARG B 1 129 ? 14.797 0.617 -5.555 1 42.03 129 ARG B C 1
ATOM 2815 O O . ARG B 1 129 ? 15.727 0.75 -4.75 1 42.03 129 ARG B O 1
ATOM 2822 N N . ARG B 1 130 ? 14.602 -0.629 -6.168 1 39.66 130 ARG B N 1
ATOM 2823 C CA . ARG B 1 130 ? 15.75 -1.513 -6.297 1 39.66 130 ARG B CA 1
ATOM 2824 C C . ARG B 1 130 ? 16.531 -1.223 -7.578 1 39.66 130 ARG B C 1
ATOM 2826 O O . ARG B 1 130 ? 15.938 -1.146 -8.656 1 39.66 130 ARG B O 1
ATOM 2833 N N . GLY B 1 131 ? 17.188 -0.352 -7.602 1 42.78 131 GLY B N 1
ATOM 2834 C CA . GLY B 1 131 ? 18.219 -0.148 -8.617 1 42.78 131 GLY B CA 1
ATOM 2835 C C . GLY B 1 131 ? 18.25 -1.253 -9.656 1 42.78 131 GLY B C 1
ATOM 2836 O O . GLY B 1 131 ? 19.125 -1.273 -10.523 1 42.78 131 GLY B O 1
ATOM 2837 N N . GLY B 1 132 ? 17.625 -2.365 -9.305 1 48.03 132 GLY B N 1
ATOM 2838 C CA . GLY B 1 132 ? 18.016 -3.455 -10.195 1 48.03 132 GLY B CA 1
ATOM 2839 C C . GLY B 1 132 ? 17.188 -3.5 -11.469 1 48.03 132 GLY B C 1
ATOM 2840 O O . GLY B 1 132 ? 16.062 -3.021 -11.5 1 48.03 132 GLY B O 1
ATOM 2841 N N . THR B 1 133 ? 17.766 -3.387 -12.594 1 57.91 133 THR B N 1
ATOM 2842 C CA . THR B 1 133 ? 17.453 -3.516 -14.016 1 57.91 133 THR B CA 1
ATOM 2843 C C . THR B 1 133 ? 16.734 -4.832 -14.289 1 57.91 133 THR B C 1
ATOM 2845 O O . THR B 1 133 ? 16.25 -5.066 -15.398 1 57.91 133 THR B O 1
ATOM 2848 N N . GLU B 1 134 ? 16.406 -5.672 -13.219 1 72 134 GLU B N 1
ATOM 2849 C CA . GLU B 1 134 ? 15.859 -6.973 -13.594 1 72 134 GLU B CA 1
ATOM 2850 C C . GLU B 1 134 ? 14.352 -7.02 -13.375 1 72 134 GLU B C 1
ATOM 2852 O O . GLU B 1 134 ? 13.836 -6.414 -12.438 1 72 134 GLU B O 1
ATOM 2857 N N . PRO B 1 135 ? 13.648 -7.645 -14.297 1 82.31 135 PRO B N 1
ATOM 2858 C CA . PRO B 1 135 ? 12.203 -7.832 -14.148 1 82.31 135 PRO B CA 1
ATOM 2859 C C . PRO B 1 135 ? 11.836 -8.586 -12.867 1 82.31 135 PRO B C 1
ATOM 2861 O O . PRO B 1 135 ? 12.602 -9.43 -12.406 1 82.31 135 PRO B O 1
ATOM 2864 N N . PRO B 1 136 ? 10.742 -8.211 -12.289 1 90.19 136 PRO B N 1
ATOM 2865 C CA . PRO B 1 136 ? 10.328 -8.906 -11.062 1 90.19 136 PRO B CA 1
ATOM 2866 C C . PRO B 1 136 ? 9.945 -10.367 -11.312 1 90.19 136 PRO B C 1
ATOM 2868 O O . PRO B 1 136 ? 9.5 -10.703 -12.414 1 90.19 136 PRO B O 1
ATOM 2871 N N . PRO B 1 137 ? 10.125 -11.211 -10.312 1 95.12 137 PRO B N 1
ATOM 2872 C CA . PRO B 1 137 ? 9.719 -12.609 -10.453 1 95.12 137 PRO B CA 1
ATOM 2873 C C . PRO B 1 137 ? 8.211 -12.758 -10.68 1 95.12 137 PRO B C 1
ATOM 2875 O O . PRO B 1 137 ? 7.41 -12.211 -9.914 1 95.12 137 PRO B O 1
ATOM 2878 N N . VAL B 1 138 ? 7.875 -13.422 -11.734 1 96.88 138 VAL B N 1
ATOM 2879 C CA . VAL B 1 138 ? 6.484 -13.688 -12.094 1 96.88 138 VAL B CA 1
ATOM 2880 C C . VAL B 1 138 ? 6.301 -15.164 -12.422 1 96.88 138 VAL B C 1
ATOM 2882 O O . VAL B 1 138 ? 7.152 -15.773 -13.07 1 96.88 138 VAL B O 1
ATOM 2885 N N . VAL B 1 139 ? 5.215 -15.734 -11.922 1 98.19 139 VAL B N 1
ATOM 2886 C CA . VAL B 1 139 ? 4.828 -17.094 -12.266 1 98.19 139 VAL B CA 1
ATOM 2887 C C . VAL B 1 139 ? 3.406 -17.109 -12.828 1 98.19 139 VAL B C 1
ATOM 2889 O O . VAL B 1 139 ? 2.508 -16.484 -12.258 1 98.19 139 VAL B O 1
ATOM 2892 N N . ILE B 1 140 ? 3.232 -17.781 -13.969 1 98.38 140 ILE B N 1
ATOM 2893 C CA . ILE B 1 140 ? 1.9 -17.969 -14.531 1 98.38 140 ILE B CA 1
ATOM 2894 C C . ILE B 1 140 ? 1.242 -19.203 -13.93 1 98.38 140 ILE B C 1
ATOM 2896 O O . ILE B 1 140 ? 1.85 -20.266 -13.875 1 98.38 140 ILE B O 1
ATOM 2900 N N . VAL B 1 141 ? 0.02 -19.031 -13.469 1 98.62 141 VAL B N 1
ATOM 2901 C CA . VAL B 1 141 ? -0.696 -20.141 -12.836 1 98.62 141 VAL B CA 1
ATOM 2902 C C . VAL B 1 141 ? -2.02 -20.375 -13.555 1 98.62 141 VAL B C 1
ATOM 2904 O O . VAL B 1 141 ? -2.875 -19.484 -13.617 1 98.62 141 VAL B O 1
ATOM 2907 N N . ALA B 1 142 ? -2.162 -21.578 -14.125 1 98.75 142 ALA B N 1
ATOM 2908 C CA . ALA B 1 142 ? -3.447 -22.047 -14.641 1 98.75 142 ALA B CA 1
ATOM 2909 C C . ALA B 1 142 ? -4.223 -22.812 -13.57 1 98.75 142 ALA B C 1
ATOM 2911 O O . ALA B 1 142 ? -3.832 -23.906 -13.18 1 98.75 142 ALA B O 1
ATOM 2912 N N . ASN B 1 143 ? -5.375 -22.219 -13.133 1 98.62 143 ASN B N 1
ATOM 2913 C CA . ASN B 1 143 ? -6.117 -22.797 -12.023 1 98.62 143 ASN B CA 1
ATOM 2914 C C . ASN B 1 143 ? -7.379 -23.5 -12.5 1 98.62 143 ASN B C 1
ATOM 2916 O O . ASN B 1 143 ? -7.777 -23.359 -13.656 1 98.62 143 ASN B O 1
ATOM 2920 N N . LYS B 1 144 ? -7.949 -24.344 -11.672 1 98.5 144 LYS B N 1
ATOM 2921 C CA . LYS B 1 144 ? -9.203 -25.078 -11.828 1 98.5 144 LYS B CA 1
ATOM 2922 C C . LYS B 1 144 ? -9.055 -26.234 -12.812 1 98.5 144 LYS B C 1
ATOM 2924 O O . LYS B 1 144 ? -9.969 -26.516 -13.594 1 98.5 144 LYS B O 1
ATOM 2929 N N . LYS B 1 145 ? -7.871 -26.812 -12.75 1 97.81 145 LYS B N 1
ATOM 2930 C CA . LYS B 1 145 ? -7.637 -27.938 -13.664 1 97.81 145 LYS B CA 1
ATOM 2931 C C . LYS B 1 145 ? -8.523 -29.125 -13.32 1 97.81 145 LYS B C 1
ATOM 2933 O O . LYS B 1 145 ? -8.656 -30.062 -14.109 1 97.81 145 LYS B O 1
ATOM 2938 N N . ASP B 1 146 ? -9.117 -29.188 -12.086 1 97.31 146 ASP B N 1
ATOM 2939 C CA . ASP B 1 146 ? -10.047 -30.234 -11.688 1 97.31 146 ASP B CA 1
ATOM 2940 C C . ASP B 1 146 ? -11.328 -30.188 -12.531 1 97.31 146 ASP B C 1
ATOM 2942 O O . ASP B 1 146 ? -12.062 -31.172 -12.594 1 97.31 146 ASP B O 1
ATOM 2946 N N . LEU B 1 147 ? -11.578 -29.062 -13.141 1 97.12 147 LEU B N 1
ATOM 2947 C CA . LEU B 1 147 ? -12.766 -28.922 -13.969 1 97.12 147 LEU B CA 1
ATOM 2948 C C . LEU B 1 147 ? -12.461 -29.25 -15.43 1 97.12 147 LEU B C 1
ATOM 2950 O O . LEU B 1 147 ? -12.695 -28.422 -16.312 1 97.12 147 LEU B O 1
ATOM 2954 N N . GLU B 1 148 ? -12.031 -30.469 -15.703 1 96 148 GLU B N 1
ATOM 2955 C CA . GLU B 1 148 ? -11.586 -30.906 -17.016 1 96 148 GLU B CA 1
ATOM 2956 C C . GLU B 1 148 ? -12.719 -30.828 -18.047 1 96 148 GLU B C 1
ATOM 2958 O O . GLU B 1 148 ? -12.5 -30.469 -19.203 1 96 148 GLU B O 1
ATOM 2963 N N . PHE B 1 149 ? -13.891 -31.031 -17.672 1 96.69 149 PHE B N 1
ATOM 2964 C CA . PHE B 1 149 ? -15.039 -31.062 -18.578 1 96.69 149 PHE B CA 1
ATOM 2965 C C . PHE B 1 149 ? -15.391 -29.656 -19.062 1 96.69 149 PHE B C 1
ATOM 2967 O O . PHE B 1 149 ? -16 -29.5 -20.109 1 96.69 149 PHE B O 1
ATOM 2974 N N . ASP B 1 150 ? -15.078 -28.641 -18.281 1 97.5 150 ASP B N 1
ATOM 2975 C CA . ASP B 1 150 ? -15.391 -27.25 -18.625 1 97.5 150 ASP B CA 1
ATOM 2976 C C . ASP B 1 150 ? -14.164 -26.547 -19.203 1 97.5 150 ASP B C 1
ATOM 2978 O O . ASP B 1 150 ? -14.18 -25.328 -19.391 1 97.5 150 ASP B O 1
ATOM 2982 N N . ARG B 1 151 ? -13.109 -27.219 -19.453 1 97.56 151 ARG B N 1
ATOM 2983 C CA . ARG B 1 151 ? -11.852 -26.625 -19.875 1 97.56 151 ARG B CA 1
ATOM 2984 C C . ARG B 1 151 ? -12 -25.906 -21.203 1 97.56 151 ARG B C 1
ATOM 2986 O O . ARG B 1 151 ? -12.594 -26.438 -22.141 1 97.56 151 ARG B O 1
ATOM 2993 N N . MET B 1 152 ? -11.492 -24.625 -21.297 1 98 152 MET B N 1
ATOM 2994 C CA . MET B 1 152 ? -11.531 -23.812 -22.516 1 98 152 MET B CA 1
ATOM 2995 C C . MET B 1 152 ? -10.125 -23.453 -22.969 1 98 152 MET B C 1
ATOM 2997 O O . MET B 1 152 ? -9.93 -23 -24.094 1 98 152 MET B O 1
ATOM 3001 N N . VAL B 1 153 ? -9.203 -23.562 -22.172 1 98.06 153 VAL B N 1
ATOM 3002 C CA . VAL B 1 153 ? -7.801 -23.281 -22.469 1 98.06 153 VAL B CA 1
ATOM 3003 C C . VAL B 1 153 ? -6.965 -24.547 -22.266 1 98.06 153 VAL B C 1
ATOM 3005 O O . VAL B 1 153 ? -6.938 -25.094 -21.156 1 98.06 153 VAL B O 1
ATOM 3008 N N . SER B 1 154 ? -6.285 -24.969 -23.266 1 97.88 154 SER B N 1
ATOM 3009 C CA . SER B 1 154 ? -5.488 -26.188 -23.172 1 97.88 154 SER B CA 1
ATOM 3010 C C . SER B 1 154 ? -4.18 -25.938 -22.422 1 97.88 154 SER B C 1
ATOM 3012 O O . SER B 1 154 ? -3.742 -24.797 -22.297 1 97.88 154 SER B O 1
ATOM 3014 N N . ARG B 1 155 ? -3.617 -27.062 -21.891 1 97.56 155 ARG B N 1
ATOM 3015 C CA . ARG B 1 155 ? -2.32 -26.953 -21.234 1 97.56 155 ARG B CA 1
ATOM 3016 C C . ARG B 1 155 ? -1.251 -26.453 -22.203 1 97.56 155 ARG B C 1
ATOM 3018 O O . ARG B 1 155 ? -0.375 -25.688 -21.828 1 97.56 155 ARG B O 1
ATOM 3025 N N . GLU B 1 156 ? -1.324 -26.859 -23.453 1 97.31 156 GLU B N 1
ATOM 3026 C CA . GLU B 1 156 ? -0.373 -26.469 -24.484 1 97.31 156 GLU B CA 1
ATOM 3027 C C . GLU B 1 156 ? -0.4 -24.969 -24.719 1 97.31 156 GLU B C 1
ATOM 3029 O O . GLU B 1 156 ? 0.648 -24.344 -24.906 1 97.31 156 GLU B O 1
ATOM 3034 N N . GLU B 1 157 ? -1.589 -24.438 -24.75 1 96.75 157 GLU B N 1
ATOM 3035 C CA . GLU B 1 157 ? -1.719 -23 -24.906 1 96.75 157 GLU B CA 1
ATOM 3036 C C . GLU B 1 157 ? -1.034 -22.25 -23.75 1 96.75 157 GLU B C 1
ATOM 3038 O O . GLU B 1 157 ? -0.328 -21.266 -23.984 1 96.75 157 GLU B O 1
ATOM 3043 N N . GLY B 1 158 ? -1.288 -22.734 -22.562 1 97.38 158 GLY B N 1
ATOM 3044 C CA . GLY B 1 158 ? -0.647 -22.125 -21.406 1 97.38 158 GLY B CA 1
ATOM 3045 C C . GLY B 1 158 ? 0.866 -22.219 -21.453 1 97.38 158 GLY B C 1
ATOM 3046 O O . GLY B 1 158 ? 1.562 -21.25 -21.172 1 97.38 158 GLY B O 1
ATOM 3047 N N . GLU B 1 159 ? 1.354 -23.391 -21.812 1 97 159 GLU B N 1
ATOM 3048 C CA . GLU B 1 159 ? 2.793 -23.609 -21.922 1 97 159 GLU B CA 1
ATOM 3049 C C . GLU B 1 159 ? 3.396 -22.734 -23.031 1 97 159 GLU B C 1
ATOM 3051 O O . GLU B 1 159 ? 4.512 -22.234 -22.891 1 97 159 GLU B O 1
ATOM 3056 N N . GLY B 1 160 ? 2.66 -22.641 -24.094 1 95.88 160 GLY B N 1
ATOM 3057 C CA . GLY B 1 160 ? 3.096 -21.75 -25.172 1 95.88 160 GLY B CA 1
ATOM 3058 C C . GLY B 1 160 ? 3.271 -20.312 -24.703 1 95.88 160 GLY B C 1
ATOM 3059 O O . GLY B 1 160 ? 4.273 -19.672 -25.031 1 95.88 160 GLY B O 1
ATOM 3060 N N . LEU B 1 161 ? 2.295 -19.828 -24 1 94.44 161 LEU B N 1
ATOM 3061 C CA . LEU B 1 161 ? 2.367 -18.469 -23.453 1 94.44 161 LEU B CA 1
ATOM 3062 C C . LEU B 1 161 ? 3.566 -18.328 -22.531 1 94.44 161 LEU B C 1
ATOM 3064 O O . LEU B 1 161 ? 4.301 -17.344 -22.609 1 94.44 161 LEU B O 1
ATOM 3068 N N . SER B 1 162 ? 3.742 -19.281 -21.703 1 96 162 SER B N 1
ATOM 3069 C CA . SER B 1 162 ? 4.855 -19.297 -20.75 1 96 162 SER B CA 1
ATOM 3070 C C . SER B 1 162 ? 6.195 -19.25 -21.484 1 96 162 SER B C 1
ATOM 3072 O O . SER B 1 162 ? 7.09 -18.5 -21.094 1 96 162 SER B O 1
ATOM 3074 N N . ARG B 1 163 ? 6.348 -20.031 -22.484 1 94.81 163 ARG B N 1
ATOM 3075 C CA . ARG B 1 163 ? 7.578 -20.062 -23.266 1 94.81 163 ARG B CA 1
ATOM 3076 C C . ARG B 1 163 ? 7.82 -18.719 -23.953 1 94.81 163 ARG B C 1
ATOM 3078 O O . ARG B 1 163 ? 8.945 -18.203 -23.953 1 94.81 163 ARG B O 1
ATOM 3085 N N . GLY B 1 164 ? 6.832 -18.219 -24.484 1 93.25 164 GLY B N 1
ATOM 3086 C CA . GLY B 1 164 ? 6.938 -16.922 -25.141 1 93.25 164 GLY B CA 1
ATOM 3087 C C . GLY B 1 164 ? 7.359 -15.812 -24.203 1 93.25 164 GLY B C 1
ATOM 3088 O O . GLY B 1 164 ? 8.125 -14.93 -24.578 1 93.25 164 GLY B O 1
ATOM 3089 N N . LEU B 1 165 ? 6.891 -15.891 -22.984 1 92.12 165 LEU B N 1
ATOM 3090 C CA . LEU B 1 165 ? 7.164 -14.844 -22 1 92.12 165 LEU B CA 1
ATOM 3091 C C . LEU B 1 165 ? 8.391 -15.188 -21.156 1 92.12 165 LEU B C 1
ATOM 3093 O O . LEU B 1 165 ? 8.859 -14.367 -20.375 1 92.12 165 LEU B O 1
ATOM 3097 N N . LYS B 1 166 ? 8.891 -16.391 -21.281 1 93.75 166 LYS B N 1
ATOM 3098 C CA . LYS B 1 166 ? 10.016 -16.906 -20.5 1 93.75 166 LYS B CA 1
ATOM 3099 C C . LYS B 1 166 ? 9.719 -16.828 -19 1 93.75 166 LYS B C 1
ATOM 3101 O O . LYS B 1 166 ? 10.547 -16.344 -18.219 1 93.75 166 LYS B O 1
ATOM 3106 N N . LEU B 1 167 ? 8.555 -17.281 -18.703 1 96.44 167 LEU B N 1
ATOM 3107 C CA . LEU B 1 167 ? 8.109 -17.297 -17.312 1 96.44 167 LEU B CA 1
ATOM 3108 C C . LEU B 1 167 ? 7.723 -18.703 -16.891 1 96.44 167 LEU B C 1
ATOM 3110 O O . LEU B 1 167 ? 7.219 -19.484 -17.688 1 96.44 167 LEU B O 1
ATOM 3114 N N . PRO B 1 168 ? 8.008 -19.031 -15.641 1 97.44 168 PRO B N 1
ATOM 3115 C CA . PRO B 1 168 ? 7.559 -20.344 -15.164 1 97.44 168 PRO B CA 1
ATOM 3116 C C . PRO B 1 168 ? 6.039 -20.5 -15.227 1 97.44 168 PRO B C 1
ATOM 3118 O O . PRO B 1 168 ? 5.309 -19.516 -15.148 1 97.44 168 PRO B O 1
ATOM 3121 N N . PHE B 1 169 ? 5.676 -21.828 -15.391 1 98.12 169 PHE B N 1
ATOM 3122 C CA . PHE B 1 169 ? 4.27 -22.156 -15.586 1 98.12 169 PHE B CA 1
ATOM 3123 C C . PHE B 1 169 ? 3.857 -23.328 -14.711 1 98.12 169 PHE B C 1
ATOM 3125 O O . PHE B 1 169 ? 4.57 -24.328 -14.625 1 98.12 169 PHE B O 1
ATOM 3132 N N . HIS B 1 170 ? 2.711 -23.156 -13.961 1 98.38 170 HIS B N 1
ATOM 3133 C CA . HIS B 1 170 ? 2.109 -24.234 -13.188 1 98.38 170 HIS B CA 1
ATOM 3134 C C . HIS B 1 170 ? 0.617 -24.359 -13.469 1 98.38 170 HIS B C 1
ATOM 3136 O O . HIS B 1 170 ? -0.105 -23.359 -13.461 1 98.38 170 HIS B O 1
ATOM 3142 N N . GLU B 1 171 ? 0.184 -25.5 -13.805 1 98.44 171 GLU B N 1
ATOM 3143 C CA . GLU B 1 171 ? -1.244 -25.797 -13.844 1 98.44 171 GLU B CA 1
ATOM 3144 C C . GLU B 1 171 ? -1.691 -26.484 -12.562 1 98.44 171 GLU B C 1
ATOM 3146 O O . GLU B 1 171 ? -1.149 -27.531 -12.195 1 98.44 171 GLU B O 1
ATOM 3151 N N . ILE B 1 172 ? -2.66 -25.922 -11.906 1 98.38 172 ILE B N 1
ATOM 3152 C CA . ILE B 1 172 ? -2.967 -26.422 -10.578 1 98.38 172 ILE B CA 1
ATOM 3153 C C . ILE B 1 172 ? -4.48 -26.531 -10.398 1 98.38 172 ILE B C 1
ATOM 3155 O O . ILE B 1 172 ? -5.242 -26.031 -11.227 1 98.38 172 ILE B O 1
ATOM 3159 N N . SER B 1 173 ? -4.934 -27.266 -9.391 1 98.31 173 SER B N 1
ATOM 3160 C CA . SER B 1 173 ? -6.242 -27.172 -8.758 1 98.31 173 SER B CA 1
ATOM 3161 C C . SER B 1 173 ? -6.121 -26.703 -7.309 1 98.31 173 SER B C 1
ATOM 3163 O O . SER B 1 173 ? -5.836 -27.5 -6.414 1 98.31 173 SER B O 1
ATOM 3165 N N . ALA B 1 174 ? -6.309 -25.406 -7.137 1 96.94 174 ALA B N 1
ATOM 3166 C CA . ALA B 1 174 ? -6.25 -24.875 -5.777 1 96.94 174 ALA B CA 1
ATOM 3167 C C . ALA B 1 174 ? -7.258 -25.578 -4.871 1 96.94 174 ALA B C 1
ATOM 3169 O O . ALA B 1 174 ? -7.07 -25.641 -3.654 1 96.94 174 ALA B O 1
ATOM 3170 N N . ARG B 1 175 ? -8.289 -26.094 -5.41 1 96.19 175 ARG B N 1
ATOM 3171 C CA . ARG B 1 175 ? -9.336 -26.781 -4.66 1 96.19 175 ARG B CA 1
ATOM 3172 C C . ARG B 1 175 ? -8.852 -28.141 -4.16 1 96.19 175 ARG B C 1
ATOM 3174 O O . ARG B 1 175 ? -9.062 -28.5 -3 1 96.19 175 ARG B O 1
ATOM 3181 N N . ASP B 1 176 ? -8.062 -28.828 -4.98 1 95.69 176 ASP B N 1
ATOM 3182 C CA . ASP B 1 176 ? -7.852 -30.25 -4.711 1 95.69 176 ASP B CA 1
ATOM 3183 C C . ASP B 1 176 ? -6.434 -30.5 -4.211 1 95.69 176 ASP B C 1
ATOM 3185 O O . ASP B 1 176 ? -6.176 -31.5 -3.539 1 95.69 176 ASP B O 1
ATOM 3189 N N . SER B 1 177 ? -5.535 -29.656 -4.605 1 95.75 177 SER B N 1
ATOM 3190 C CA . SER B 1 177 ? -4.152 -30.078 -4.395 1 95.75 177 SER B CA 1
ATOM 3191 C C . SER B 1 177 ? -3.352 -28.969 -3.697 1 95.75 177 SER B C 1
ATOM 3193 O O . SER B 1 177 ? -3.074 -27.938 -4.289 1 95.75 177 SER B O 1
ATOM 3195 N N . TRP B 1 178 ? -2.939 -29.234 -2.514 1 95.06 178 TRP B N 1
ATOM 3196 C CA . TRP B 1 178 ? -2.029 -28.359 -1.771 1 95.06 178 TRP B CA 1
ATOM 3197 C C . TRP B 1 178 ? -0.627 -28.406 -2.371 1 95.06 178 TRP B C 1
ATOM 3199 O O . TRP B 1 178 ? 0.019 -27.359 -2.523 1 95.06 178 TRP B O 1
ATOM 3209 N N . GLU B 1 179 ? -0.215 -29.531 -2.787 1 95 179 GLU B N 1
ATOM 3210 C CA . GLU B 1 179 ? 1.136 -29.734 -3.303 1 95 179 GLU B CA 1
ATOM 3211 C C . GLU B 1 179 ? 1.371 -28.906 -4.562 1 95 179 GLU B C 1
ATOM 3213 O O . GLU B 1 179 ? 2.414 -28.25 -4.707 1 95 179 GLU B O 1
ATOM 3218 N N . GLU B 1 180 ? 0.374 -28.938 -5.418 1 96.19 180 GLU B N 1
ATOM 3219 C CA . GLU B 1 180 ? 0.492 -28.172 -6.66 1 96.19 180 GLU B CA 1
ATOM 3220 C C . GLU B 1 180 ? 0.538 -26.672 -6.395 1 96.19 180 GLU B C 1
ATOM 3222 O O . GLU B 1 180 ? 1.311 -25.953 -7.023 1 96.19 180 GLU B O 1
ATOM 3227 N N . THR B 1 181 ? -0.273 -26.266 -5.504 1 96.88 181 THR B N 1
ATOM 3228 C CA . THR B 1 181 ? -0.315 -24.844 -5.145 1 96.88 181 THR B CA 1
ATOM 3229 C C . THR B 1 181 ? 1.003 -24.406 -4.512 1 96.88 181 THR B C 1
ATOM 3231 O O . THR B 1 181 ? 1.556 -23.375 -4.879 1 96.88 181 THR B O 1
ATOM 3234 N N . LEU B 1 182 ? 1.526 -25.219 -3.623 1 95.19 182 LEU B N 1
ATOM 3235 C CA . LEU B 1 182 ? 2.787 -24.922 -2.959 1 95.19 182 LEU B CA 1
ATOM 3236 C C . LEU B 1 182 ? 3.932 -24.844 -3.967 1 95.19 182 LEU B C 1
ATOM 3238 O O . LEU B 1 182 ? 4.848 -24.031 -3.818 1 95.19 182 LEU B O 1
ATOM 3242 N N . ALA B 1 183 ? 3.857 -25.672 -4.93 1 96.06 183 ALA B N 1
ATOM 3243 C CA . ALA B 1 183 ? 4.895 -25.688 -5.961 1 96.06 183 ALA B CA 1
ATOM 3244 C C . ALA B 1 183 ? 4.945 -24.344 -6.688 1 96.06 183 ALA B C 1
ATOM 3246 O O . ALA B 1 183 ? 6.027 -23.844 -7.016 1 96.06 183 ALA B O 1
ATOM 3247 N N . ALA B 1 184 ? 3.787 -23.797 -6.984 1 97.25 184 ALA B N 1
ATOM 3248 C CA . ALA B 1 184 ? 3.734 -22.484 -7.625 1 97.25 184 ALA B CA 1
ATOM 3249 C C . ALA B 1 184 ? 4.363 -21.406 -6.738 1 97.25 184 ALA B C 1
ATOM 3251 O O . ALA B 1 184 ? 5.152 -20.578 -7.211 1 97.25 184 ALA B O 1
ATOM 3252 N N . PHE B 1 185 ? 4.078 -21.438 -5.453 1 96.62 185 PHE B N 1
ATOM 3253 C CA . PHE B 1 185 ? 4.645 -20.484 -4.508 1 96.62 185 PHE B CA 1
ATOM 3254 C C . PHE B 1 185 ? 6.145 -20.688 -4.359 1 96.62 185 PHE B C 1
ATOM 3256 O O . PHE B 1 185 ? 6.902 -19.734 -4.234 1 96.62 185 PHE B O 1
ATOM 3263 N N . HIS B 1 186 ? 6.512 -21.922 -4.383 1 95.81 186 HIS B N 1
ATOM 3264 C CA . HIS B 1 186 ? 7.938 -22.234 -4.312 1 95.81 186 HIS B CA 1
ATOM 3265 C C . HIS B 1 186 ? 8.68 -21.656 -5.512 1 95.81 186 HIS B C 1
ATOM 3267 O O . HIS B 1 186 ? 9.773 -21.109 -5.359 1 95.81 186 HIS B O 1
ATOM 3273 N N . SER B 1 187 ? 8.117 -21.797 -6.625 1 96.06 187 SER B N 1
ATOM 3274 C CA . SER B 1 187 ? 8.711 -21.281 -7.855 1 96.06 187 SER B CA 1
ATOM 3275 C C . SER B 1 187 ? 8.938 -19.781 -7.785 1 96.06 187 SER B C 1
ATOM 3277 O O . SER B 1 187 ? 10.031 -19.297 -8.086 1 96.06 187 SER B O 1
ATOM 3279 N N . VAL B 1 188 ? 7.949 -19.062 -7.355 1 96.31 188 VAL B N 1
ATOM 3280 C CA . VAL B 1 188 ? 8.078 -17.609 -7.301 1 96.31 188 VAL B CA 1
ATOM 3281 C C . VAL B 1 188 ? 9.047 -17.219 -6.191 1 96.31 188 VAL B C 1
ATOM 3283 O O . VAL B 1 188 ? 9.852 -16.297 -6.355 1 96.31 188 VAL B O 1
ATOM 3286 N N . TYR B 1 189 ? 9.016 -17.906 -5.094 1 94.56 189 TYR B N 1
ATOM 3287 C CA . TYR B 1 189 ? 9.906 -17.625 -3.979 1 94.56 189 TYR B CA 1
ATOM 3288 C C . TYR B 1 189 ? 11.367 -17.797 -4.383 1 94.56 189 TYR B C 1
AT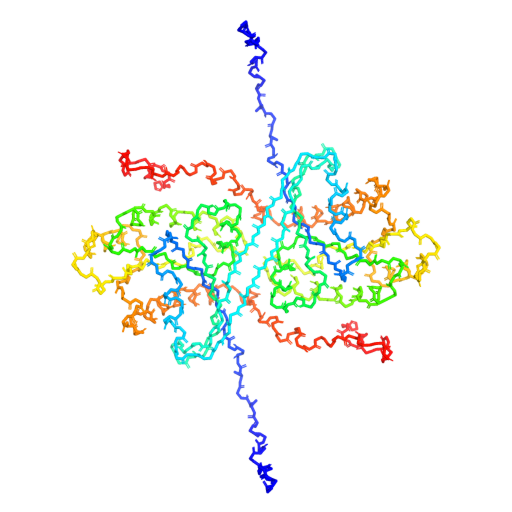OM 3290 O O . TYR B 1 189 ? 12.227 -17 -4.02 1 94.56 189 TYR B O 1
ATOM 3298 N N . THR B 1 190 ? 11.609 -18.875 -5.02 1 93.38 190 THR B N 1
ATOM 3299 C CA . THR B 1 190 ? 12.977 -19.156 -5.441 1 93.38 190 THR B CA 1
ATOM 3300 C C . THR B 1 190 ? 13.547 -18 -6.258 1 93.38 190 THR B C 1
ATOM 3302 O O . THR B 1 190 ? 14.68 -17.578 -6.039 1 93.38 190 THR B O 1
ATOM 3305 N N . ASN B 1 191 ? 12.758 -17.5 -7.176 1 91.31 191 ASN B N 1
ATOM 3306 C CA . ASN B 1 191 ? 13.188 -16.375 -7.992 1 91.31 191 ASN B CA 1
ATOM 3307 C C . ASN B 1 191 ? 13.328 -15.094 -7.16 1 91.31 191 ASN B C 1
ATOM 3309 O O . ASN B 1 191 ? 14.25 -14.305 -7.379 1 91.31 191 ASN B O 1
ATOM 3313 N N . VAL B 1 192 ? 12.422 -14.883 -6.25 1 91.31 192 VAL B N 1
ATOM 3314 C CA . VAL B 1 192 ? 12.484 -13.727 -5.359 1 91.31 192 VAL B CA 1
ATOM 3315 C C . VAL B 1 192 ? 13.742 -13.805 -4.496 1 91.31 192 VAL B C 1
ATOM 3317 O O . VAL B 1 192 ? 14.461 -12.812 -4.344 1 91.31 192 VAL B O 1
ATOM 3320 N N . ALA B 1 193 ? 14 -14.953 -3.914 1 88.25 193 ALA B N 1
ATOM 3321 C CA . ALA B 1 193 ? 15.156 -15.164 -3.043 1 88.25 193 ALA B CA 1
ATOM 3322 C C . ALA B 1 193 ? 16.453 -14.914 -3.795 1 88.25 193 ALA B C 1
ATOM 3324 O O . ALA B 1 193 ? 17.406 -14.336 -3.246 1 88.25 193 ALA B O 1
ATOM 3325 N N . GLN B 1 194 ? 16.5 -15.312 -4.957 1 86.19 194 GLN B N 1
ATOM 3326 C CA . GLN B 1 194 ? 17.672 -15.109 -5.781 1 86.19 194 GLN B CA 1
ATOM 3327 C C . GLN B 1 194 ? 17.922 -13.633 -6.039 1 86.19 194 GLN B C 1
ATOM 3329 O O . GLN B 1 194 ? 19.078 -13.172 -6.008 1 86.19 194 GLN B O 1
ATOM 3334 N N . GLN B 1 195 ? 16.875 -12.938 -6.281 1 82.06 195 GLN B N 1
ATOM 3335 C CA . GLN B 1 195 ? 17 -11.508 -6.559 1 82.06 195 GLN B CA 1
ATOM 3336 C C . GLN B 1 195 ? 17.359 -10.734 -5.293 1 82.06 195 GLN B C 1
ATOM 3338 O O . GLN B 1 195 ? 18.109 -9.742 -5.352 1 82.06 195 GLN B O 1
ATOM 3343 N N . LEU B 1 196 ? 16.766 -11.125 -4.211 1 75 196 LEU B N 1
ATOM 3344 C CA . LEU B 1 196 ? 17.062 -10.453 -2.947 1 75 196 LEU B CA 1
ATOM 3345 C C . LEU B 1 196 ? 18.5 -10.703 -2.512 1 75 196 LEU B C 1
ATOM 3347 O O . LEU B 1 196 ? 19.109 -9.852 -1.861 1 75 196 LEU B O 1
ATOM 3351 N N . GLU B 1 197 ? 18.953 -11.844 -2.676 1 72.56 197 GLU B N 1
ATOM 3352 C CA . GLU B 1 197 ? 20.328 -12.172 -2.336 1 72.56 197 GLU B CA 1
ATOM 3353 C C . GLU B 1 197 ? 21.312 -11.398 -3.215 1 72.56 197 GLU B C 1
ATOM 3355 O O . GLU B 1 197 ? 22.422 -11.07 -2.777 1 72.56 197 GLU B O 1
ATOM 3360 N N . ALA B 1 198 ? 20.875 -11.156 -4.355 1 64.44 198 ALA B N 1
ATOM 3361 C CA . ALA B 1 198 ? 21.719 -10.398 -5.27 1 64.44 198 ALA B CA 1
ATOM 3362 C C . ALA B 1 198 ? 21.688 -8.914 -4.938 1 64.44 198 ALA B C 1
ATOM 3364 O O . ALA B 1 198 ? 22.594 -8.164 -5.32 1 64.44 198 ALA B O 1
ATOM 3365 N N . ALA B 1 199 ? 20.625 -8.469 -4.281 1 57.97 199 ALA B N 1
ATOM 3366 C CA . ALA B 1 199 ? 20.5 -7.059 -3.936 1 57.97 199 ALA B CA 1
ATOM 3367 C C . ALA B 1 199 ? 21.328 -6.723 -2.695 1 57.97 199 ALA B C 1
ATOM 3369 O O . ALA B 1 199 ? 21.516 -7.574 -1.823 1 57.97 199 ALA B O 1
ATOM 3370 N N . PRO B 1 200 ? 22.094 -5.672 -2.674 1 48.28 200 PRO B N 1
ATOM 3371 C CA . PRO B 1 200 ? 22.875 -5.32 -1.485 1 48.28 200 PRO B CA 1
ATOM 3372 C C . PRO B 1 200 ? 22.047 -5.371 -0.2 1 48.28 200 PRO B C 1
ATOM 3374 O O . PRO B 1 200 ? 20.828 -5.246 -0.244 1 48.28 200 PRO B O 1
ATOM 3377 N N . ALA B 1 201 ? 22.562 -6.02 0.946 1 42.12 201 ALA B N 1
ATOM 3378 C CA . ALA B 1 201 ? 22.031 -6.27 2.277 1 42.12 201 ALA B CA 1
ATOM 3379 C C . ALA B 1 201 ? 21.062 -5.16 2.697 1 42.12 201 ALA B C 1
ATOM 3381 O O . ALA B 1 201 ? 20.219 -5.363 3.568 1 42.12 201 ALA B O 1
ATOM 3382 N N . CYS B 1 202 ? 21.25 -4.109 2.242 1 38.41 202 CYS B N 1
ATOM 3383 C CA . CYS B 1 202 ? 20.578 -2.941 2.789 1 38.41 202 CYS B CA 1
ATOM 3384 C C . CYS B 1 202 ? 19.062 -3.053 2.602 1 38.41 202 CYS B C 1
ATOM 3386 O O . CYS B 1 202 ? 18.297 -2.412 3.32 1 38.41 202 CYS B O 1
ATOM 3388 N N . PHE B 1 203 ? 18.703 -3.725 1.518 1 41.09 203 PHE B N 1
ATOM 3389 C CA . PHE B 1 203 ? 17.266 -3.613 1.243 1 41.09 203 PHE B CA 1
ATOM 3390 C C . PHE B 1 203 ? 16.484 -4.652 2.031 1 41.09 203 PHE B C 1
ATOM 3392 O O . PHE B 1 203 ? 15.297 -4.867 1.777 1 41.09 203 PHE B O 1
ATOM 3399 N N . ARG B 1 204 ? 17.219 -5.324 2.855 1 41.19 204 ARG B N 1
ATOM 3400 C CA . ARG B 1 204 ? 16.422 -6.332 3.561 1 41.19 204 ARG B CA 1
ATOM 3401 C C . ARG B 1 204 ? 15.328 -5.684 4.395 1 41.19 204 ARG B C 1
ATOM 3403 O O . ARG B 1 204 ? 15.602 -4.824 5.234 1 41.19 204 ARG B O 1
ATOM 3410 N N . ARG B 1 205 ? 14.117 -5.598 3.881 1 43.22 205 ARG B N 1
ATOM 3411 C CA . ARG B 1 205 ? 12.977 -5.148 4.676 1 43.22 205 ARG B CA 1
ATOM 3412 C C . ARG B 1 205 ? 12.992 -5.781 6.062 1 43.22 205 ARG B C 1
ATOM 3414 O O . ARG B 1 205 ? 12.828 -6.996 6.195 1 43.22 205 ARG B O 1
ATOM 3421 N N . ARG B 1 206 ? 13.82 -5.453 6.879 1 39.53 206 ARG B N 1
ATOM 3422 C CA . ARG B 1 206 ? 13.727 -5.945 8.25 1 39.53 206 ARG B CA 1
ATOM 3423 C C . ARG B 1 206 ? 12.289 -5.891 8.758 1 39.53 206 ARG B C 1
ATOM 3425 O O . ARG B 1 206 ? 11.586 -4.898 8.531 1 39.53 206 ARG B O 1
ATOM 3432 N N . THR B 1 207 ? 11.617 -6.977 9.031 1 37.22 207 THR B N 1
ATOM 3433 C CA . THR B 1 207 ? 10.297 -7.133 9.633 1 37.22 207 THR B CA 1
ATOM 3434 C C . THR B 1 207 ? 10.047 -6.059 10.688 1 37.22 207 THR B C 1
ATOM 3436 O O . THR B 1 207 ? 10.719 -6.031 11.727 1 37.22 207 THR B O 1
ATOM 3439 N N . VAL B 1 208 ? 9.758 -4.914 10.453 1 37.41 208 VAL B N 1
ATOM 3440 C CA . VAL B 1 208 ? 9.289 -3.822 11.297 1 37.41 208 VAL B CA 1
ATOM 3441 C C . VAL B 1 208 ? 8.281 -4.355 12.32 1 37.41 208 VAL B C 1
ATOM 3443 O O . VAL B 1 208 ? 7.898 -3.645 13.25 1 37.41 208 VAL B O 1
ATOM 3446 N N . SER B 1 209 ? 7.703 -5.52 12.094 1 39.62 209 SER B N 1
ATOM 3447 C CA . SER B 1 209 ? 6.719 -6.078 13.016 1 39.62 209 SER B CA 1
ATOM 3448 C C . SER B 1 209 ? 7.246 -6.094 14.445 1 39.62 209 SER B C 1
ATOM 3450 O O . SER B 1 209 ? 6.508 -5.801 15.391 1 39.62 209 SER B O 1
ATOM 3452 N N . ARG B 1 210 ? 8.398 -6.445 14.539 1 41.19 210 ARG B N 1
ATOM 3453 C CA . ARG B 1 210 ? 8.891 -6.555 15.906 1 41.19 210 ARG B CA 1
ATOM 3454 C C . ARG B 1 210 ? 9.031 -5.18 16.547 1 41.19 210 ARG B C 1
ATOM 3456 O O . ARG B 1 210 ? 9.047 -5.062 17.781 1 41.19 210 ARG B O 1
ATOM 3463 N N . LEU B 1 211 ? 9.227 -4.25 15.781 1 35.47 211 LEU B N 1
ATOM 3464 C CA . LEU B 1 211 ? 9.422 -2.93 16.375 1 35.47 211 LEU B CA 1
ATOM 3465 C C . LEU B 1 211 ? 8.117 -2.395 16.953 1 35.47 211 LEU B C 1
ATOM 3467 O O . LEU B 1 211 ? 8.109 -1.771 18.016 1 35.47 211 LEU B O 1
ATOM 3471 N N . MET B 1 212 ? 7.008 -2.617 16.25 1 39.25 212 MET B N 1
ATOM 3472 C CA . MET B 1 212 ? 5.742 -2.105 16.766 1 39.25 212 MET B CA 1
ATOM 3473 C C . MET B 1 212 ? 5.387 -2.766 18.094 1 39.25 212 MET B C 1
ATOM 3475 O O . MET B 1 212 ? 4.707 -2.166 18.922 1 39.25 212 MET B O 1
ATOM 3479 N N . GLU B 1 213 ? 5.574 -4.02 18.172 1 39.5 213 GLU B N 1
ATOM 3480 C CA . GLU B 1 213 ? 5.324 -4.645 19.453 1 39.5 213 GLU B CA 1
ATOM 3481 C C . GLU B 1 213 ? 6.148 -3.982 20.562 1 39.5 213 GLU B C 1
ATOM 3483 O O . GLU B 1 213 ? 5.734 -3.945 21.719 1 39.5 213 GLU B O 1
ATOM 3488 N N . LYS B 1 214 ? 7.242 -3.531 20.203 1 38.12 214 LYS B N 1
ATOM 3489 C CA . LYS B 1 214 ? 8.102 -3.021 21.266 1 38.12 214 LYS B CA 1
ATOM 3490 C C . LYS B 1 214 ? 7.801 -1.557 21.562 1 38.12 214 LYS B C 1
ATOM 3492 O O . LYS B 1 214 ? 8.367 -0.979 22.5 1 38.12 214 LYS B O 1
ATOM 3497 N N . ILE B 1 215 ? 7.223 -0.886 20.688 1 37.03 215 ILE B N 1
ATOM 3498 C CA . ILE B 1 215 ? 6.984 0.498 21.078 1 37.03 215 ILE B CA 1
ATOM 3499 C C . ILE B 1 215 ? 5.738 0.575 21.969 1 37.03 215 ILE B C 1
ATOM 3501 O O . ILE B 1 215 ? 4.621 0.357 21.484 1 37.03 215 ILE B O 1
ATOM 3505 N N . PRO B 1 216 ? 5.773 0.462 23.219 1 36.56 216 PRO B N 1
ATOM 3506 C CA . PRO B 1 216 ? 4.652 0.504 24.156 1 36.56 216 PRO B CA 1
ATOM 3507 C C . PRO B 1 216 ? 3.73 1.698 23.922 1 36.56 216 PRO B C 1
ATOM 3509 O O . PRO B 1 216 ? 4.184 2.752 23.469 1 36.56 216 PRO B O 1
ATOM 3512 N N . ARG B 1 217 ? 2.498 1.425 23.719 1 36.59 217 ARG B N 1
ATOM 3513 C CA . ARG B 1 217 ? 1.567 2.531 23.922 1 36.59 217 ARG B CA 1
ATOM 3514 C C . ARG B 1 217 ? 1.938 3.344 25.156 1 36.59 217 ARG B C 1
ATOM 3516 O O . ARG B 1 217 ? 2.119 2.785 26.234 1 36.59 217 ARG B O 1
ATOM 3523 N N . ILE B 1 218 ? 2.594 4.535 25.078 1 32.38 218 ILE B N 1
ATOM 3524 C CA . ILE B 1 218 ? 2.859 5.352 26.266 1 32.38 218 ILE B CA 1
ATOM 3525 C C . ILE B 1 218 ? 1.563 5.57 27.047 1 32.38 218 ILE B C 1
ATOM 3527 O O . ILE B 1 218 ? 0.651 6.246 26.562 1 32.38 218 ILE B O 1
ATOM 3531 N N . HIS B 1 219 ? 1.04 4.77 27.75 1 30.27 219 HIS B N 1
ATOM 3532 C CA . HIS B 1 219 ? 0.107 5.18 28.797 1 30.27 219 HIS B CA 1
ATOM 3533 C C . HIS B 1 219 ? 0.646 6.375 29.578 1 30.27 219 HIS B C 1
ATOM 3535 O O . HIS B 1 219 ? 1.86 6.574 29.656 1 30.27 219 HIS B O 1
ATOM 3541 N N . SER B 1 220 ? -0.161 7.387 30.203 1 32.03 220 SER B N 1
ATOM 3542 C CA . SER B 1 220 ? -0.002 8.57 31.047 1 32.03 220 SER B CA 1
ATOM 3543 C C . SER B 1 220 ? 1.226 8.453 31.938 1 32.03 220 SER B C 1
ATOM 3545 O O . SER B 1 220 ? 1.771 9.461 32.406 1 32.03 220 SER B O 1
ATOM 3547 N N . GLY B 1 221 ? 1.462 7.48 32.812 1 28.77 221 GLY B N 1
ATOM 3548 C CA . GLY B 1 221 ? 2.26 7.688 34 1 28.77 221 GLY B CA 1
ATOM 3549 C C . GLY B 1 221 ? 3.732 7.906 33.719 1 28.77 221 GLY B C 1
ATOM 3550 O O . GLY B 1 221 ? 4.469 8.43 34.562 1 28.77 221 GLY B O 1
ATOM 3551 N N . SER B 1 222 ? 4.641 6.953 33.156 1 31.52 222 SER B N 1
ATOM 3552 C CA . SER B 1 222 ? 6.078 7.012 33.406 1 31.52 222 SER B CA 1
ATOM 3553 C C . SER B 1 222 ? 6.762 8.016 32.5 1 31.52 222 SER B C 1
ATOM 3555 O O . SER B 1 222 ? 6.297 8.258 31.375 1 31.52 222 SER B O 1
ATOM 3557 N N . GLY B 1 223 ? 7.836 8.914 33 1 29.64 223 GLY B N 1
ATOM 3558 C CA . GLY B 1 223 ? 8.688 10.039 32.688 1 29.64 223 GLY B CA 1
ATOM 3559 C C . GLY B 1 223 ? 9.305 9.938 31.297 1 29.64 223 GLY B C 1
ATOM 3560 O O . GLY B 1 223 ? 9.414 8.844 30.734 1 29.64 223 GLY B O 1
ATOM 3561 N N . PHE B 1 224 ? 9.5 11.133 30.562 1 33.88 224 PHE B N 1
ATOM 3562 C CA . PHE B 1 224 ? 10.234 11.594 29.391 1 33.88 224 PHE B CA 1
ATOM 3563 C C . PHE B 1 224 ? 11.57 10.867 29.266 1 33.88 224 PHE B C 1
ATO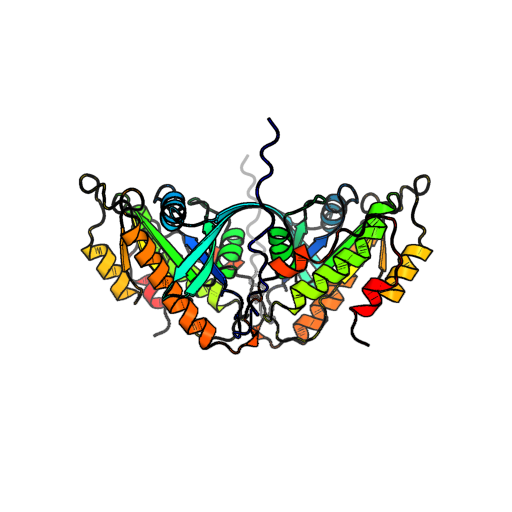M 3565 O O . PHE B 1 224 ? 12.305 11.078 28.297 1 33.88 224 PHE B O 1
ATOM 3572 N N . GLY B 1 225 ? 12.094 10.367 30.344 1 32.53 225 GLY B N 1
ATOM 3573 C CA . GLY B 1 225 ? 13.461 9.891 30.5 1 32.53 225 GLY B CA 1
ATOM 3574 C C . GLY B 1 225 ? 13.781 8.711 29.594 1 32.53 225 GLY B C 1
ATOM 3575 O O . GLY B 1 225 ? 14.93 8.547 29.172 1 32.53 225 GLY B O 1
ATOM 3576 N N . SER B 1 226 ? 12.953 7.773 29.453 1 33.84 226 SER B N 1
ATOM 3577 C CA . SER B 1 226 ? 13.367 6.496 28.891 1 33.84 226 SER B CA 1
ATOM 3578 C C . SER B 1 226 ? 13.406 6.559 27.359 1 33.84 226 SER B C 1
ATOM 3580 O O . SER B 1 226 ? 13.898 5.633 26.719 1 33.84 226 SER B O 1
ATOM 3582 N N . PHE B 1 227 ? 12.711 7.402 26.734 1 33.16 227 PHE B N 1
ATOM 3583 C CA . PHE B 1 227 ? 12.836 7.469 25.281 1 33.16 227 PHE B CA 1
ATOM 3584 C C . PHE B 1 227 ? 14.172 8.094 24.875 1 33.16 227 PHE B C 1
ATOM 3586 O O . PHE B 1 227 ? 14.609 7.953 23.734 1 33.16 227 PHE B O 1
ATOM 3593 N N . ARG B 1 228 ? 14.719 9.039 25.672 1 34.06 228 ARG B N 1
ATOM 3594 C CA . ARG B 1 228 ? 16.047 9.625 25.453 1 34.06 228 ARG B CA 1
ATOM 3595 C C . ARG B 1 228 ? 17.109 8.539 25.312 1 34.06 228 ARG B C 1
ATOM 3597 O O . ARG B 1 228 ? 18.156 8.773 24.703 1 34.06 228 ARG B O 1
ATOM 3604 N N . ASP B 1 229 ? 17.047 7.566 26.125 1 33.59 229 ASP B N 1
ATOM 3605 C CA . ASP B 1 229 ? 18.062 6.516 26.094 1 33.59 229 ASP B CA 1
ATOM 3606 C C . ASP B 1 229 ? 18.047 5.777 24.766 1 33.59 229 ASP B C 1
ATOM 3608 O O . ASP B 1 229 ? 18.922 4.953 24.5 1 33.59 229 ASP B O 1
ATOM 3612 N N . LEU B 1 230 ? 17.031 5.812 24.125 1 32.31 230 LEU B N 1
ATOM 3613 C CA . LEU B 1 230 ? 17 5.051 22.875 1 32.31 230 LEU B CA 1
ATOM 3614 C C . LEU B 1 230 ? 17.422 5.918 21.703 1 32.31 230 LEU B C 1
ATOM 3616 O O . LEU B 1 230 ? 17.516 5.438 20.578 1 32.31 230 LEU B O 1
ATOM 3620 N N . LEU B 1 231 ? 17.453 7.25 21.828 1 30.67 231 LEU B N 1
ATOM 3621 C CA . LEU B 1 231 ? 18.094 8.125 20.859 1 30.67 231 LEU B CA 1
ATOM 3622 C C . LEU B 1 231 ? 19.609 7.996 20.922 1 30.67 231 LEU B C 1
ATOM 3624 O O . LEU B 1 231 ? 20.188 7.848 22 1 30.67 231 LEU B O 1
ATOM 3628 N N . PRO B 1 232 ? 20.219 7.473 20 1 29.03 232 PRO B N 1
ATOM 3629 C CA . PRO B 1 232 ? 21.672 7.5 20.188 1 29.03 232 PRO B CA 1
ATOM 3630 C C . PRO B 1 232 ? 22.172 8.844 20.719 1 29.03 232 PRO B C 1
ATOM 3632 O O . PRO B 1 232 ? 21.531 9.875 20.5 1 29.03 232 PRO B O 1
ATOM 3635 N N . ASP B 1 233 ? 23.25 8.781 21.797 1 30.77 233 ASP B N 1
ATOM 3636 C CA . ASP B 1 233 ? 24.078 9.93 22.172 1 30.77 233 ASP B CA 1
ATOM 3637 C C . ASP B 1 233 ? 24.547 10.695 20.938 1 30.77 233 ASP B C 1
ATOM 3639 O O . ASP B 1 233 ? 24.922 10.086 19.938 1 30.77 233 ASP B O 1
#

Solvent-accessible surface area (backbone atoms only — not comparable to full-atom values): 26384 Å² total; per-residue (Å²): 137,80,84,78,79,84,87,72,92,64,76,74,73,77,79,70,68,86,72,69,72,67,51,73,47,35,35,29,43,43,44,45,64,90,32,44,66,68,45,38,56,52,34,54,37,65,89,35,66,61,53,75,45,76,48,74,45,40,35,38,35,27,54,40,80,53,98,90,35,60,30,37,36,38,34,37,51,59,75,31,59,92,59,54,61,66,59,49,48,53,50,46,58,64,33,54,20,32,39,42,37,17,22,24,60,32,55,69,31,50,67,44,46,63,56,51,54,49,49,45,42,54,52,42,53,52,46,34,49,61,80,60,90,61,74,68,31,51,27,43,34,37,20,48,59,79,44,63,90,56,50,62,48,55,70,64,56,52,49,49,52,22,59,75,68,71,35,54,74,40,78,24,26,37,88,79,32,50,67,50,38,40,49,51,52,48,54,28,45,54,47,31,52,54,52,54,69,68,39,70,78,60,59,53,68,67,75,58,64,64,51,52,73,63,54,66,79,81,63,91,79,78,73,82,64,67,64,58,73,68,44,81,133,137,80,83,75,80,85,84,70,92,64,75,72,74,75,78,68,67,86,72,68,71,66,52,72,47,34,37,29,43,43,44,44,63,90,34,44,67,69,46,37,56,53,33,53,38,66,90,32,65,63,54,74,45,77,48,75,46,40,36,38,34,28,53,41,80,52,98,88,35,60,30,38,37,38,34,37,50,59,74,31,59,90,60,53,62,66,59,48,50,54,50,46,60,64,33,53,23,31,40,42,36,18,22,25,60,32,55,68,33,50,67,43,47,63,58,52,53,50,50,46,42,54,54,43,53,51,46,34,49,60,79,57,91,62,72,66,32,51,28,42,33,38,21,48,58,80,44,62,91,55,50,63,47,55,70,64,57,53,50,49,52,21,60,74,66,72,33,55,73,40,77,24,25,37,87,79,31,50,68,50,39,39,49,49,53,47,54,28,45,53,48,32,51,53,52,54,69,68,40,69,78,62,57,54,68,66,76,58,66,63,52,52,72,63,54,66,79,82,64,91,80,79,74,86,65,67,66,57,73,70,43,82,132

InterPro domains:
  IPR001806 Small GTPase [PF00071] (26-191)
  IPR001806 Small GTPase [PS51421] (1-212)
  IPR027417 P-loop containing nucleoside triphosphate hydrolase [G3DSA:3.40.50.300] (24-195)
  IPR027417 P-loop containing nucleoside triphosphate hydrolase [SSF52540] (22-186)
  IPR051065 Ras-related small GTPase [PTHR45704] (16-201)

Organism: NCBI:txid299321

Foldseek 3Di:
DDPPPDDDDPPPPPPPPPPPPDDDDDDDDDDDPPPCSVVVVCVVCVPHDDDDDDDDWDWDWDFDDAPNDTDIDIDIDDDPDPPDPVNVLVVLCPDQEEEQEDEQLDVVSVVCRVVVQVSSQVSNCVPCPQVDPDGGAYEYEYEDVVPVVSGDHDPVNQVVVCVVVVHHYAYYYPPPDPPSVVVRVNRNVVRSVVVVVVGPPVPPPPPCVVVVVPPDPPDPDDDPPPVVVVPDD/DDPPPDDPDPPPPPPPPPPPPDDDDDDDDDDDPPPCSVVVVCVVCVPHDDDDDDDDWDWDWDFDDAPNDTDIDIDIDDDPDDPPPVNVLVVLCPDQEEEQEDEQLDVVSVVCRVVVQVSSQVSNCVPCPQVDPDGGAYEYEYEDVVPVVSGDHDPVNQVVVCVVVVHHYAYYYPPPDPPSVVVRVNRNVVRSVVVVVVGPPVPPPPPCVVVVVPPDPPDPDDDPPPVVVVPDD

Nearest PDB structures (foldseek):
  8un5-assembly2_B  TM=7.620E-01  e=4.563E-12  Homo sapiens
  8elr-assembly1_A  TM=7.945E-01  e=1.075E-11  Homo sapiens
  9ax6-assembly1_A  TM=7.805E-01  e=1.148E-11  Homo sapiens
  8tbj-assembly2_B  TM=7.859E-01  e=1.704E-11  Homo sapiens
  9bhq-assembly1_C  TM=7.753E-01  e=1.310E-11  Homo sapiens

Secondary structure (DSSP, 8-state):
----------------S-----EEEEEEEE--TTSSHHHHHHHHTTTS-EEEEEEEEEEEEEEEEETTEEEEEEEEE--SS---HHHHHHHHHH-SEEEEEEETT-HHHHHTHHHHHHHHHHHHHHSTTS---SPPPEEEEEE-TT-GGG--S-HHHHHHHHHHHT--EEE--TTT-HHHHHHHHHHHHHHHHHHHHHS-GGG----THHHHHHS----TTS-THHHHTTS--/----------------S-----EEEEEEEE--TTSSHHHHHHHHTTTS-EEEEEEEEEEEEEEEEETTEEEEEEEEE--SS---HHHHHHHHHH-SEEEEEEETT-HHHHHTHHHHHHHHHHHHHHSTTS---SPPPEEEEEE-TT-GGG--S-HHHHHHHHHHHT--EEE--TTT-HHHHHHHHHHHHHHHHHHHHHS-GGG----THHHHHHS----TTS-THHHHTTS--

Sequence (466 aa):
VDVELGRGLQRGLRRTGSSSSPRSVRIVILGQAAVGKTGTERRAGINCSGWKVCAFFTIYRHEMMMGGDVVNFEILDTAGQEENALLMEEKIRWGDGFLIVYSVTDRCSFDEVMRLCFLVNHIHSAGGRRGGTEPPPVVIVANKKDLEFDRMVSREEGEGLSRGLKLPFHEISARDSWEETLAAFHSVYTNVAQQLEAAPACFRRRTVSRLMEKIPRIHSGSGFGSFRDLLPDVDVELGRGLQRGLRRTGSSSSPRSVRIVILGQAAVGKTGTERRAGINCSGWKVCAFFTIYRHEMMMGGDVVNFEILDTAGQEENALLMEEKIRWGDGFLIVYSVTDRCSFDEVMRLCFLVNHIHSAGGRRGGTEPPPVVIVANKKDLEFDRMVSREEGEGLSRGLKLPFHEISARDSWEETLAAFHSVYTNVAQQLEAAPACFRRRTVSRLMEKIPRIHSGSGFGSFRDLLPD

pLDDT: mean 74.21, std 25.5, range [20.34, 98.75]

Radius of gyration: 25.35 Å; Cα contacts (8 Å, |Δi|>4): 729; chains: 2; bounding box: 57×60×74 Å